Protein 6LWT (pdb70)

Radius of gyration: 25.43 Å; Cα contacts (8 Å, |Δi|>4): 835; chains: 2; bounding box: 43×64×79 Å

InterPro domains:
  IPR006123 Staphylococcal/Streptococcal toxin, beta-grasp domain [PF02876] (134-226)
  IPR006126 Staphylococcal enterotoxin/Streptococcal pyrogenic exotoxin, conserved site [PS00278] (155-178)
  IPR008375 Staphylococcus aureus exotoxin [PR01800] (18-32)
  IPR008375 Staphylococcus aureus exotoxin [PR01800] (114-125)
  IPR008375 Staphylococcus aureus exotoxin [PR01800] (154-170)
  IPR008375 Staphylococcus aureus exotoxin [PR01800] (194-209)
  IPR008992 Enterotoxin [SSF50203] (34-124)
  IPR013307 Superantigen, staphylococcal/streptococcal toxin, bacterial [PR01501] (16-34)
  IPR013307 Superantigen, staphylococcal/streptococcal toxin, bacterial [PR01501] (35-52)
  IPR013307 Superantigen, staphylococcal/streptococcal toxin, bacterial [PR01501] (58-72)
  IPR013307 Superantigen, staphylococcal/streptococcal toxin, bacterial [PR01501] (87-110)
  IPR013307 Superantigen, staphylococcal/streptococcal toxin, bacterial [PR01501] (112-132)
  IPR013307 Superantigen, staphylococcal/streptococcal toxin, bacterial [PR01501] (138-155)
  IPR013307 Superantigen, staphylococcal/streptococcal toxin, bacterial [PR01501] (163-185)
  IPR013307 Superantigen, staphylococcal/streptococcal toxin, bacterial [PR01501] (188-204)
  IPR013307 Superantigen, staphylococcal/streptococcal toxin, bacterial [PR01501] (214-227)
  IPR013307 Superantigen, staphylococcal/streptococcal toxin, bacterial [PR01898] (83-109)
  IPR013307 Superantigen, staphylococcal/streptococcal toxin, bacterial [PR01898] (112-125)
  IPR013307 Superantigen, staphylococcal/streptococcal toxin, bacterial [PR01898] (155-168)
  IPR013307 Superantigen, staphylococcal/streptococcal toxin, bacterial [PR01898] (168-182)

Solvent-accessible surface area: 19803 Å² total; per-residue (Å²): 212,71,71,90,56,5,48,159,31,1,56,40,141,45,37,93,1,124,116,13,70,3,113,50,72,59,184,75,21,0,96,16,145,50,187,56,43,81,2,20,0,62,9,9,47,99,8,143,83,88,9,153,104,200,64,8,147,31,2,11,0,4,4,1,48,48,117,141,36,186,111,67,23,25,41,2,6,2,2,6,8,58,120,36,143,99,138,22,48,8,78,0,36,6,18,75,55,160,53,181,86,88,129,70,128,42,34,60,28,122,7,133,16,69,53,5,1,0,4,3,0,2,4,56,0,3,76,41,0,9,130,117,40,9,0,2,124,108,25,46,60,28,0,54,0,73,0,18,22,119,82,30,13,24,18,27,2,5,0,59,33,68,7,62,84,66,1,3,4,38,51,2,55,1,121,55,5,116,46,0,70,0,44,5,52,73,159,104,66,93,43,8,81,157,32,2,46,28,107,44,23,68,0,97,120,13,63,4,111,43,83,59,166,45,21,0,84,22,146,22,207,68,44,82,3,20,0,56,6,6,57,144,15,73,82,147,16,160,107,215,66,10,135,19,0,4,0,4,0,2,53,44,121,144,38,185,109,72,22,19,40,1,5,1,2,12,9,83,104,18,127,35,112,54,128,65,16,48,8,35,0,24,3,25,22,12,129,49,149,22,28,8,22,27,1,37,19,27,122,6,124,8,51,59,4,1,6,4,2,0,3,6,62,0,2,70,41,0,2,120,108,30,9,0,4,110,125,12,34,67,34,0,56,0,71,0,23,25,124,117,54,54,108,50,86,8,47,0,104,59,71,15,133,83,120,111,3,8,78,65,3,55,1,123,65,6,126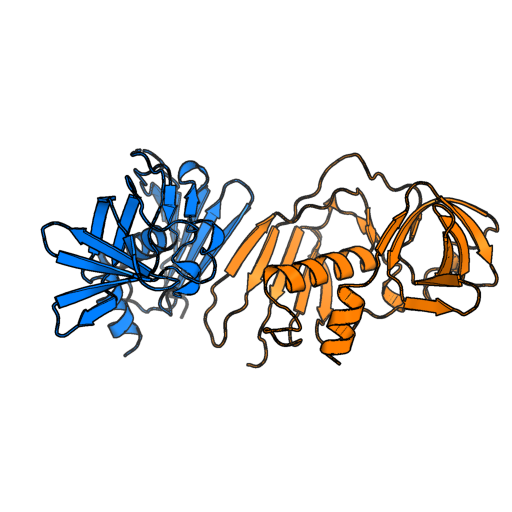,47,0,71,0,42,5,33,65,92,147

Foldseek 3Di:
DQLVVLVDQLVDDKDKDWFDKWFDDPQAWIWDADVRQTEIEGEAPVCSVVDPDTIATGKIAIAGFPDADPVRYTYGYARIDRDKDWWFWAKEKEDADAPDPRDIDIGTDTDTMQKGAPQRVVSVVVNVCCVPPNRSHPFDQQKWKWWAFQVGDIDIGRSSHDDDRNRRNHMDRRNRTHHMYMYGPPD/DLVVLVDQLVADKDWAWFDKWFDDPQAWTWDDDPNATEIEGEADVGSVVVPDGMDTGKTAIAGFPDADPVRYTYGYARIDHNKDQADDKFWAKEKEDADPDDDPDIDIDTDIDRIQKGAPQRVVSVVVNCCCVPPNDSHVFDQQKWKWWAFQVGDIDIGRSVDDPDRNRRNHMGGRNRTHHMYIYTDPPD

Organism: Staphylococcus aureus (strain NCTC 8325 / PS 47) (NCBI:txid93061)

Sequence (377 aa):
HDKEALYRYYTGKTMEMKNISALKHGKNNLRFKFRGIKIQVLLPGNDKSKFQQRSYEGLDVFFVQEKRDKHDIFYTVGGVIQNNKTVSAPILNISKEKGEDAFVKGYPYYIKKEKITLKELDYKLRKHLIEKYGLYKTISKDGRVKISLKDGSFYNLDLRSKLKFKYMGEVIESKQIKDIEVNLKLEDKEALYRYYTGKTMEMKNISALKHGKNNLRFKFRGIKIQVLLPGNDKSKFQQRSYEGLDVFFVQEKRDKHDIFYTVGGVIQNNKTSGVVSAPILNISKEKGEDAFVKGYPYYIKKEKITLKELDYKLRKHLIEKYGLYKTISKDGRVKISLKDGSFYNLDLRSKLKFKYMGEVIESKQIKDIEVNLKLEH

B-factor: mean 30.79, std 11.17, range [15.26, 84.3]

Nearest PDB structures (foldseek):
  6lwt-assembly1_A  TM=1.005E+00  e=2.176E-40  Staphylococcus aureus
  6lwt-assembly2_B  TM=9.975E-01  e=4.162E-36  Staphylococcus aureus
  6ucd-assembly2_B  TM=9.365E-01  e=5.321E-26  Staphylococcus aureus
  2rdh-assembly1_A  TM=9.069E-01  e=3.950E-19  Staphylococcus aureus
  4rh6-assembly1_A  TM=9.012E-01  e=4.430E-19  Staphylococcus aureus subsp. aureus COL

Secondary structure (DSSP, 8-state):
-HHHHHHHHHTS-EEEEEEEEEEEETTTEEEEEETTEEEEEE--GGGGGG--SSEEEEEEEEEE-SEE-TT-EEEEES-EESS----B-PEEEEE--STT----EEEE--B-SSEEEHHHHHHHHHHHHHHHH-BTTTB-S--EEEEEETTS-EEEEETTSPPPGGGTT-EEEGGGEEEEEEE----/-HHHHHHHTTS-EEEEEEEEEEEETTTEEEEEETTEEEEEE--GGGGGG--SSEEEEEEEEEE-SEE-TT-EEEEE--EEES---SSPPB-PEEEEE--STT---EEEEE--B-SSEEEHHHHHHHHHHHHHHHH-BTTTB-S--EEEEEETTS-EEEEETTSPPPGGGTT-EEEGGGEEEEEEE--TT-

Structure (mmCIF, N/CA/C/O backbone):
data_6LWT
#
_entry.id   6LWT
#
_cell.length_a   41.243
_cell.length_b   71.211
_cell.length_c   140.657
_cell.angle_alpha   90.000
_cell.angle_beta   90.000
_cell.angle_gamma   90.000
#
_symmetry.space_group_name_H-M   'P 21 21 21'
#
loop_
_entity.id
_entity.type
_entity.pdbx_description
1 polymer 'Superantigen-like protein SSL10'
2 water water
#
loop_
_atom_site.group_PDB
_atom_site.id
_atom_site.type_symbol
_atom_site.label_atom_id
_atom_site.label_alt_id
_atom_site.label_comp_id
_atom_site.label_asym_id
_atom_site.label_entity_id
_atom_site.label_seq_id
_atom_site.pdbx_PDB_ins_code
_atom_site.Cartn_x
_atom_site.Cartn_y
_atom_site.Cartn_z
_atom_site.occupancy
_atom_site.B_iso_or_equiv
_atom_site.auth_seq_id
_atom_site.auth_comp_id
_atom_site.auth_asym_id
_atom_site.auth_atom_id
_atom_site.pdbx_PDB_model_num
ATOM 1 N N . HIS A 1 13 ? 9.465 22.569 -27.355 1.00 58.23 40 HIS A N 1
ATOM 2 C CA . HIS A 1 13 ? 9.439 21.284 -28.136 1.00 56.82 40 HIS A CA 1
ATOM 3 C C . HIS A 1 13 ? 8.332 20.324 -27.677 1.00 49.48 40 HIS A C 1
ATOM 4 O O . HIS A 1 13 ? 7.483 19.936 -28.486 1.00 46.23 40 HIS A O 1
ATOM 11 N N . ASP A 1 14 ? 8.351 19.940 -26.398 1.00 44.14 41 ASP A N 1
ATOM 12 C CA . ASP A 1 14 ? 7.349 19.004 -25.878 1.00 41.47 41 ASP A CA 1
ATOM 13 C C . ASP A 1 14 ? 5.962 19.651 -25.824 1.00 33.96 41 ASP A C 1
ATOM 14 O O . ASP A 1 14 ? 4.979 19.023 -26.192 1.00 32.28 41 ASP A O 1
ATOM 19 N N . LYS A 1 15 ? 5.901 20.908 -25.405 1.00 31.15 42 LYS A N 1
ATOM 20 C CA . LYS A 1 15 ? 4.657 21.677 -25.464 1.00 30.38 42 LYS A CA 1
ATOM 21 C C . LYS A 1 15 ? 4.057 21.721 -26.871 1.00 29.32 42 LYS A C 1
ATOM 22 O O . LYS A 1 15 ? 2.853 21.523 -27.027 1.00 26.77 42 LYS A O 1
ATOM 28 N N . GLU A 1 16 ? 4.882 21.970 -27.892 1.00 27.21 43 GLU A N 1
ATOM 29 C CA . GLU A 1 16 ? 4.401 21.961 -29.271 1.00 26.85 43 GLU A CA 1
ATOM 30 C C . GLU A 1 16 ? 3.948 20.556 -29.714 1.00 25.03 43 GLU A C 1
ATOM 31 O O . GLU A 1 16 ? 2.938 20.412 -30.390 1.00 23.98 43 GLU A O 1
ATOM 37 N N . ALA A 1 17 ? 4.690 19.532 -29.313 1.00 25.68 44 ALA A N 1
ATOM 38 C CA . ALA A 1 17 ? 4.312 18.157 -29.614 1.00 27.31 44 ALA A CA 1
ATOM 39 C C . ALA A 1 17 ? 2.947 17.811 -28.999 1.00 25.07 44 ALA A C 1
ATOM 40 O O . ALA A 1 17 ? 2.139 17.144 -29.628 1.00 25.08 44 ALA A O 1
ATOM 42 N N . LEU A 1 18 ? 2.691 18.291 -27.788 1.00 25.03 45 LEU A N 1
ATOM 43 C CA . LEU A 1 18 ? 1.381 18.080 -27.146 1.00 23.64 45 LEU A CA 1
ATOM 44 C C . LEU A 1 18 ? 0.266 18.806 -27.875 1.00 24.82 45 LEU A C 1
ATOM 45 O O . LEU A 1 18 ? -0.801 18.237 -28.096 1.00 24.80 45 LEU A O 1
ATOM 50 N N . TYR A 1 19 ? 0.533 20.050 -28.293 1.00 25.41 46 TYR A N 1
ATOM 51 C CA . TYR A 1 19 ? -0.429 20.823 -29.056 1.00 24.91 46 TYR A CA 1
ATOM 52 C C . TYR A 1 19 ? -0.833 20.096 -30.340 1.00 25.64 46 TYR A C 1
ATOM 53 O O . TYR A 1 19 ? -2.020 19.972 -30.670 1.00 25.85 46 TYR A O 1
ATOM 62 N N . ARG A 1 20 ? 0.172 19.615 -31.064 1.00 26.29 47 ARG A N 1
ATOM 63 C CA . ARG A 1 20 ? -0.077 18.913 -32.310 1.00 27.75 47 ARG A CA 1
ATOM 64 C C . ARG A 1 20 ? -0.830 17.598 -32.065 1.00 24.73 47 ARG A C 1
ATOM 65 O O . ARG A 1 20 ? -1.799 17.326 -32.760 1.00 24.01 47 ARG A O 1
ATOM 73 N N . TYR A 1 21 ? -0.413 16.822 -31.064 1.00 23.96 48 TYR A N 1
ATOM 74 C CA . TYR A 1 21 ? -1.058 15.530 -30.809 1.00 22.62 48 TYR A CA 1
ATOM 75 C C . TYR A 1 21 ? -2.530 15.677 -30.469 1.00 22.14 48 TYR A C 1
ATOM 76 O O . TYR A 1 21 ? -3.382 14.990 -31.032 1.00 21.70 48 TYR A O 1
ATOM 85 N N . TYR A 1 22 ? -2.818 16.606 -29.558 1.00 22.59 49 TYR A N 1
ATOM 86 C CA . TYR A 1 22 ? -4.162 16.803 -29.030 1.00 21.25 49 TYR A CA 1
ATOM 87 C C . TYR A 1 22 ? -5.061 17.697 -29.886 1.00 23.53 49 TYR A C 1
ATOM 88 O O . TYR A 1 22 ? -6.210 17.926 -29.522 1.00 23.84 49 TYR A O 1
ATOM 97 N N . THR A 1 23 ? -4.566 18.168 -31.039 1.00 24.76 50 THR A N 1
ATOM 98 C CA . THR A 1 23 ? -5.421 18.776 -32.076 1.00 26.99 50 THR A CA 1
ATOM 99 C C . THR A 1 23 ? -5.314 18.002 -33.409 1.00 29.78 50 THR A C 1
ATOM 100 O O . THR A 1 23 ? -5.610 18.551 -34.467 1.00 31.37 50 THR A O 1
ATOM 104 N N . GLY A 1 24 ? -4.905 16.731 -33.349 1.00 31.22 51 GLY A N 1
ATOM 105 C CA . GLY A 1 24 ? -4.665 15.912 -34.556 1.00 31.41 51 GLY A CA 1
ATOM 106 C C . GLY A 1 24 ? -5.921 15.244 -35.090 1.00 31.20 51 GLY A C 1
ATOM 107 O O . GLY A 1 24 ? -7.047 15.640 -34.760 1.00 29.64 51 GLY A O 1
ATOM 108 N N . LYS A 1 25 ? -5.728 14.243 -35.948 1.00 32.08 52 LYS A N 1
ATOM 109 C CA . LYS A 1 25 ? -6.842 13.517 -36.563 1.00 33.55 52 LYS A CA 1
ATOM 110 C C . LYS A 1 25 ? -7.461 12.566 -35.559 1.00 29.53 52 LYS A C 1
ATOM 111 O O . LYS A 1 25 ? -6.739 11.752 -34.955 1.00 26.04 52 LYS A O 1
ATOM 117 N N . THR A 1 26 ? -8.781 12.660 -35.404 1.00 27.85 53 THR A N 1
ATOM 118 C CA . THR A 1 26 ? -9.554 11.726 -34.586 1.00 28.73 53 THR A CA 1
ATOM 119 C C . THR A 1 26 ? -10.838 11.349 -35.292 1.00 30.81 53 THR A C 1
ATOM 120 O O . THR A 1 26 ? -11.364 12.128 -36.079 1.00 31.39 53 THR A O 1
ATOM 124 N N . MET A 1 27 ? -11.357 10.166 -34.998 1.00 30.76 54 MET A N 1
ATOM 125 C CA . MET A 1 27 ? -12.657 9.740 -35.513 1.00 31.53 54 MET A CA 1
ATOM 126 C C . MET A 1 27 ? -13.332 8.886 -34.470 1.00 30.61 54 MET A C 1
ATOM 127 O O . MET A 1 27 ? -12.674 8.053 -33.838 1.00 24.30 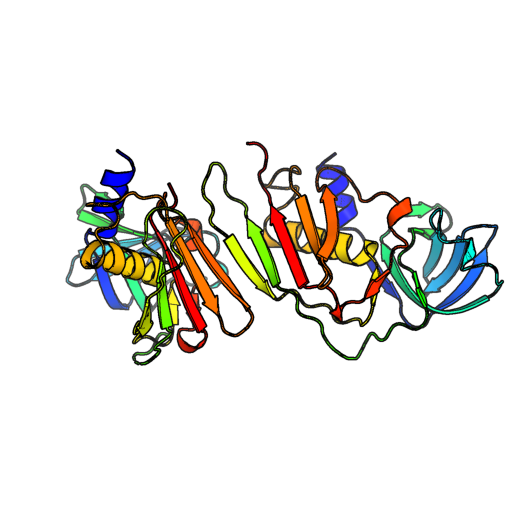54 MET A O 1
ATOM 132 N N . GLU A 1 28 ? -14.635 9.102 -34.281 1.00 29.73 55 GLU A N 1
ATOM 133 C CA . GLU A 1 28 ? -15.461 8.208 -33.478 1.00 32.48 55 GLU A CA 1
ATOM 134 C C . GLU A 1 28 ? -16.134 7.247 -34.427 1.00 33.79 55 GLU A C 1
ATOM 135 O O . GLU A 1 28 ? -16.867 7.665 -35.330 1.00 32.46 55 GLU A O 1
ATOM 141 N N . MET A 1 29 ? -15.866 5.961 -34.245 1.00 33.67 56 MET A N 1
ATOM 142 C CA . MET A 1 29 ? -16.388 4.936 -35.139 1.00 34.51 56 MET A CA 1
ATOM 143 C C . MET A 1 29 ? -17.221 3.987 -34.320 1.00 34.64 56 MET A C 1
ATOM 144 O O . MET A 1 29 ? -16.735 3.356 -33.372 1.00 31.17 56 MET A O 1
ATOM 149 N N . LYS A 1 30 ? -18.492 3.913 -34.692 1.00 34.60 57 LYS A N 1
ATOM 150 C CA . LYS A 1 30 ? -19.490 3.162 -33.957 1.00 36.86 57 LYS A CA 1
ATOM 151 C C . LYS A 1 30 ? -19.789 1.843 -34.700 1.00 37.09 57 LYS A C 1
ATOM 152 O O . LYS A 1 30 ? -19.725 1.780 -35.941 1.00 36.42 57 LYS A O 1
ATOM 158 N N . ASN A 1 31 ? -20.079 0.791 -33.938 1.00 37.92 58 ASN A N 1
ATOM 159 C CA . ASN A 1 31 ? -20.580 -0.473 -34.494 1.00 41.84 58 ASN A CA 1
ATOM 160 C C . ASN A 1 31 ? -19.603 -1.132 -35.500 1.00 39.70 58 ASN A C 1
ATOM 161 O O . ASN A 1 31 ? -19.989 -1.547 -36.603 1.00 39.10 58 ASN A O 1
ATOM 166 N N . ILE A 1 32 ? -18.334 -1.202 -35.094 1.00 34.63 59 ILE A N 1
ATOM 167 C CA . ILE A 1 32 ? -17.228 -1.687 -35.933 1.00 33.97 59 ILE A CA 1
ATOM 168 C C . ILE A 1 32 ? -17.065 -3.203 -35.810 1.00 31.68 59 ILE A C 1
ATOM 169 O O . ILE A 1 32 ? -17.122 -3.734 -34.704 1.00 30.80 59 ILE A O 1
ATOM 174 N N . SER A 1 33 ? -16.873 -3.878 -36.953 1.00 32.27 60 SER A N 1
ATOM 175 C CA . SER A 1 33 ? -16.397 -5.270 -37.002 1.00 32.45 60 SER A CA 1
ATOM 176 C C . SER A 1 33 ? -14.899 -5.271 -37.255 1.00 30.08 60 SER A C 1
ATOM 177 O O . SER A 1 33 ? -14.410 -4.506 -38.083 1.00 31.04 60 SER A O 1
ATOM 180 N N . ALA A 1 34 ? -14.173 -6.137 -36.553 1.00 29.68 61 ALA A N 1
ATOM 181 C CA . ALA A 1 34 ? -12.712 -6.153 -36.622 1.00 28.03 61 ALA A CA 1
ATOM 182 C C . ALA A 1 34 ? -12.147 -7.545 -36.363 1.00 27.17 61 ALA A C 1
ATOM 183 O O . ALA A 1 34 ? -12.810 -8.375 -35.756 1.00 29.32 61 ALA A O 1
ATOM 185 N N . LEU A 1 35 ? -10.931 -7.783 -36.845 1.00 27.61 62 LEU A N 1
ATOM 186 C CA . LEU A 1 35 ? -10.223 -9.054 -36.645 1.00 28.43 62 LEU A CA 1
ATOM 187 C C . LEU A 1 35 ? -8.958 -8.806 -35.857 1.00 26.27 62 LEU A C 1
ATOM 188 O O . LEU A 1 35 ? -8.270 -7.795 -36.047 1.00 24.18 62 LEU A O 1
ATOM 193 N N . LYS A 1 36 ? -8.611 -9.772 -35.025 1.00 25.51 63 LYS A N 1
ATOM 194 C CA . LYS A 1 36 ? -7.322 -9.788 -34.357 1.00 27.89 63 LYS A CA 1
ATOM 195 C C . LYS A 1 36 ? -6.213 -9.840 -35.410 1.00 28.46 63 LYS A C 1
ATOM 196 O O . LYS A 1 36 ? -6.351 -10.544 -36.416 1.00 26.20 63 LYS A O 1
ATOM 202 N N . HIS A 1 37 ? -5.138 -9.100 -35.165 1.00 27.75 64 HIS A N 1
ATOM 203 C CA . HIS A 1 37 ? -3.908 -9.190 -35.937 1.00 29.92 64 HIS A CA 1
ATOM 204 C C . HIS A 1 37 ? -2.748 -9.376 -34.961 1.00 29.76 64 HIS A C 1
ATOM 205 O O . HIS A 1 37 ? -2.555 -8.572 -34.043 1.00 28.10 64 HIS A O 1
ATOM 212 N N . GLY A 1 38 ? -1.990 -10.457 -35.141 1.00 30.43 65 GLY A N 1
ATOM 213 C CA . GLY A 1 38 ? -0.958 -10.845 -34.171 1.00 30.68 65 GLY A CA 1
ATOM 214 C C . GLY A 1 38 ? -1.618 -11.073 -32.820 1.00 32.15 65 GLY A C 1
ATOM 215 O O . GLY A 1 38 ? -2.818 -11.340 -32.759 1.00 31.91 65 GLY A O 1
ATOM 216 N N . LYS A 1 39 ? -0.848 -10.925 -31.746 1.00 35.68 66 LYS A N 1
ATOM 217 C CA . LYS A 1 39 ? -1.369 -11.165 -30.404 1.00 40.72 66 LYS A CA 1
ATOM 218 C C . LYS A 1 39 ? -2.154 -9.984 -29.831 1.00 39.07 66 LYS A C 1
ATOM 219 O O . LYS A 1 39 ? -3.138 -10.198 -29.142 1.00 40.22 66 LYS A O 1
ATOM 225 N N . ASN A 1 40 ? -1.752 -8.754 -30.145 1.00 37.78 67 ASN A N 1
ATOM 226 C CA . ASN A 1 40 ? -2.316 -7.567 -29.474 1.00 37.64 67 ASN A CA 1
ATOM 227 C C . ASN A 1 40 ? -2.710 -6.395 -30.377 1.00 32.09 67 ASN A C 1
ATOM 228 O O . ASN A 1 40 ? -2.599 -5.233 -29.969 1.00 31.14 67 ASN A O 1
ATOM 233 N N . ASN A 1 41 ? -3.244 -6.700 -31.558 1.00 28.75 68 ASN A N 1
ATOM 234 C CA . ASN A 1 41 ? -3.837 -5.659 -32.405 1.00 26.93 68 ASN A CA 1
ATOM 235 C C . ASN A 1 41 ? -5.196 -6.081 -32.925 1.00 26.25 68 ASN A C 1
ATOM 236 O O . ASN A 1 41 ? -5.537 -7.280 -32.957 1.00 26.93 68 ASN A O 1
ATOM 241 N N . LEU A 1 42 ? -5.969 -5.086 -33.329 1.00 21.91 69 LEU A N 1
ATOM 242 C CA . LEU A 1 42 ? -7.164 -5.288 -34.097 1.00 22.63 69 LEU A CA 1
ATOM 243 C C . LEU A 1 42 ? -6.981 -4.558 -35.409 1.00 23.29 69 LEU A C 1
ATOM 244 O O . LEU A 1 42 ? -6.313 -3.510 -35.447 1.00 22.97 69 LEU A O 1
ATOM 249 N N . ARG A 1 43 ? -7.588 -5.106 -36.463 1.00 22.57 70 ARG A N 1
ATOM 250 C CA . ARG A 1 43 ? -7.626 -4.462 -37.765 1.00 23.29 70 ARG A CA 1
ATOM 251 C C . ARG A 1 43 ? -9.016 -4.384 -38.330 1.00 22.72 70 ARG A C 1
ATOM 252 O O . ARG A 1 43 ? -9.804 -5.330 -38.261 1.00 23.33 70 ARG A O 1
ATOM 260 N N . PHE A 1 44 ? -9.311 -3.249 -38.939 1.00 22.84 71 PHE A N 1
ATOM 261 C CA . PHE A 1 44 ? -10.525 -3.110 -39.705 1.00 23.73 71 PHE A CA 1
ATOM 262 C C . PHE A 1 44 ? -10.386 -1.998 -40.735 1.00 24.27 71 PHE A C 1
ATOM 263 O O . PHE A 1 44 ? -9.383 -1.282 -40.771 1.00 24.25 71 PHE A O 1
ATOM 271 N N . LYS A 1 45 ? -11.396 -1.886 -41.581 1.00 25.66 72 LYS A N 1
ATOM 272 C CA . LYS A 1 45 ? -11.493 -0.775 -42.515 1.00 29.62 72 LYS A CA 1
ATOM 273 C C . LYS A 1 45 ? -12.715 0.059 -42.196 1.00 29.64 72 LYS A C 1
ATOM 274 O O . LYS A 1 45 ? -13.766 -0.477 -41.867 1.00 31.73 72 LYS A O 1
ATOM 280 N N . PHE A 1 46 ? -12.552 1.372 -42.251 1.00 30.26 73 PHE A N 1
ATOM 281 C CA . PHE A 1 46 ? -13.648 2.289 -42.015 1.00 32.23 73 PHE A CA 1
ATOM 282 C C . PHE A 1 46 ? -13.644 3.318 -43.117 1.00 30.64 73 PHE A C 1
ATOM 283 O O . PHE A 1 46 ? -12.668 4.061 -43.265 1.00 27.54 73 PHE A O 1
ATOM 291 N N . ARG A 1 47 ? -14.729 3.353 -43.892 1.00 32.06 74 ARG A N 1
ATOM 292 C CA . ARG A 1 47 ? -14.836 4.268 -45.033 1.00 34.72 74 ARG A CA 1
ATOM 293 C C . ARG A 1 47 ? -13.634 3.985 -45.958 1.00 32.96 74 ARG A C 1
ATOM 294 O O . ARG A 1 47 ? -13.068 4.884 -46.574 1.00 34.23 74 ARG A O 1
ATOM 302 N N . GLY A 1 48 ? -13.244 2.708 -46.014 1.00 33.17 75 GLY A N 1
ATOM 303 C CA . GLY A 1 48 ? -12.081 2.258 -46.764 1.00 33.96 75 GLY A CA 1
ATOM 304 C C . GLY A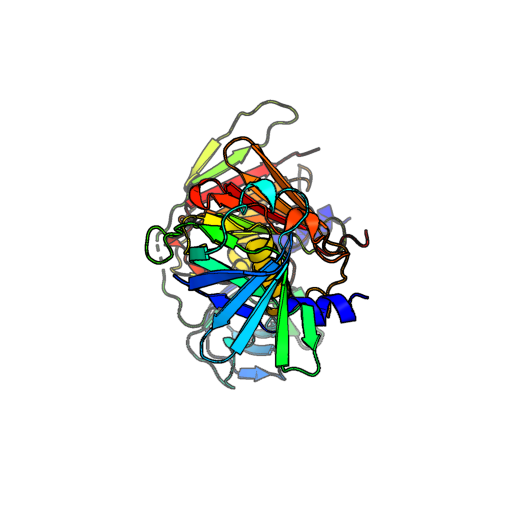 1 48 ? -10.701 2.538 -46.178 1.00 31.37 75 GLY A C 1
ATOM 305 O O . GLY A 1 48 ? -9.710 2.177 -46.784 1.00 32.69 75 GLY A O 1
ATOM 306 N N . ILE A 1 49 ? -10.617 3.187 -45.026 1.00 28.86 76 ILE A N 1
ATOM 307 C CA . ILE A 1 49 ? -9.328 3.509 -44.423 1.00 29.92 76 ILE A CA 1
ATOM 308 C C . ILE A 1 49 ? -8.887 2.315 -43.585 1.00 27.39 76 ILE A C 1
ATOM 309 O O . ILE A 1 49 ? -9.665 1.806 -42.783 1.00 26.02 76 ILE A O 1
ATOM 314 N N . LYS A 1 50 ? -7.639 1.906 -43.757 1.00 26.68 77 LYS A N 1
ATOM 315 C CA . LYS A 1 50 ? -7.062 0.798 -43.005 1.00 27.35 77 LYS A CA 1
ATOM 316 C C . LYS A 1 50 ? -6.663 1.272 -41.615 1.00 25.68 77 LYS A C 1
ATOM 317 O O . LYS A 1 50 ? -5.780 2.104 -41.488 1.00 23.69 77 LYS A O 1
ATOM 323 N N . ILE A 1 51 ? -7.318 0.718 -40.589 1.00 24.73 78 ILE A N 1
ATOM 324 C CA . ILE A 1 51 ? -7.073 1.077 -39.194 1.00 23.43 78 ILE A CA 1
ATOM 325 C C . ILE A 1 51 ? -6.511 -0.126 -38.433 1.00 22.16 78 ILE A C 1
ATOM 326 O O . ILE A 1 51 ? -7.098 -1.207 -38.482 1.00 21.66 78 ILE A O 1
ATOM 331 N N . GLN A 1 52 ? -5.377 0.071 -37.772 1.00 20.74 79 GLN A N 1
ATOM 332 C CA . GLN A 1 52 ? -4.814 -0.890 -36.846 1.00 20.96 79 GLN A CA 1
ATOM 333 C C . GLN A 1 52 ? -4.795 -0.300 -35.434 1.00 20.08 79 GLN A C 1
ATOM 334 O O . GLN A 1 52 ? -4.226 0.779 -35.191 1.00 19.17 79 GLN A O 1
ATOM 340 N N . VAL A 1 53 ? -5.408 -1.028 -34.505 1.00 20.01 80 VAL A N 1
ATOM 341 C CA . VAL A 1 53 ? -5.515 -0.626 -33.115 1.00 20.68 80 VAL A CA 1
ATOM 342 C C . VAL A 1 53 ? -4.589 -1.524 -32.298 1.00 22.16 80 VAL A C 1
ATOM 343 O O . VAL A 1 53 ? -4.727 -2.752 -32.367 1.00 23.33 80 VAL A O 1
ATOM 347 N N . LEU A 1 54 ? -3.663 -0.912 -31.562 1.00 22.39 81 LEU A N 1
ATOM 348 C CA . LEU A 1 54 ? -2.865 -1.582 -30.552 1.00 23.24 81 LEU A CA 1
ATOM 349 C C . LEU A 1 54 ? -3.684 -1.728 -29.279 1.00 24.55 81 LEU A C 1
ATOM 350 O O . LEU A 1 54 ? -4.210 -0.730 -28.756 1.00 24.39 81 LEU A O 1
ATOM 355 N N . LEU A 1 55 ? -3.800 -2.964 -28.798 1.00 24.22 82 LEU A N 1
ATOM 356 C CA . LEU A 1 55 ? -4.450 -3.260 -27.534 1.00 26.59 82 LEU A CA 1
ATOM 357 C C . LEU A 1 55 ? -3.383 -3.222 -26.419 1.00 27.20 82 LEU A C 1
ATOM 358 O O . LEU A 1 55 ? -2.519 -4.090 -26.387 1.00 26.03 82 LEU A O 1
ATOM 363 N N . PRO A 1 56 ? -3.428 -2.214 -25.514 1.00 28.56 83 PRO A N 1
ATOM 364 C CA . PRO A 1 56 ? -2.489 -2.156 -24.369 1.00 30.64 83 PRO A CA 1
ATOM 365 C C . PRO A 1 56 ? -2.502 -3.429 -23.508 1.00 32.00 83 PRO A C 1
ATOM 366 O O . PRO A 1 56 ? -3.552 -4.070 -23.378 1.00 31.21 83 PRO A O 1
ATOM 370 N N . GLY A 1 57 ? -1.350 -3.777 -22.929 1.00 33.43 84 GLY A N 1
ATOM 371 C CA . GLY A 1 57 ? -1.192 -5.033 -22.173 1.00 35.33 84 GLY A CA 1
ATOM 372 C C . GLY A 1 57 ? -2.233 -5.239 -21.082 1.00 37.90 84 GLY A C 1
ATOM 373 O O . GLY A 1 57 ? -2.671 -6.369 -20.843 1.00 36.78 84 GLY A O 1
ATOM 374 N N . ASN A 1 58 ? -2.635 -4.140 -20.435 1.00 39.92 85 ASN A N 1
ATOM 375 C CA . ASN A 1 58 ? -3.669 -4.150 -19.380 1.00 42.50 85 ASN A CA 1
ATOM 376 C C . ASN A 1 58 ? -5.051 -4.665 -19.797 1.00 46.02 85 ASN A C 1
ATOM 377 O O . ASN A 1 58 ? -5.817 -5.117 -18.935 1.00 47.96 85 ASN A O 1
ATOM 382 N N . ASP A 1 59 ? -5.367 -4.596 -21.094 1.00 45.10 86 ASP A N 1
ATOM 383 C CA . ASP A 1 59 ? -6.711 -4.916 -21.598 1.00 49.82 86 ASP A CA 1
ATOM 384 C C . ASP A 1 59 ? -6.834 -6.280 -22.294 1.00 47.55 86 ASP A C 1
ATOM 385 O O . ASP A 1 59 ? -7.891 -6.578 -22.872 1.00 46.34 86 ASP A O 1
ATOM 390 N N . LYS A 1 60 ? -5.779 -7.101 -22.227 1.00 48.74 87 LYS A N 1
ATOM 391 C CA . LYS A 1 60 ? -5.753 -8.414 -22.908 1.00 50.33 87 LYS A CA 1
ATOM 392 C C . LYS A 1 60 ? -6.926 -9.330 -22.556 1.00 47.06 87 LYS A C 1
ATOM 393 O O . LYS A 1 60 ? -7.466 -10.012 -23.431 1.00 43.30 87 LYS A O 1
ATOM 399 N N . SER A 1 61 ? -7.319 -9.321 -21.283 1.00 48.27 88 SER A N 1
ATOM 400 C CA . SER A 1 61 ? -8.420 -10.162 -20.788 1.00 49.25 88 SER A CA 1
ATOM 401 C C . SER A 1 61 ? -9.770 -9.906 -21.458 1.00 49.34 88 SER A C 1
ATOM 402 O O . SER A 1 61 ? -10.605 -10.813 -21.529 1.00 48.34 88 SER A O 1
ATOM 405 N N . LYS A 1 62 ? -10.000 -8.679 -21.921 1.00 45.26 89 LYS A N 1
ATOM 406 C CA . LYS A 1 62 ? -11.253 -8.357 -22.614 1.00 45.73 89 LYS A CA 1
ATOM 407 C C . LYS A 1 62 ? -11.281 -8.888 -24.051 1.00 43.93 89 LYS A C 1
ATOM 408 O O . LYS A 1 62 ? -12.364 -9.169 -24.591 1.00 44.99 89 LYS A O 1
ATOM 414 N N . PHE A 1 63 ? -10.100 -9.019 -24.659 1.00 42.82 90 PHE A N 1
ATOM 415 C CA . PHE A 1 63 ? -9.964 -9.400 -26.063 1.00 43.92 90 PHE A CA 1
ATOM 416 C C . PHE A 1 63 ? -9.317 -10.786 -26.208 1.00 46.04 90 PHE A C 1
ATOM 417 O O . PHE A 1 63 ? -8.149 -10.902 -26.521 1.00 45.33 90 PHE A O 1
ATOM 425 N N . GLN A 1 64 ? -10.120 -11.826 -25.988 1.00 50.27 91 GLN A N 1
ATOM 426 C CA . GLN A 1 64 ? -9.679 -13.231 -26.052 1.00 51.67 91 GLN A CA 1
ATOM 427 C C . GLN A 1 64 ? -10.316 -14.017 -27.217 1.00 50.43 91 GLN A C 1
ATOM 428 O O . GLN A 1 64 ? -10.425 -15.252 -27.145 1.00 50.20 91 GLN A O 1
ATOM 434 N N . GLN A 1 65 ? -10.755 -13.321 -28.268 1.00 45.60 92 GLN A N 1
ATOM 435 C CA . GLN A 1 65 ? -11.253 -13.984 -29.476 1.00 45.84 92 GLN A CA 1
ATOM 436 C C . GLN A 1 65 ? -10.639 -13.357 -30.730 1.00 45.03 92 GLN A C 1
ATOM 437 O O . GLN A 1 65 ? -9.907 -12.368 -30.638 1.00 43.14 92 GLN A O 1
ATOM 443 N N . ARG A 1 66 ? -10.924 -13.949 -31.886 1.00 44.37 93 ARG A N 1
ATOM 444 C CA . ARG A 1 66 ? -10.288 -13.553 -33.144 1.00 48.36 93 ARG A CA 1
ATOM 445 C C . ARG A 1 66 ? -11.084 -12.585 -34.022 1.00 44.83 93 ARG A C 1
ATOM 446 O O . ARG A 1 66 ? -10.482 -11.902 -34.855 1.00 46.10 93 ARG A O 1
ATOM 454 N N . SER A 1 67 ? -12.408 -12.549 -33.882 1.00 40.23 94 SER A N 1
ATOM 455 C CA . SER A 1 67 ? -13.228 -11.593 -34.623 1.00 40.52 94 SER A CA 1
ATOM 456 C C . SER A 1 67 ? -14.274 -10.929 -33.718 1.00 39.03 94 SER A C 1
ATOM 457 O O . SER A 1 67 ? -14.761 -11.542 -32.767 1.00 38.28 94 SER A O 1
ATOM 460 N N . TYR A 1 68 ? -14.586 -9.668 -34.023 1.00 34.90 95 TYR A N 1
ATOM 461 C CA . TYR A 1 68 ? -15.459 -8.831 -33.191 1.00 33.14 95 TYR A CA 1
ATOM 462 C C . TYR A 1 68 ? -16.472 -8.138 -34.064 1.00 32.10 95 TYR A C 1
ATOM 463 O O . TYR A 1 68 ? -16.181 -7.846 -35.229 1.00 29.58 95 TYR A O 1
ATOM 472 N N . GLU A 1 69 ? -17.655 -7.893 -33.494 1.00 32.60 96 GLU A N 1
ATOM 473 C CA . GLU A 1 69 ? -18.692 -7.060 -34.092 1.00 34.00 96 GLU A CA 1
ATOM 474 C C . GLU A 1 69 ? -19.172 -6.060 -33.032 1.00 32.45 96 GLU A C 1
ATOM 475 O O . GLU A 1 69 ? -19.029 -6.300 -31.835 1.00 30.12 96 GLU A O 1
ATOM 481 N N . GLY A 1 70 ? -19.732 -4.950 -33.494 1.00 32.07 97 GLY A N 1
ATOM 482 C CA . GLY A 1 70 ? -20.338 -3.934 -32.626 1.00 33.11 97 GLY A CA 1
ATOM 483 C C . GLY A 1 70 ? -19.402 -3.184 -31.695 1.00 32.28 97 GLY A C 1
ATOM 484 O O . GLY A 1 70 ? -19.828 -2.732 -30.621 1.00 32.27 97 GLY A O 1
ATOM 485 N N . LEU A 1 71 ? -18.136 -3.048 -32.093 1.00 28.87 98 LEU A N 1
ATOM 486 C CA . LEU A 1 71 ? -17.152 -2.310 -31.306 1.00 27.14 98 LEU A CA 1
ATOM 487 C C . LEU A 1 71 ? -17.386 -0.803 -31.460 1.00 26.98 98 LEU A C 1
ATOM 488 O O . LEU A 1 71 ? -17.841 -0.317 -32.511 1.00 26.42 98 LEU A O 1
ATOM 493 N N . ASP A 1 72 ? -17.065 -0.078 -30.404 1.00 26.55 99 ASP A N 1
ATOM 494 C CA . ASP A 1 72 ? -17.038 1.361 -30.419 1.00 26.55 99 ASP A CA 1
ATOM 495 C C . ASP A 1 72 ? -15.560 1.704 -30.321 1.00 23.10 99 ASP A C 1
ATOM 496 O O . ASP A 1 72 ? -14.914 1.275 -29.393 1.00 22.49 99 ASP A O 1
ATOM 501 N N . VAL A 1 73 ? -15.041 2.464 -31.283 1.00 22.48 100 VAL A N 1
ATOM 502 C CA . VAL A 1 73 ? -13.615 2.803 -31.359 1.00 21.32 100 VAL A CA 1
ATOM 503 C C . VAL A 1 73 ? -13.438 4.319 -31.399 1.00 21.71 100 VAL A C 1
ATOM 504 O O . VAL A 1 73 ? -14.032 5.001 -32.259 1.00 22.64 100 VAL A O 1
ATOM 508 N N . PHE A 1 74 ? -12.651 4.843 -30.455 1.00 20.65 101 PHE A N 1
ATOM 509 C CA . PHE A 1 74 ? -12.218 6.237 -30.492 1.00 19.48 101 PHE A CA 1
ATOM 510 C C . PHE A 1 74 ? -10.805 6.249 -31.044 1.00 19.47 101 PHE A C 1
ATOM 511 O O . PHE A 1 74 ? -9.838 5.895 -30.354 1.00 18.95 101 PHE A O 1
ATOM 519 N N . PHE A 1 75 ? -10.704 6.651 -32.302 1.00 19.16 102 PHE A N 1
ATOM 520 C CA . PHE A 1 75 ? -9.432 6.652 -33.040 1.00 20.06 102 PHE A CA 1
ATOM 521 C C . PHE A 1 75 ? -8.704 7.968 -32.827 1.00 20.53 102 PHE A C 1
ATOM 522 O O . PHE A 1 75 ? -9.317 9.037 -32.969 1.00 21.51 102 PHE A O 1
ATOM 530 N N . VAL A 1 76 ? -7.415 7.887 -32.482 1.00 20.53 103 VAL A N 1
ATOM 531 C CA . VAL A 1 76 ? -6.507 9.033 -32.494 1.00 20.97 103 VAL A CA 1
ATOM 532 C C . VAL A 1 76 ? -5.275 8.617 -33.295 1.00 21.68 103 VAL A C 1
ATOM 533 O O . VAL A 1 76 ? -4.635 7.618 -32.981 1.00 20.52 103 VAL A O 1
ATOM 537 N N .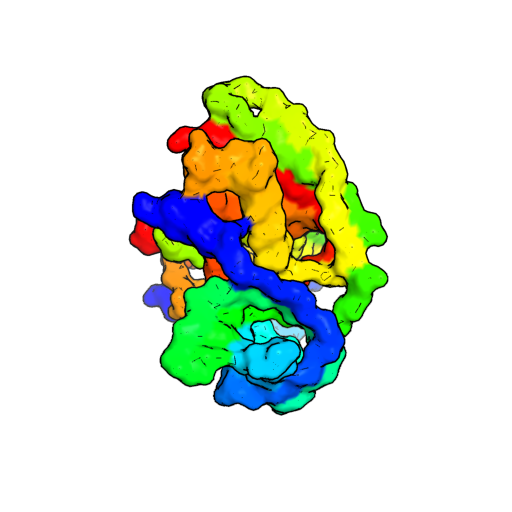 GLN A 1 77 ? -4.926 9.385 -34.316 1.00 23.05 104 GLN A N 1
ATOM 538 C CA . GLN A 1 77 ? -3.767 9.028 -35.148 1.00 25.09 104 GLN A CA 1
ATOM 539 C C . GLN A 1 77 ? -2.444 9.135 -34.392 1.00 25.16 104 GLN A C 1
ATOM 540 O O . GLN A 1 77 ? -2.062 10.210 -33.953 1.00 28.42 104 GLN A O 1
ATOM 546 N N . GLU A 1 78 ? -1.768 8.009 -34.210 1.00 25.56 105 GLU A N 1
ATOM 547 C CA . GLU A 1 78 ? -0.382 7.998 -33.748 1.00 26.54 105 GLU A CA 1
ATOM 548 C C . GLU A 1 78 ? 0.582 8.108 -34.927 1.00 28.42 105 GLU A C 1
ATOM 549 O O . GLU A 1 78 ? 1.634 8.757 -34.819 1.00 29.89 105 GLU A O 1
ATOM 555 N N . LYS A 1 79 ? 0.238 7.439 -36.025 1.00 29.58 106 LYS A N 1
ATOM 556 C CA . LYS A 1 79 ? 1.003 7.521 -37.275 1.00 32.52 106 LYS A CA 1
ATOM 557 C C . LYS A 1 79 ? 0.239 6.930 -38.446 1.00 31.07 106 LYS A C 1
ATOM 558 O O . LYS A 1 79 ? -0.770 6.229 -38.280 1.00 28.15 106 LYS A O 1
ATOM 564 N N . ARG A 1 80 ? 0.732 7.237 -39.641 1.00 32.75 107 ARG A N 1
ATOM 565 C CA . ARG A 1 80 ? 0.250 6.660 -40.891 1.00 32.79 107 ARG A CA 1
ATOM 566 C C . ARG A 1 80 ? 1.503 6.180 -41.624 1.00 34.52 107 ARG A C 1
ATOM 567 O O . ARG A 1 80 ? 2.428 6.960 -41.818 1.00 35.52 107 ARG A O 1
ATOM 575 N N . ASP A 1 81 ? 1.550 4.904 -42.003 1.00 33.41 108 ASP A N 1
ATOM 576 C CA . ASP A 1 81 ? 2.761 4.346 -42.648 1.00 33.87 108 ASP A CA 1
ATOM 577 C C . ASP A 1 81 ? 2.661 4.415 -44.181 1.00 34.36 108 ASP A C 1
ATOM 578 O O . ASP A 1 81 ? 1.640 4.869 -44.728 1.00 32.37 108 ASP A O 1
ATOM 583 N N . LYS A 1 82 ? 3.728 3.950 -44.841 1.00 36.93 109 LYS A N 1
ATOM 584 C CA . LYS A 1 82 ? 3.831 3.849 -46.318 1.00 38.03 109 LYS A CA 1
ATOM 585 C C . LYS A 1 82 ? 2.661 3.170 -47.006 1.00 39.08 109 LYS A C 1
ATOM 586 O O . LYS A 1 82 ? 2.324 3.515 -48.128 1.00 39.88 109 LYS A O 1
ATOM 592 N N . HIS A 1 83 ? 2.080 2.168 -46.351 1.00 35.45 110 HIS A N 1
ATOM 593 C CA . HIS A 1 83 ? 0.980 1.403 -46.923 1.00 35.44 110 HIS A CA 1
ATOM 594 C C . HIS A 1 83 ? -0.388 2.019 -46.645 1.00 32.83 110 HIS A C 1
ATOM 595 O O . HIS A 1 83 ? -1.391 1.393 -46.931 1.00 32.14 110 HIS A O 1
ATOM 602 N N . ASP A 1 84 ? -0.422 3.241 -46.111 1.00 32.47 111 ASP A N 1
ATOM 603 C CA . ASP A 1 84 ? -1.656 3.923 -45.702 1.00 32.58 111 ASP A CA 1
ATOM 604 C C . ASP A 1 84 ? -2.440 3.143 -44.630 1.00 29.01 111 ASP A C 1
ATOM 605 O O . ASP A 1 84 ? -3.671 3.108 -44.629 1.00 26.78 111 ASP A O 1
ATOM 610 N N . ILE A 1 85 ? -1.699 2.515 -43.726 1.00 27.43 112 ILE A N 1
ATOM 611 C CA . ILE A 1 85 ? -2.289 1.962 -42.505 1.00 26.50 112 ILE A CA 1
ATOM 612 C C . ILE A 1 85 ? -2.234 3.084 -41.461 1.00 23.98 112 ILE A C 1
ATOM 613 O O . ILE A 1 85 ? -1.193 3.692 -41.255 1.00 22.96 112 ILE A O 1
ATOM 618 N N . PHE A 1 86 ? -3.366 3.343 -40.814 1.00 23.32 113 PHE A N 1
ATOM 619 C CA . PHE A 1 86 ? -3.472 4.398 -39.805 1.00 22.45 113 PHE A CA 1
ATOM 620 C C . PHE A 1 86 ? -3.491 3.713 -38.440 1.00 21.90 113 PHE A C 1
ATOM 621 O O . PHE A 1 86 ? -4.325 2.848 -38.217 1.00 22.50 113 PHE A O 1
ATOM 629 N N . TYR A 1 87 ? -2.574 4.097 -37.549 1.00 21.12 114 TYR A N 1
ATOM 630 C CA . TYR A 1 87 ? -2.385 3.403 -36.274 1.00 22.75 114 TYR A CA 1
ATOM 631 C C . TYR A 1 87 ? -2.975 4.203 -35.125 1.00 21.02 114 TYR A C 1
ATOM 632 O O . TYR A 1 87 ? -2.776 5.421 -35.038 1.00 20.71 114 TYR A O 1
ATOM 641 N N . THR A 1 88 ? -3.642 3.492 -34.224 1.00 19.84 115 THR A N 1
ATOM 642 C CA . THR A 1 88 ? -4.230 4.101 -33.023 1.00 20.04 115 THR A CA 1
ATOM 643 C C . THR A 1 88 ? -3.984 3.136 -31.853 1.00 20.39 115 THR A C 1
ATOM 644 O O . THR A 1 88 ? -3.658 1.954 -32.063 1.00 18.29 115 THR A O 1
ATOM 648 N N . VAL A 1 89 ? -4.128 3.634 -30.624 1.00 20.05 116 VAL A N 1
ATOM 649 C CA . VAL A 1 89 ? -3.860 2.825 -29.429 1.00 18.94 116 VAL A CA 1
ATOM 650 C C . VAL A 1 89 ? -5.098 2.835 -28.529 1.00 19.35 116 VAL A C 1
ATOM 651 O O . VAL A 1 89 ? -5.598 3.892 -28.182 1.00 16.81 116 VAL A O 1
ATOM 655 N N . GLY A 1 90 ? -5.552 1.652 -28.130 1.00 18.41 117 GLY A N 1
ATOM 656 C CA . GLY A 1 90 ? -6.686 1.505 -27.200 1.00 18.88 117 GLY A CA 1
ATOM 657 C C . GLY A 1 90 ? -7.972 2.067 -27.748 1.00 18.18 117 GLY A C 1
ATOM 658 O O . GLY A 1 90 ? -8.228 2.018 -28.941 1.00 18.48 117 GLY A O 1
ATOM 659 N N . GLY A 1 91 ? -8.776 2.648 -26.867 1.00 18.28 118 GLY A N 1
ATOM 660 C CA . GLY A 1 91 ? -9.967 3.356 -27.305 1.00 18.33 118 GLY A CA 1
ATOM 661 C C . GLY A 1 91 ? -11.118 2.472 -27.740 1.00 18.36 118 GLY A C 1
ATOM 662 O O . GLY A 1 91 ? -12.003 2.963 -28.393 1.00 19.19 118 GLY A O 1
ATOM 663 N N . VAL A 1 92 ? -11.120 1.188 -27.359 1.00 18.23 119 VAL A N 1
ATOM 664 C CA . VAL A 1 92 ? -12.121 0.217 -27.813 1.00 20.71 119 VAL A CA 1
ATOM 665 C C . VAL A 1 92 ? -13.036 -0.197 -26.663 1.00 20.11 119 VAL A C 1
ATOM 666 O O . VAL A 1 92 ? -12.547 -0.593 -25.609 1.00 21.35 119 VAL A O 1
ATOM 670 N N . ILE A 1 93 ? -14.338 -0.124 -26.903 1.00 22.17 120 ILE A N 1
ATOM 671 C CA . ILE A 1 93 ? -15.373 -0.628 -25.990 1.00 23.33 120 ILE A CA 1
ATOM 672 C C . ILE A 1 93 ? -16.282 -1.618 -26.733 1.00 25.18 120 ILE A C 1
ATOM 673 O O . ILE A 1 93 ? -16.798 -1.311 -27.818 1.00 26.48 120 ILE A O 1
ATOM 678 N N . GLN A 1 94 ? -16.498 -2.790 -26.140 1.00 27.39 121 GLN A N 1
ATOM 679 C CA . GLN A 1 94 ? -17.257 -3.859 -26.806 1.00 31.63 121 GLN A CA 1
ATOM 680 C C . GLN A 1 94 ? -18.764 -3.656 -26.812 1.00 36.98 121 GLN A C 1
ATOM 681 O O . GLN A 1 94 ? -19.408 -3.954 -27.814 1.00 42.50 121 GLN A O 1
ATOM 687 N N . ASN A 1 95 ? -19.350 -3.162 -25.734 1.00 38.09 122 ASN A N 1
ATOM 688 C CA . ASN A 1 95 ? -20.811 -2.964 -25.754 1.00 44.46 122 ASN A CA 1
ATOM 689 C C . ASN A 1 95 ? -21.172 -1.601 -25.250 1.00 42.27 122 ASN A C 1
ATOM 690 O O . ASN A 1 95 ? -21.485 -1.424 -24.077 1.00 45.89 122 ASN A O 1
ATOM 695 N N . ASN A 1 96 ? -21.090 -0.630 -26.150 1.00 40.08 123 ASN A N 1
ATOM 696 C CA . ASN A 1 96 ? -21.409 0.730 -25.801 1.00 38.69 123 ASN A CA 1
ATOM 697 C C . ASN A 1 96 ? -22.756 1.134 -26.379 1.00 41.73 123 ASN A C 1
ATOM 698 O O . ASN A 1 96 ? -23.245 0.550 -27.345 1.00 42.09 123 ASN A O 1
ATOM 703 N N . LYS A 1 97 ? -23.329 2.159 -25.770 1.00 44.16 124 LYS A N 1
ATOM 704 C CA . LYS A 1 97 ? -24.674 2.620 -26.055 1.00 47.00 124 LYS A CA 1
ATOM 705 C C . LYS A 1 97 ? -24.608 4.132 -25.937 1.00 48.51 124 LYS A C 1
ATOM 706 O O . LYS A 1 97 ? -23.839 4.640 -25.113 1.00 42.48 124 LYS A O 1
ATOM 712 N N . THR A 1 98 ? -25.353 4.858 -26.771 1.00 51.16 125 THR A N 1
ATOM 713 C CA . THR A 1 98 ? -25.426 6.327 -26.637 1.00 54.74 125 THR A CA 1
ATOM 714 C C . THR A 1 98 ? -26.826 6.795 -26.211 1.00 55.97 125 THR A C 1
ATOM 715 O O . THR A 1 98 ? -27.810 6.631 -26.936 1.00 56.52 125 THR A O 1
ATOM 719 N N . VAL A 1 102 ? -27.617 11.104 -20.805 1.00 37.55 129 VAL A N 1
ATOM 720 C CA . VAL A 1 102 ? -26.505 12.026 -21.012 1.00 37.24 129 VAL A CA 1
ATOM 721 C C . VAL A 1 102 ? -25.911 12.392 -19.661 1.00 35.28 129 VAL A C 1
ATOM 722 O O . VAL A 1 102 ? -26.591 12.987 -18.811 1.00 35.16 129 VAL A O 1
ATOM 726 N N . SER A 1 103 ? -24.639 12.048 -19.476 1.00 29.56 130 SER A N 1
ATOM 727 C CA . SER A 1 103 ? -23.933 12.349 -18.245 1.00 26.83 130 SER A CA 1
ATOM 728 C C . SER A 1 103 ? -23.392 13.765 -18.259 1.00 24.84 130 SER A C 1
ATOM 729 O O . SER A 1 103 ? -22.805 14.193 -19.247 1.00 25.55 130 SER A O 1
ATOM 732 N N . ALA A 1 104 ? -23.578 14.489 -17.148 1.00 24.19 131 ALA A N 1
ATOM 733 C CA . ALA A 1 104 ? -23.166 15.886 -17.048 1.00 24.21 131 ALA A CA 1
ATOM 734 C C . ALA A 1 104 ? -22.375 16.175 -15.756 1.00 24.37 131 ALA A C 1
ATOM 735 O O . ALA A 1 104 ? -22.779 17.024 -14.947 1.00 23.10 131 ALA A O 1
ATOM 737 N N . PRO A 1 105 ? -21.222 15.497 -15.566 1.00 22.24 132 PRO A N 1
ATOM 738 C CA . PRO A 1 105 ? -20.379 15.901 -14.427 1.00 21.06 132 PRO A CA 1
ATOM 739 C C . PRO A 1 105 ? -19.981 17.357 -14.513 1.00 18.84 132 PRO A C 1
ATOM 740 O O . PRO A 1 105 ? -19.884 17.916 -15.608 1.00 18.62 132 PRO A O 1
ATOM 744 N N . ILE A 1 106 ? -19.697 17.947 -13.363 1.00 18.44 133 ILE A N 1
ATOM 745 C CA . ILE A 1 106 ? -19.236 19.316 -13.326 1.00 18.65 133 ILE A CA 1
ATOM 746 C C . ILE A 1 106 ? -17.728 19.366 -13.538 1.00 18.71 133 ILE A C 1
ATOM 747 O O . ILE A 1 106 ? -16.971 18.753 -12.794 1.00 18.96 133 ILE A O 1
ATOM 752 N N . LEU A 1 107 ? -17.333 20.135 -14.547 1.00 18.67 134 LEU A N 1
ATOM 753 C CA . LEU A 1 107 ? -15.943 20.452 -14.820 1.00 19.19 134 LEU A CA 1
ATOM 754 C C . LEU A 1 107 ? -15.628 21.770 -14.128 1.00 19.06 134 LEU A C 1
ATOM 755 O O . LEU A 1 107 ? -16.332 22.761 -14.352 1.00 19.40 134 LEU A O 1
ATOM 760 N N . ASN A 1 108 ? -14.590 21.801 -13.304 1.00 16.98 135 ASN A N 1
ATOM 761 C CA . ASN A 1 108 ? -14.191 23.058 -12.682 1.00 18.69 135 ASN A CA 1
ATOM 762 C C . ASN A 1 108 ? -12.747 23.388 -13.009 1.00 19.63 135 ASN A C 1
ATOM 763 O O . ASN A 1 108 ? -11.885 22.497 -12.961 1.00 19.40 135 ASN A O 1
ATOM 768 N N . ILE A 1 109 ? -12.507 24.661 -13.329 1.00 19.86 136 ILE A N 1
ATOM 769 C CA . ILE A 1 109 ? -11.224 25.127 -13.828 1.00 21.42 136 ILE A CA 1
ATOM 770 C C . ILE A 1 109 ? -10.654 26.181 -12.877 1.00 21.12 136 ILE A C 1
ATOM 771 O O . ILE A 1 109 ? -11.353 27.161 -12.508 1.00 18.21 136 ILE A O 1
ATOM 776 N N . SER A 1 110 ? -9.389 25.982 -12.509 1.00 20.97 137 SER A N 1
ATOM 777 C CA . SER A 1 110 ? -8.610 26.980 -11.801 1.00 22.98 137 SER A CA 1
ATOM 778 C C . SER A 1 110 ? -7.451 27.361 -12.724 1.00 24.12 137 SER A C 1
ATOM 779 O O . SER A 1 110 ? -6.619 26.504 -13.058 1.00 21.65 137 SER A O 1
ATOM 782 N N . LYS A 1 111 ? -7.418 28.622 -13.162 1.00 25.13 138 LYS A N 1
ATOM 783 C CA . LYS A 1 111 ? -6.425 29.066 -14.139 1.00 27.23 138 LYS A CA 1
ATOM 784 C C . LYS A 1 111 ? -5.836 30.456 -13.873 1.00 29.20 138 LYS A C 1
ATOM 785 O O . LYS A 1 111 ? -5.373 31.089 -14.813 1.00 30.87 138 LYS A O 1
ATOM 791 N N . GLU A 1 112 ? -5.851 30.924 -12.624 1.00 28.64 139 GLU A N 1
ATOM 792 C CA . GLU A 1 112 ? -5.202 32.188 -12.261 1.00 29.87 139 GLU A CA 1
ATOM 793 C C . GLU A 1 112 ? -3.723 31.956 -11.940 1.00 33.25 139 GLU A C 1
ATOM 794 O O . GLU A 1 112 ? -3.365 30.965 -11.306 1.00 31.13 139 GLU A O 1
ATOM 800 N N . LYS A 1 113 ? -2.859 32.866 -12.384 1.00 36.59 140 LYS A N 1
ATOM 801 C CA . LYS A 1 113 ? -1.454 32.840 -11.944 1.00 40.12 140 LYS A CA 1
ATOM 802 C C . LYS A 1 113 ? -1.364 33.098 -10.427 1.00 41.08 140 LYS A C 1
ATOM 803 O O . LYS A 1 113 ? -2.089 33.933 -9.880 1.00 40.36 140 LYS A O 1
ATOM 809 N N . GLY A 1 114 ? -0.486 32.366 -9.753 1.00 41.80 141 GLY A N 1
ATOM 810 C CA . GLY A 1 114 ? -0.277 32.555 -8.316 1.00 43.81 141 GLY A CA 1
ATOM 811 C C . GLY A 1 114 ? -1.377 31.987 -7.430 1.00 44.18 141 GLY A C 1
ATOM 812 O O . GLY A 1 114 ? -2.010 30.982 -7.778 1.00 43.37 141 GLY A O 1
ATOM 813 N N . GLU A 1 115 ? -1.603 32.650 -6.293 1.00 43.25 142 GLU A N 1
ATOM 814 C CA . GLU A 1 115 ? -2.447 32.130 -5.214 1.00 43.95 142 GLU A CA 1
ATOM 815 C C . GLU A 1 115 ? -3.950 32.179 -5.500 1.00 38.94 142 GLU A C 1
ATOM 816 O O . GLU A 1 115 ? -4.675 31.330 -4.993 1.00 40.02 142 GLU A O 1
ATOM 822 N N . ASP A 1 116 ? -4.409 33.193 -6.241 1.00 35.75 143 ASP A N 1
ATOM 823 C CA . ASP A 1 116 ? -5.858 33.462 -6.462 1.00 33.16 143 ASP A CA 1
ATOM 824 C C . ASP A 1 116 ? -6.612 32.154 -6.738 1.00 29.48 143 ASP A C 1
ATOM 825 O O . ASP A 1 116 ? -6.385 31.502 -7.751 1.00 28.18 143 ASP A O 1
ATOM 830 N N . ALA A 1 117 ? -7.491 31.799 -5.804 1.00 27.43 144 ALA A N 1
ATOM 831 C CA . ALA A 1 117 ? -8.256 30.557 -5.822 1.00 26.32 144 ALA A CA 1
ATOM 832 C C . ALA A 1 117 ? -9.564 30.646 -6.610 1.00 23.71 144 ALA A C 1
ATOM 833 O O . ALA A 1 117 ? -10.410 29.763 -6.462 1.00 22.73 144 ALA A O 1
ATOM 835 N N . PHE A 1 118 ? -9.741 31.676 -7.440 1.00 22.41 145 PHE A N 1
ATOM 836 C CA . PHE A 1 118 ? -10.952 31.794 -8.250 1.00 21.84 145 PHE A CA 1
ATOM 837 C C . PHE A 1 118 ? -11.154 30.536 -9.125 1.00 21.46 145 PHE A C 1
ATOM 838 O O . PHE A 1 118 ? -10.224 30.079 -9.782 1.00 18.95 145 PHE A O 1
ATOM 846 N N . VAL A 1 119 ? -12.358 29.976 -9.101 1.00 19.17 146 VAL A N 1
ATOM 847 C CA . VAL A 1 119 ? -12.680 28.776 -9.865 1.00 19.39 146 VAL A CA 1
ATOM 848 C C . VAL A 1 119 ? -14.056 28.962 -10.506 1.00 20.16 146 VAL A C 1
ATOM 849 O O . VAL A 1 119 ? -14.954 29.538 -9.885 1.00 18.89 146 VAL A O 1
ATOM 853 N N . LYS A 1 120 ? -14.222 28.468 -11.731 1.00 19.81 147 LYS A N 1
ATOM 854 C CA . LYS A 1 120 ? -15.537 28.404 -12.363 1.00 21.77 147 LYS A CA 1
ATOM 855 C C . LYS A 1 120 ? -15.830 26.944 -12.688 1.00 21.01 147 LYS A C 1
ATOM 856 O O . LYS A 1 120 ? -14.970 26.251 -13.261 1.00 18.69 147 LYS A O 1
ATOM 862 N N . GLY A 1 121 ? -17.026 26.486 -12.306 1.00 19.08 148 GLY A N 1
ATOM 863 C CA . GLY A 1 121 ? -17.489 25.143 -12.605 1.00 18.82 148 GLY A CA 1
ATOM 864 C C . GLY A 1 121 ? -18.670 25.173 -13.552 1.00 18.43 148 GLY A C 1
ATOM 865 O O . GLY A 1 121 ? -19.542 26.036 -13.428 1.00 17.02 148 GLY A O 1
ATOM 866 N N . TYR A 1 122 ? -18.730 24.213 -14.464 1.00 17.63 149 TYR A N 1
ATOM 867 C CA . TYR A 1 122 ? -19.853 24.102 -15.400 1.00 19.04 149 TYR A CA 1
ATOM 868 C C . TYR A 1 122 ? -20.001 22.658 -15.887 1.00 19.64 149 TYR A C 1
ATOM 869 O O . TYR A 1 122 ? -19.042 21.875 -15.806 1.00 18.62 149 TYR A O 1
ATOM 878 N N . PRO A 1 123 ? -21.208 22.280 -16.364 1.00 20.65 150 PRO A N 1
ATOM 879 C CA . PRO A 1 123 ? -21.381 20.917 -16.831 1.00 20.03 150 PRO A CA 1
ATOM 880 C C . PRO A 1 123 ? -20.570 20.584 -18.084 1.00 19.11 150 PRO A C 1
ATOM 881 O O . PRO A 1 123 ? -20.416 21.410 -18.981 1.00 17.41 150 PRO A O 1
ATOM 885 N N . TYR A 1 124 ? -20.045 19.367 -18.093 1.00 19.28 151 TYR A N 1
ATOM 886 C CA . TYR A 1 124 ? -19.278 18.822 -19.204 1.00 20.18 151 TYR A CA 1
ATOM 887 C C . TYR A 1 124 ? -20.010 17.566 -19.627 1.00 20.64 151 TYR A C 1
ATOM 888 O O . TYR A 1 124 ? -20.162 16.656 -18.825 1.00 20.98 151 TYR A O 1
ATOM 897 N N . TYR A 1 125 ? -20.498 17.540 -20.868 1.00 22.48 152 TYR A N 1
ATOM 898 C CA . TYR A 1 125 ? -21.436 16.514 -21.296 1.00 23.95 152 TYR A CA 1
ATOM 899 C C . TYR A 1 125 ? -20.725 15.328 -21.934 1.00 23.80 152 TYR A C 1
ATOM 900 O O . TYR A 1 125 ? -19.774 15.501 -22.694 1.00 25.29 152 TYR A O 1
ATOM 909 N N . ILE A 1 126 ? -21.180 14.135 -21.566 1.00 25.02 153 ILE A N 1
ATOM 910 C CA . ILE A 1 126 ? -20.720 12.876 -22.123 1.00 26.90 153 ILE A CA 1
ATOM 911 C C . ILE A 1 126 ? -21.956 12.080 -22.570 1.00 29.34 153 ILE A C 1
ATOM 912 O O . ILE A 1 126 ? -22.796 11.718 -21.728 1.00 28.79 153 ILE A O 1
ATOM 917 N N . LYS A 1 127 ? -22.038 11.793 -23.871 1.00 32.50 154 LYS A N 1
ATOM 918 C CA . LYS A 1 127 ? -23.240 11.167 -24.472 1.00 37.27 154 LYS A CA 1
ATOM 919 C C . LYS A 1 127 ? -23.239 9.640 -24.303 1.00 36.14 154 LYS A C 1
ATOM 920 O O . LYS A 1 127 ? -24.295 9.033 -24.133 1.00 39.17 154 LYS A O 1
ATOM 926 N N . LYS A 1 128 ? -22.059 9.030 -24.336 1.00 33.90 155 LYS A N 1
ATOM 927 C CA . LYS A 1 128 ? -21.935 7.574 -24.248 1.00 32.97 155 LYS A CA 1
ATOM 928 C C . LYS A 1 128 ? -22.148 7.040 -22.832 1.00 30.24 155 LYS A C 1
ATOM 929 O O . LYS A 1 128 ? -21.822 7.697 -21.852 1.00 27.37 155 LYS A O 1
ATOM 935 N N . GLU A 1 129 ? -22.659 5.820 -22.739 1.00 27.08 156 GLU A N 1
ATOM 936 C CA . GLU A 1 129 ? -22.761 5.102 -21.470 1.00 28.32 156 GLU A CA 1
ATOM 937 C C . GLU A 1 129 ? -21.392 4.756 -20.894 1.00 24.07 156 GLU A C 1
ATOM 938 O O . GLU A 1 129 ? -21.227 4.709 -19.673 1.00 24.11 156 GLU A O 1
ATOM 944 N N . LYS A 1 130 ? -20.450 4.423 -21.770 1.00 23.33 157 LYS A N 1
ATOM 945 C CA . LYS A 1 130 ? -19.078 4.111 -21.364 1.00 23.25 157 LYS A CA 1
ATOM 946 C C . LYS A 1 130 ? -18.125 4.960 -22.168 1.00 21.88 157 LYS A C 1
ATOM 947 O O . LYS A 1 130 ? -18.420 5.317 -23.294 1.00 21.70 157 LYS A O 1
ATOM 953 N N . ILE A 1 131 ? -16.977 5.292 -21.570 1.00 20.60 158 ILE A N 1
ATOM 954 C CA . ILE A 1 131 ? -15.992 6.119 -22.239 1.00 19.93 158 ILE A CA 1
ATOM 955 C C . ILE A 1 131 ? -14.623 5.644 -21.789 1.00 19.60 158 ILE A C 1
ATOM 956 O O . ILE A 1 131 ? -14.404 5.431 -20.585 1.00 19.41 158 ILE A O 1
ATOM 961 N N . THR A 1 132 ? -13.712 5.423 -22.742 1.00 18.04 159 THR A N 1
ATOM 962 C CA . THR A 1 132 ? -12.341 5.129 -22.361 1.00 17.55 159 THR A CA 1
ATOM 963 C C . THR A 1 132 ? -11.690 6.344 -21.718 1.00 17.10 159 THR A C 1
ATOM 964 O O . THR A 1 132 ? -12.009 7.505 -22.044 1.00 16.61 159 THR A O 1
ATOM 968 N N . LEU A 1 133 ? -10.743 6.080 -20.831 1.00 17.02 160 LEU A N 1
ATOM 969 C CA . LEU A 1 133 ? -9.859 7.146 -20.351 1.00 17.06 160 LEU A CA 1
ATOM 970 C C . LEU A 1 133 ? -9.156 7.859 -21.494 1.00 16.26 160 LEU A C 1
ATOM 971 O O . LEU A 1 133 ? -8.961 9.070 -21.429 1.00 16.15 160 LEU A O 1
ATOM 976 N N . LYS A 1 134 ? -8.811 7.128 -22.558 1.00 16.85 161 LYS A N 1
ATOM 977 C CA . LYS A 1 134 ? -8.253 7.725 -23.764 1.00 16.93 161 LYS A CA 1
ATOM 978 C C . LYS A 1 134 ? -9.120 8.849 -24.350 1.00 17.46 161 LYS A C 1
ATOM 979 O O . LYS A 1 134 ? -8.627 9.947 -24.634 1.00 16.34 161 LYS A O 1
ATOM 985 N N . GLU A 1 135 ? -10.403 8.549 -24.558 1.00 16.86 162 GLU A N 1
ATOM 986 C CA . GLU A 1 135 ? -11.323 9.508 -25.178 1.00 17.31 162 GLU A CA 1
ATOM 987 C C . GLU A 1 135 ? -11.592 10.687 -24.249 1.00 17.44 162 GLU A C 1
ATOM 988 O O . GLU A 1 135 ? -11.650 11.837 -24.696 1.00 16.57 162 GLU A O 1
ATOM 994 N N . LEU A 1 136 ? -11.742 10.400 -22.960 1.00 17.11 163 LEU A N 1
ATOM 995 C CA . LEU A 1 136 ? -11.991 11.448 -21.979 1.00 18.53 163 LEU A CA 1
ATOM 996 C C . LEU A 1 136 ? -10.779 12.373 -21.868 1.00 18.33 163 LEU A C 1
ATOM 997 O O . LEU A 1 136 ? -10.913 13.590 -21.946 1.00 17.21 163 LEU A O 1
ATOM 1002 N N . ASP A 1 137 ? -9.595 11.779 -21.769 1.00 17.48 164 ASP A N 1
ATOM 1003 C CA . ASP A 1 137 ? -8.346 12.540 -21.765 1.00 17.83 164 ASP A CA 1
ATOM 1004 C C . ASP A 1 137 ? -8.249 13.448 -22.987 1.00 16.59 164 ASP A C 1
ATOM 1005 O O . ASP A 1 137 ? -8.058 14.664 -22.854 1.00 15.26 164 ASP A O 1
ATOM 1010 N N . TYR A 1 138 ? -8.394 12.854 -24.159 1.00 17.19 165 TYR A N 1
ATOM 1011 C CA . TYR A 1 138 ? -8.268 13.599 -25.409 1.00 18.18 165 TYR A CA 1
ATOM 1012 C C . TYR A 1 138 ? -9.262 14.749 -25.519 1.00 18.07 165 TYR A C 1
ATOM 1013 O O . TYR A 1 138 ? -8.875 15.880 -25.822 1.00 17.65 165 TYR A O 1
ATOM 1022 N N . LYS A 1 139 ? -10.535 14.455 -25.298 1.00 17.48 166 LYS A N 1
ATOM 1023 C CA . LYS A 1 139 ? -11.556 15.467 -25.467 1.00 19.47 166 LYS A CA 1
ATOM 1024 C C . LYS A 1 139 ? -11.460 16.567 -24.404 1.00 19.32 166 LYS A C 1
ATOM 1025 O O . LYS A 1 139 ? -11.729 17.723 -24.712 1.00 17.02 166 LYS A O 1
ATOM 1031 N N . LEU A 1 140 ? -11.094 16.202 -23.174 1.00 18.68 167 LEU A N 1
ATOM 1032 C CA . LEU A 1 140 ? -10.845 17.211 -22.143 1.00 18.79 167 LEU A CA 1
ATOM 1033 C C . LEU A 1 140 ? -9.681 18.136 -22.550 1.00 19.36 167 LEU A C 1
ATOM 1034 O O . LEU A 1 140 ? -9.791 19.364 -22.419 1.00 17.90 167 LEU A O 1
ATOM 1039 N N . ARG A 1 141 ? -8.593 17.574 -23.075 1.00 17.86 168 ARG A N 1
ATOM 1040 C CA . ARG A 1 141 ? -7.482 18.426 -23.484 1.00 18.32 168 ARG A CA 1
ATOM 1041 C C . ARG A 1 141 ? -7.829 19.317 -24.656 1.00 19.25 168 ARG A C 1
ATOM 1042 O O . ARG A 1 141 ? -7.479 20.504 -24.646 1.00 19.14 168 ARG A O 1
ATOM 1050 N N . LYS A 1 142 ? -8.538 18.777 -25.635 1.00 20.08 169 LYS A N 1
ATOM 1051 C CA . LYS A 1 142 ? -8.988 19.588 -26.774 1.00 23.27 169 LYS A CA 1
ATOM 1052 C C . LYS A 1 142 ? -9.872 20.748 -26.333 1.00 21.43 169 LYS A C 1
ATOM 1053 O O . LYS A 1 142 ? -9.711 21.885 -26.820 1.00 21.99 169 LYS A O 1
ATOM 1059 N N . HIS A 1 143 ? -10.787 20.462 -25.407 1.00 20.99 170 HIS A N 1
ATOM 1060 C CA . HIS A 1 143 ? -11.596 21.501 -24.742 1.00 20.52 170 HIS A CA 1
ATOM 1061 C C . HIS A 1 143 ? -10.740 22.592 -24.100 1.00 19.07 170 HIS A C 1
ATOM 1062 O O . HIS A 1 143 ? -10.995 23.786 -24.313 1.00 18.45 170 HIS A O 1
ATOM 1069 N N . LEU A 1 144 ? -9.700 22.200 -23.363 1.00 19.08 171 LEU A N 1
ATOM 1070 C CA . LEU A 1 144 ? -8.841 23.161 -22.695 1.00 18.64 171 LEU A CA 1
ATOM 1071 C C . LEU A 1 144 ? -7.964 23.915 -23.688 1.00 19.68 171 LEU A C 1
ATOM 1072 O O . LEU A 1 144 ? -7.655 25.085 -23.464 1.00 19.61 171 LEU A O 1
ATOM 1077 N N . ILE A 1 145 ? -7.573 23.253 -24.776 1.00 19.91 172 ILE A N 1
ATOM 1078 C CA . ILE A 1 145 ? -6.802 23.914 -25.848 1.00 21.27 172 ILE A CA 1
ATOM 1079 C C . ILE A 1 145 ? -7.657 25.003 -26.493 1.00 21.64 172 ILE A C 1
ATOM 1080 O O . ILE A 1 145 ? -7.232 26.164 -26.580 1.00 20.54 172 ILE A O 1
ATOM 1085 N N . GLU A 1 146 ? -8.857 24.618 -26.917 1.00 23.12 173 GLU A N 1
ATOM 1086 C CA . GLU A 1 146 ? -9.765 25.517 -27.610 1.00 26.48 173 GLU A CA 1
ATOM 1087 C C . GLU A 1 146 ? -10.297 26.637 -26.725 1.00 27.20 173 GLU A C 1
ATOM 1088 O O . GLU A 1 146 ? -10.399 27.769 -27.180 1.00 25.83 173 GLU A O 1
ATOM 1094 N N . LYS A 1 147 ? -10.657 26.331 -25.482 1.00 25.73 174 LYS A N 1
ATOM 1095 C CA . LYS A 1 147 ? -11.267 27.354 -24.605 1.00 27.42 174 LYS A CA 1
ATOM 1096 C C . LYS A 1 147 ? -10.273 28.236 -23.880 1.00 24.24 174 LYS A C 1
ATOM 1097 O O . LYS A 1 147 ? -10.501 29.438 -23.735 1.00 22.99 174 LYS A O 1
ATOM 1103 N N . TYR A 1 148 ? -9.185 27.652 -23.397 1.00 22.21 175 TYR A N 1
ATOM 1104 C CA . TYR A 1 148 ? -8.256 28.357 -22.505 1.00 23.04 175 TYR A CA 1
ATOM 1105 C C . TYR A 1 148 ? -6.832 28.484 -23.035 1.00 22.45 175 TYR A C 1
ATOM 1106 O O . TYR A 1 148 ? -5.956 29.037 -22.341 1.00 22.83 175 TYR A O 1
ATOM 1115 N N . GLY A 1 149 ? -6.587 27.960 -24.232 1.00 21.50 176 GLY A N 1
ATOM 1116 C CA . GLY A 1 149 ? -5.268 28.078 -24.865 1.00 21.31 176 GLY A CA 1
ATOM 1117 C C . GLY A 1 149 ? -4.221 27.123 -24.346 1.00 21.62 176 GLY A C 1
ATOM 1118 O O . GLY A 1 149 ? -3.015 27.378 -24.525 1.00 21.49 176 GLY A O 1
ATOM 1119 N N . LEU A 1 150 ? -4.636 26.004 -23.724 1.00 20.22 177 LEU A N 1
ATOM 1120 C CA . LEU A 1 150 ? -3.660 25.030 -23.243 1.00 20.44 177 LEU A CA 1
ATOM 1121 C C . LEU A 1 150 ? -2.711 24.655 -24.381 1.00 20.61 177 LEU A C 1
ATOM 1122 O O . LEU A 1 150 ? -3.173 24.374 -25.479 1.00 20.85 177 LEU A O 1
ATOM 1127 N N . TYR A 1 151 ? -1.411 24.657 -24.086 1.00 22.50 178 TYR A N 1
ATOM 1128 C CA . TYR A 1 151 ? -0.319 24.361 -25.049 1.00 24.05 178 TYR A CA 1
ATOM 1129 C C . TYR A 1 151 ? -0.154 25.384 -26.193 1.00 26.42 178 TYR A C 1
ATOM 1130 O O . TYR A 1 151 ? 0.738 25.229 -27.026 1.00 27.36 178 TYR A O 1
ATOM 1139 N N . LYS A 1 152 ? -1.015 26.389 -26.259 1.00 28.65 179 LYS A N 1
ATOM 1140 C CA . LYS A 1 152 ? -1.028 27.347 -27.359 1.00 31.49 179 LYS A CA 1
ATOM 1141 C C . LYS A 1 152 ? -0.567 28.685 -26.814 1.00 31.88 179 LYS A C 1
ATOM 1142 O O . LYS A 1 152 ? 0.420 29.229 -27.272 1.00 33.38 179 LYS A O 1
ATOM 1148 N N . THR A 1 153 ? -1.286 29.210 -25.830 1.00 29.01 180 THR A N 1
ATOM 1149 C CA . THR A 1 153 ? -0.978 30.502 -25.243 1.00 29.06 180 THR A CA 1
ATOM 1150 C C . THR A 1 153 ? -0.647 30.424 -23.750 1.00 29.49 180 THR A C 1
ATOM 1151 O O . THR A 1 153 ? -0.205 31.407 -23.172 1.00 30.01 180 THR A O 1
ATOM 1155 N N . ILE A 1 154 ? -0.866 29.266 -23.117 1.00 28.00 181 ILE A N 1
ATOM 1156 C CA . ILE A 1 154 ? -0.486 29.051 -21.734 1.00 28.44 181 ILE A CA 1
ATOM 1157 C C . ILE A 1 154 ? 0.357 27.787 -21.659 1.00 27.97 181 ILE A C 1
ATOM 1158 O O . ILE A 1 154 ? 0.400 26.999 -22.606 1.00 28.99 181 ILE A O 1
ATOM 1163 N N . SER A 1 155 ? 0.997 27.587 -20.526 1.00 27.29 182 SER A N 1
ATOM 1164 C CA . SER A 1 155 ? 1.943 26.492 -20.372 1.00 29.21 182 SER A CA 1
ATOM 1165 C C . SER A 1 155 ? 1.277 25.110 -20.305 1.00 28.89 182 SER A C 1
ATOM 1166 O O . SER A 1 155 ? 0.069 24.987 -20.109 1.00 26.58 182 SER A O 1
ATOM 1169 N N . LYS A 1 156 ? 2.113 24.082 -20.429 1.00 26.35 183 LYS A N 1
ATOM 1170 C CA . LYS A 1 156 ? 1.679 22.704 -20.241 1.00 26.33 183 LYS A CA 1
ATOM 1171 C C . LYS A 1 156 ? 1.609 22.281 -18.771 1.00 24.79 183 LYS A C 1
ATOM 1172 O O . LYS A 1 156 ? 1.224 21.150 -18.502 1.00 23.77 183 LYS A O 1
ATOM 1178 N N . ASP A 1 157 ? 1.976 23.152 -17.820 1.00 24.55 184 ASP A N 1
ATOM 1179 C CA . ASP A 1 157 ? 1.998 22.769 -16.408 1.00 25.24 184 ASP A CA 1
ATOM 1180 C C . ASP A 1 157 ? 0.578 22.841 -15.809 1.00 24.36 184 ASP A C 1
ATOM 1181 O O . ASP A 1 157 ? 0.126 23.884 -15.336 1.00 24.62 184 ASP A O 1
ATOM 1186 N N . GLY A 1 158 ? -0.110 21.712 -15.847 1.00 22.26 185 GLY A N 1
ATOM 1187 C CA . GLY A 1 158 ? -1.433 21.608 -15.249 1.00 21.01 185 GLY A CA 1
ATOM 1188 C C . GLY A 1 158 ? -1.788 20.166 -14.977 1.00 21.28 185 GLY A C 1
ATOM 1189 O O . GLY A 1 158 ? -1.069 19.235 -15.396 1.00 19.41 185 GLY A O 1
ATOM 1190 N N . ARG A 1 159 ? -2.898 19.977 -14.271 1.00 20.71 186 ARG A N 1
ATOM 1191 C CA . ARG A 1 159 ? -3.378 18.650 -13.939 1.00 21.49 186 ARG A CA 1
ATOM 1192 C C . ARG A 1 159 ? -4.870 18.580 -14.162 1.00 21.25 186 ARG A C 1
ATOM 1193 O O . ARG A 1 159 ? -5.566 19.597 -14.107 1.00 19.49 186 ARG A O 1
ATOM 1201 N N . VAL A 1 160 ? -5.354 17.373 -14.426 1.00 19.49 187 VAL A N 1
ATOM 1202 C CA . VAL A 1 160 ? -6.788 17.144 -14.524 1.00 20.20 187 VAL A CA 1
ATOM 1203 C C . VAL A 1 160 ? -7.148 15.948 -13.662 1.00 18.65 187 VAL A C 1
ATOM 1204 O O . VAL A 1 160 ? -6.642 14.879 -13.931 1.00 20.48 187 VAL A O 1
ATOM 1208 N N . LYS A 1 161 ? -8.029 16.111 -12.677 1.00 17.73 188 LYS A N 1
ATOM 1209 C CA . LYS A 1 161 ? -8.425 15.008 -11.796 1.00 18.33 188 LYS A CA 1
ATOM 1210 C C . LYS A 1 161 ? -9.881 14.645 -12.060 1.00 16.88 188 LYS A C 1
ATOM 1211 O O . LYS A 1 161 ? -10.781 15.444 -11.789 1.00 15.43 188 LYS A O 1
ATOM 1217 N N . ILE A 1 162 ? -10.085 13.440 -12.568 1.00 16.42 189 ILE A N 1
ATOM 1218 C CA . ILE A 1 162 ? -11.422 12.919 -12.821 1.00 16.47 189 ILE A CA 1
ATOM 1219 C C . ILE A 1 162 ? -11.807 12.043 -11.620 1.00 17.51 189 ILE A C 1
ATOM 1220 O O . ILE A 1 162 ? -11.188 11.000 -11.388 1.00 17.53 189 ILE A O 1
ATOM 1225 N N . SER A 1 163 ? -12.835 12.449 -10.874 1.00 16.86 190 SER A N 1
ATOM 1226 C CA . SER A 1 163 ? -13.278 11.713 -9.724 1.00 16.54 190 SER A CA 1
ATOM 1227 C C . SER A 1 163 ? -14.598 11.000 -9.997 1.00 17.50 190 SER A C 1
ATOM 1228 O O . SER A 1 163 ? -15.519 11.557 -10.636 1.00 16.62 190 SER A O 1
ATOM 1231 N N . LEU A 1 164 ? -14.678 9.777 -9.494 1.00 17.17 191 LEU A N 1
ATOM 1232 C CA . LEU A 1 164 ? -15.861 8.954 -9.606 1.00 18.07 191 LEU A CA 1
ATOM 1233 C C . LEU A 1 164 ? -16.630 8.982 -8.282 1.00 19.68 191 LEU A C 1
ATOM 1234 O O . LEU A 1 164 ? -16.079 9.311 -7.227 1.00 17.74 191 LEU A O 1
ATOM 1239 N N . LYS A 1 165 ? -17.916 8.659 -8.352 1.00 22.52 192 LYS A N 1
ATOM 1240 C CA . LYS A 1 165 ? -18.775 8.706 -7.168 1.00 24.28 192 LYS A CA 1
ATOM 1241 C C . LYS A 1 165 ? -18.308 7.843 -5.987 1.00 24.81 192 LYS A C 1
ATOM 1242 O O . LYS A 1 165 ? -18.532 8.215 -4.831 1.00 26.31 192 LYS A O 1
ATOM 1248 N N . ASP A 1 166 ? -17.637 6.729 -6.262 1.00 24.09 193 ASP A N 1
ATOM 1249 C CA . ASP A 1 166 ? -17.151 5.851 -5.202 1.00 25.62 193 ASP A CA 1
ATOM 1250 C C . ASP A 1 166 ? -15.812 6.274 -4.605 1.00 25.37 193 ASP A C 1
ATOM 1251 O O . ASP A 1 166 ? -15.278 5.569 -3.771 1.00 25.70 193 ASP A O 1
ATOM 1256 N N . GLY A 1 167 ? -15.270 7.406 -5.045 1.00 23.93 194 GLY A N 1
ATOM 1257 C CA . GLY A 1 167 ? -13.997 7.886 -4.547 1.00 23.40 194 GLY A CA 1
ATOM 1258 C C . GLY A 1 167 ? -12.801 7.539 -5.433 1.00 21.30 194 GLY A C 1
ATOM 1259 O O . GLY A 1 167 ? -11.729 8.109 -5.243 1.00 21.39 194 GLY A O 1
ATOM 1260 N N . SER A 1 168 ? -12.978 6.652 -6.405 1.00 20.31 195 SER A N 1
ATOM 1261 C CA . SER A 1 168 ? -11.929 6.373 -7.400 1.00 19.82 195 SER A CA 1
ATOM 1262 C C . SER A 1 168 ? -11.600 7.641 -8.186 1.00 19.23 195 SER A C 1
ATOM 1263 O O . SER A 1 168 ? -12.402 8.574 -8.258 1.00 17.80 195 SER A O 1
ATOM 1266 N N . PHE A 1 169 ? -10.403 7.701 -8.758 1.00 18.91 196 PHE A N 1
ATOM 1267 C CA . PHE A 1 169 ? -10.037 8.853 -9.534 1.00 17.29 196 PHE A CA 1
ATOM 1268 C C . PHE A 1 169 ? -8.882 8.556 -10.460 1.00 17.81 196 PHE A C 1
ATOM 1269 O O . PHE A 1 169 ? -8.142 7.562 -10.289 1.00 16.20 196 PHE A O 1
ATOM 1277 N N . TYR A 1 170 ? -8.748 9.444 -11.435 1.00 17.88 197 TYR A N 1
ATOM 1278 C CA . TYR A 1 170 ? -7.613 9.442 -12.351 1.00 18.79 197 TYR A CA 1
ATOM 1279 C C . TYR A 1 170 ? -7.043 10.853 -12.327 1.00 20.46 197 TYR A C 1
ATOM 1280 O O . TYR A 1 170 ? -7.758 11.806 -12.648 1.00 19.80 197 TYR A O 1
ATOM 1289 N N . ASN A 1 171 ? -5.760 10.996 -11.984 1.00 19.18 198 ASN A N 1
ATOM 1290 C CA . ASN A 1 171 ? -5.120 12.295 -12.047 1.00 19.73 198 ASN A CA 1
ATOM 1291 C C . ASN A 1 171 ? -4.204 12.322 -13.272 1.00 20.01 198 ASN A C 1
ATOM 1292 O O . ASN A 1 171 ? -3.232 11.562 -13.334 1.00 19.27 198 ASN A O 1
ATOM 1297 N N . LEU A 1 172 ? -4.544 13.167 -14.237 1.00 18.58 199 LEU A N 1
ATOM 1298 C CA . LEU A 1 172 ? -3.803 13.298 -15.497 1.00 20.51 199 LEU A CA 1
ATOM 1299 C C . LEU A 1 172 ? -2.831 14.459 -15.456 1.00 19.68 199 LEU A C 1
ATOM 1300 O O . LEU A 1 172 ? -3.174 15.558 -14.999 1.00 19.50 199 LEU A O 1
ATOM 1305 N N . ASP A 1 173 ? -1.610 14.205 -15.923 1.00 18.68 200 ASP A N 1
ATOM 1306 C CA . ASP A 1 173 ? -0.576 15.225 -15.975 1.00 18.49 200 ASP A CA 1
ATOM 1307 C C . ASP A 1 173 ? -0.561 15.856 -17.373 1.00 17.52 200 ASP A C 1
ATOM 1308 O O . ASP A 1 173 ? -0.216 15.206 -18.356 1.00 18.03 200 ASP A O 1
ATOM 1313 N N . LEU A 1 174 ? -0.910 17.135 -17.458 1.00 17.28 201 LEU A N 1
ATOM 1314 C CA . LEU A 1 174 ? -0.925 17.841 -18.738 1.00 17.57 201 LEU A CA 1
ATOM 1315 C C . LEU A 1 174 ? 0.485 18.111 -19.298 1.00 18.70 201 LEU A C 1
ATOM 1316 O O . LEU A 1 174 ? 0.607 18.440 -20.46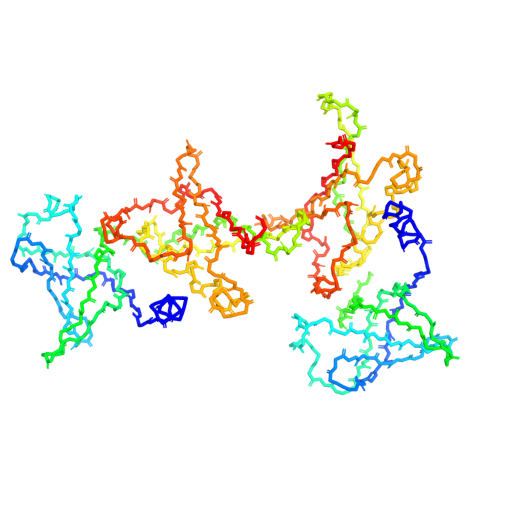7 1.00 19.37 201 LEU A O 1
ATOM 1321 N N . ARG A 1 175 ? 1.527 17.907 -18.500 1.00 20.76 202 ARG A N 1
ATOM 1322 C CA . ARG A 1 175 ? 2.899 18.066 -18.989 1.00 23.07 202 ARG A CA 1
ATOM 1323 C C . ARG A 1 175 ? 3.378 16.927 -19.901 1.00 25.15 202 ARG A C 1
ATOM 1324 O O . ARG A 1 175 ? 4.417 17.061 -20.533 1.00 26.51 202 ARG A O 1
ATOM 1332 N N . SER A 1 176 ? 2.646 15.822 -19.972 1.00 25.29 203 SER A N 1
ATOM 1333 C CA . SER A 1 176 ? 2.970 14.784 -20.939 1.00 27.87 203 SER A CA 1
ATOM 1334 C C . SER A 1 176 ? 1.751 14.138 -21.560 1.00 26.07 203 SER A C 1
ATOM 1335 O O . SER A 1 176 ? 0.600 14.321 -21.110 1.00 23.37 203 SER A O 1
ATOM 1338 N N . LYS A 1 177 ? 2.019 13.356 -22.597 1.00 24.68 204 LYS A N 1
ATOM 1339 C CA . LYS A 1 177 ? 0.963 12.601 -23.270 1.00 25.77 204 LYS A CA 1
ATOM 1340 C C . LYS A 1 177 ? 0.455 11.521 -22.329 1.00 22.92 204 LYS A C 1
ATOM 1341 O O . LYS A 1 177 ? 1.222 10.976 -21.541 1.00 20.25 204 LYS A O 1
ATOM 1347 N N . LEU A 1 178 ? -0.836 11.195 -22.397 1.00 21.88 205 LEU A N 1
ATOM 1348 C CA . LEU A 1 178 ? -1.322 10.010 -21.682 1.00 21.37 205 LEU A CA 1
ATOM 1349 C C . LEU A 1 178 ? -0.515 8.804 -22.170 1.00 20.79 205 LEU A C 1
ATOM 1350 O O . LEU A 1 178 ? -0.268 8.683 -23.354 1.00 18.82 205 LEU A O 1
ATOM 1355 N N . LYS A 1 179 ? -0.093 7.931 -21.258 1.00 21.24 206 LYS A N 1
ATOM 1356 C CA . LYS A 1 179 ? 0.640 6.734 -21.670 1.00 22.11 206 LYS A CA 1
ATOM 1357 C C . LYS A 1 179 ? -0.229 5.715 -22.350 1.00 23.19 206 LYS A C 1
ATOM 1358 O O . LYS A 1 179 ? -1.407 5.544 -21.988 1.00 20.01 206 LYS A O 1
ATOM 1364 N N . PHE A 1 180 ? 0.371 4.989 -23.304 1.00 22.01 207 PHE A N 1
ATOM 1365 C CA . PHE A 1 180 ? -0.357 3.972 -24.070 1.00 22.94 207 PHE A CA 1
ATOM 1366 C C . PHE A 1 180 ? -1.005 2.942 -23.161 1.00 22.02 207 PHE A C 1
ATOM 1367 O O . PHE A 1 180 ? -2.153 2.550 -23.388 1.00 20.49 207 PHE A O 1
ATOM 1375 N N . LYS A 1 181 ? -0.300 2.559 -22.097 1.00 23.14 208 LYS A N 1
ATOM 1376 C CA . LYS A 1 181 ? -0.775 1.509 -21.192 1.00 23.97 208 LYS A CA 1
ATOM 1377 C C . LYS A 1 181 ? -2.123 1.824 -20.522 1.00 23.65 208 LYS A C 1
ATOM 1378 O O . LYS A 1 181 ? -2.788 0.900 -20.044 1.00 22.28 208 LYS A O 1
ATOM 1384 N N . TYR A 1 182 ? -2.511 3.109 -20.484 1.00 20.88 209 TYR A N 1
ATOM 1385 C CA . TYR A 1 182 ? -3.779 3.532 -19.877 1.00 21.42 209 TYR A CA 1
ATOM 1386 C C . TYR A 1 182 ? -4.903 3.826 -20.864 1.00 21.44 209 TYR A C 1
ATOM 1387 O O . TYR A 1 182 ? -6.006 4.178 -20.436 1.00 19.96 209 TYR A O 1
ATOM 1396 N N . MET A 1 183 ? -4.651 3.658 -22.161 1.00 20.14 210 MET A N 1
ATOM 1397 C CA . MET A 1 183 ? -5.617 4.060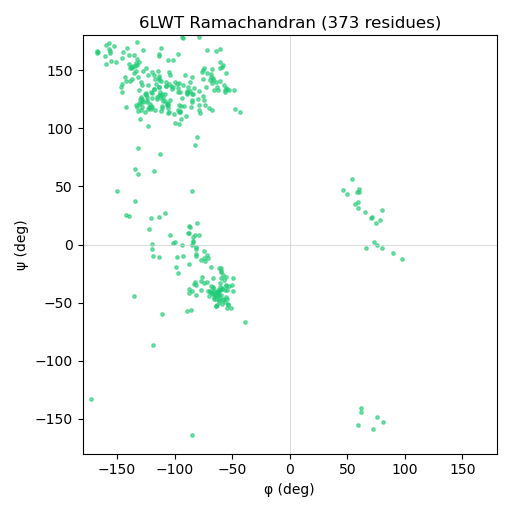 -23.180 1.00 20.26 210 MET A CA 1
ATOM 1398 C C . MET A 1 183 ? -6.730 3.048 -23.423 1.00 20.76 210 MET A C 1
ATOM 1399 O O . MET A 1 183 ? -7.644 3.325 -24.195 1.00 22.93 210 MET A O 1
ATOM 1404 N N . GLY A 1 184 ? -6.673 1.901 -22.761 1.00 21.21 211 GLY A N 1
ATOM 1405 C CA . GLY A 1 184 ? -7.741 0.928 -22.851 1.00 23.98 211 GLY A CA 1
ATOM 1406 C C . GLY A 1 184 ? -8.738 0.937 -21.712 1.00 24.76 211 GLY A C 1
ATOM 1407 O O . GLY A 1 184 ? -9.815 0.384 -21.895 1.00 25.24 211 GLY A O 1
ATOM 1408 N N . GLU A 1 185 ? -8.372 1.528 -20.561 1.00 25.44 212 GLU A N 1
ATOM 1409 C CA . GLU A 1 185 ? -9.242 1.665 -19.360 1.00 27.68 212 GLU A CA 1
ATOM 1410 C C . GLU A 1 185 ? -10.621 2.199 -19.739 1.00 24.48 212 GLU A C 1
ATOM 1411 O O . GLU A 1 185 ? -10.685 3.213 -20.421 1.00 22.15 212 GLU A O 1
ATOM 1417 N N . VAL A 1 186 ? -11.691 1.583 -19.240 1.00 22.66 213 VAL A N 1
ATOM 1418 C CA . VAL A 1 186 ? -13.070 1.987 -19.577 1.00 23.49 213 VAL A CA 1
ATOM 1419 C C . VAL A 1 186 ? -13.733 2.563 -18.335 1.00 23.53 213 VAL A C 1
ATOM 1420 O O . VAL A 1 186 ? -13.658 1.962 -17.269 1.00 24.76 213 VAL A O 1
ATOM 1424 N N . ILE A 1 187 ? -14.357 3.733 -18.472 1.00 22.31 214 ILE A N 1
ATOM 1425 C CA . ILE A 1 187 ? -15.018 4.405 -17.370 1.00 22.54 214 ILE A CA 1
ATOM 1426 C C . ILE A 1 187 ? -16.516 4.407 -17.671 1.00 22.69 214 ILE A C 1
ATOM 1427 O O . ILE A 1 187 ? -16.939 4.699 -18.782 1.00 22.23 214 ILE A O 1
ATOM 1432 N N . GLU A 1 188 ? -17.303 4.087 -16.658 1.00 23.25 215 GLU A N 1
ATOM 1433 C CA . GLU A 1 188 ? -18.752 4.179 -16.707 1.00 25.22 215 GLU A CA 1
ATOM 1434 C C . GLU A 1 188 ? -19.148 5.650 -16.531 1.00 22.05 215 GLU A C 1
ATOM 1435 O O . GLU A 1 188 ? -18.942 6.228 -15.472 1.00 22.15 215 GLU A O 1
ATOM 1441 N N . SER A 1 189 ? -19.712 6.246 -17.566 1.00 20.92 216 SER A N 1
ATOM 1442 C CA . SER A 1 189 ? -19.885 7.700 -17.657 1.00 21.84 216 SER A CA 1
ATOM 1443 C C . SER A 1 189 ? -20.710 8.321 -16.521 1.00 23.13 216 SER A C 1
ATOM 1444 O O . SER A 1 189 ? -20.415 9.420 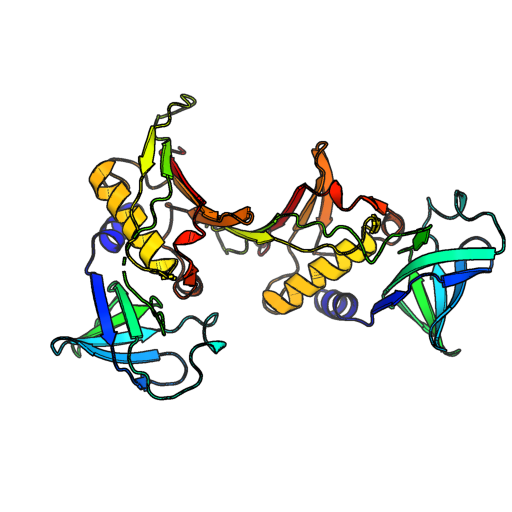-16.075 1.00 22.02 216 SER A O 1
ATOM 1447 N N . LYS A 1 190 ? -21.748 7.604 -16.086 1.00 25.29 217 LYS A N 1
ATOM 1448 C CA . LYS A 1 190 ? -22.631 8.037 -14.982 1.00 27.26 217 LYS A CA 1
ATOM 1449 C C . LYS A 1 190 ? -21.951 8.044 -13.608 1.00 25.90 217 LYS A C 1
ATOM 1450 O O . LYS A 1 190 ? -22.459 8.663 -12.679 1.00 25.22 217 LYS A O 1
ATOM 1456 N N . GLN A 1 191 ? -20.842 7.313 -13.474 1.00 23.54 218 GLN A N 1
ATOM 1457 C CA . GLN A 1 191 ? -20.043 7.316 -12.268 1.00 23.42 218 GLN A CA 1
ATOM 1458 C C . GLN A 1 191 ? -19.161 8.531 -12.080 1.00 20.63 218 GLN A C 1
ATOM 1459 O O . GLN A 1 191 ? -18.690 8.755 -10.972 1.00 20.72 218 GLN A O 1
ATOM 1465 N N . ILE A 1 192 ? -18.970 9.345 -13.117 1.00 20.30 219 ILE A N 1
ATOM 1466 C CA . ILE A 1 192 ? -18.079 10.488 -13.002 1.00 20.45 219 ILE A CA 1
ATOM 1467 C C . ILE A 1 192 ? -18.797 11.545 -12.161 1.00 21.02 219 ILE A C 1
ATOM 1468 O O . ILE A 1 192 ? -19.913 11.961 -12.484 1.00 20.57 219 ILE A O 1
ATOM 1473 N N . LYS A 1 193 ? -18.154 11.961 -11.084 1.00 22.44 220 LYS A N 1
ATOM 1474 C CA . LYS A 1 193 ? -18.718 12.945 -10.146 1.00 24.84 220 LYS A CA 1
ATOM 1475 C C . LYS A 1 193 ? -18.319 14.329 -10.609 1.00 23.82 220 LYS A C 1
ATOM 1476 O O . LYS A 1 193 ? -19.165 15.176 -10.861 1.00 23.50 220 LYS A O 1
ATOM 1482 N N . ASP A 1 194 ? -17.016 14.565 -10.738 1.00 21.49 221 ASP A N 1
ATOM 1483 C CA . ASP A 1 194 ? -16.522 15.865 -11.163 1.00 21.46 221 ASP A CA 1
ATOM 1484 C C . ASP A 1 194 ? -15.141 15.740 -11.789 1.00 18.98 221 ASP A C 1
ATOM 1485 O O . ASP A 1 194 ? -14.498 14.694 -11.674 1.00 18.47 221 ASP A O 1
ATOM 1490 N N . ILE A 1 195 ? -14.733 16.810 -12.456 1.00 17.54 222 ILE A N 1
ATOM 1491 C CA . ILE A 1 195 ? -13.465 16.904 -13.159 1.00 17.62 222 ILE A CA 1
ATOM 1492 C C . ILE A 1 195 ? -12.820 18.223 -12.737 1.00 18.00 222 ILE A C 1
ATOM 1493 O O . ILE A 1 195 ? -13.349 19.290 -13.046 1.00 19.22 222 ILE A O 1
ATOM 1498 N N . GLU A 1 196 ? -11.691 18.143 -12.045 1.00 17.50 223 GLU A N 1
ATOM 1499 C CA . GLU A 1 196 ? -11.006 19.309 -11.498 1.00 18.76 223 GLU A CA 1
ATOM 1500 C C . GLU A 1 196 ? -9.778 19.582 -12.350 1.00 18.04 223 GLU A C 1
ATOM 1501 O O . GLU A 1 196 ? -8.920 18.718 -12.461 1.00 19.36 223 GLU A O 1
ATOM 1507 N N . VAL A 1 197 ? -9.710 20.770 -12.945 1.00 17.84 224 VAL A N 1
ATOM 1508 C CA . VAL A 1 197 ? -8.582 21.177 -13.793 1.00 17.84 224 VAL A CA 1
ATOM 1509 C C . VAL A 1 197 ? -7.835 22.295 -13.073 1.00 19.55 224 VAL A C 1
ATOM 1510 O O . VAL A 1 197 ? -8.437 23.294 -12.677 1.00 18.66 224 VAL A O 1
ATOM 1514 N N . ASN A 1 198 ? -6.529 22.115 -12.889 1.00 19.04 225 ASN A N 1
ATOM 1515 C CA . ASN A 1 198 ? -5.666 23.161 -12.337 1.00 20.76 225 ASN A CA 1
ATOM 1516 C C . ASN A 1 198 ? -4.593 23.518 -13.355 1.00 22.08 225 ASN A C 1
ATOM 1517 O O . ASN A 1 198 ? -3.820 22.649 -13.742 1.00 20.14 225 ASN A O 1
ATOM 1522 N N . LEU A 1 199 ? -4.587 24.772 -13.810 1.00 21.55 226 LEU A N 1
ATOM 1523 C CA . LEU A 1 199 ? -3.686 25.251 -14.872 1.00 22.66 226 LEU A CA 1
ATOM 1524 C C . LEU A 1 199 ? -2.700 26.276 -14.323 1.00 24.76 226 LEU A C 1
ATOM 1525 O O . LEU A 1 199 ? -2.886 26.792 -13.239 1.00 23.15 226 LEU A O 1
ATOM 1530 N N . LYS A 1 200 ? -1.642 26.534 -15.084 1.00 27.31 227 LYS A N 1
ATOM 1531 C CA . LYS A 1 200 ? -0.616 27.538 -14.752 1.00 29.08 227 LYS A CA 1
ATOM 1532 C C . LYS A 1 200 ? 0.051 27.212 -13.431 1.00 31.20 227 LYS A C 1
ATOM 1533 O O . LYS A 1 200 ? 0.265 28.090 -12.603 1.00 32.54 227 LYS A O 1
ATOM 1539 N N . LEU A 1 201 ? 0.409 25.947 -13.246 1.00 31.97 228 LEU A N 1
ATOM 1540 C CA . LEU A 1 201 ? 1.007 25.512 -11.998 1.00 33.95 228 LEU A CA 1
ATOM 1541 C C . LEU A 1 201 ? 2.500 25.872 -11.871 1.00 37.24 228 LEU A C 1
ATOM 1542 O O . LEU A 1 201 ? 3.153 25.430 -10.937 1.00 36.23 228 LEU A O 1
ATOM 1547 N N . GLU A 1 202 ? 3.018 26.660 -12.815 1.00 41.18 229 GLU A N 1
ATOM 1548 C CA . GLU A 1 202 ? 4.269 27.443 -12.691 1.00 47.70 229 GLU A CA 1
ATOM 1549 C C . GLU A 1 202 ? 5.398 26.697 -13.351 1.00 48.33 229 GLU A C 1
ATOM 1550 O O . GLU A 1 202 ? 5.632 26.899 -14.541 1.00 54.92 229 GLU A O 1
ATOM 1556 N N . ASP B 1 14 ? 17.724 -9.785 -2.171 1.00 46.93 41 ASP B N 1
ATOM 1557 C CA . ASP B 1 14 ? 16.841 -9.210 -1.119 1.00 45.65 41 ASP B CA 1
ATOM 1558 C C . ASP B 1 14 ? 15.417 -8.970 -1.626 1.00 41.22 41 ASP B C 1
ATOM 1559 O O . ASP B 1 14 ? 14.458 -9.349 -0.950 1.00 39.60 41 ASP B O 1
ATOM 1564 N N . LYS B 1 15 ? 15.264 -8.359 -2.802 1.00 37.76 42 LYS B N 1
ATOM 1565 C CA . LYS B 1 15 ? 13.904 -8.181 -3.361 1.00 36.19 42 LYS B CA 1
ATOM 1566 C C . LYS B 1 15 ? 13.244 -9.541 -3.589 1.00 32.54 42 LYS B C 1
ATOM 1567 O O . LYS B 1 15 ? 12.043 -9.687 -3.381 1.00 30.21 42 LYS B O 1
ATOM 1573 N N . GLU B 1 16 ? 14.047 -10.553 -3.936 1.00 30.64 43 GLU B N 1
ATOM 1574 C CA . GLU B 1 16 ? 13.560 -11.931 -4.013 1.00 29.91 43 GLU B CA 1
ATOM 1575 C C . GLU B 1 16 ? 13.098 -12.480 -2.649 1.00 27.08 43 GLU B C 1
ATOM 1576 O O . GLU B 1 16 ? 12.085 -13.175 -2.572 1.00 25.43 43 GLU B O 1
ATOM 1582 N N . ALA B 1 17 ? 13.840 -12.170 -1.589 1.00 28.57 44 ALA B N 1
ATOM 1583 C CA . ALA B 1 17 ? 13.440 -12.501 -0.211 1.00 29.01 44 ALA B CA 1
ATOM 1584 C C . ALA B 1 17 ? 12.124 -11.795 0.219 1.00 28.82 44 ALA B C 1
ATOM 1585 O O . ALA B 1 17 ? 11.274 -12.402 0.880 1.00 26.45 44 ALA B O 1
ATOM 1587 N N . LEU B 1 18 ? 11.985 -10.522 -0.157 1.00 28.48 45 LEU B N 1
ATOM 1588 C CA . LEU B 1 18 ? 10.745 -9.767 0.071 1.00 27.82 45 LEU B CA 1
ATOM 1589 C C . LEU B 1 18 ? 9.583 -10.369 -0.710 1.00 26.79 45 LEU B C 1
ATOM 1590 O O . LEU B 1 18 ? 8.495 -10.543 -0.165 1.00 25.51 45 LEU B O 1
ATOM 1595 N N . TYR B 1 19 ? 9.814 -10.744 -1.973 1.00 27.05 46 TYR B N 1
ATOM 1596 C CA . TYR B 1 19 ? 8.768 -11.382 -2.749 1.00 28.03 46 TYR B CA 1
ATOM 1597 C C . TYR B 1 19 ? 8.277 -12.657 -2.055 1.00 28.24 46 TYR B C 1
ATOM 1598 O O . TYR B 1 19 ? 7.076 -12.864 -1.924 1.00 26.99 46 TYR B O 1
ATOM 1607 N N . ARG B 1 20 ? 9.215 -13.488 -1.599 1.00 29.16 47 ARG B N 1
ATOM 1608 C CA . ARG B 1 20 ? 8.874 -14.749 -0.949 1.00 31.37 47 ARG B CA 1
ATOM 1609 C C . ARG B 1 20 ? 8.062 -14.521 0.317 1.00 28.74 47 ARG B C 1
ATOM 1610 O O . ARG B 1 20 ? 7.017 -15.132 0.507 1.00 29.89 47 ARG B O 1
ATOM 1618 N N . TYR B 1 21 ? 8.541 -13.627 1.168 1.00 28.17 48 TYR B N 1
ATOM 1619 C CA . TYR B 1 21 ? 7.882 -13.353 2.444 1.00 26.38 48 TYR B CA 1
ATOM 1620 C C . TYR B 1 21 ? 6.466 -12.815 2.251 1.00 25.69 48 TYR B C 1
ATOM 1621 O O . TYR B 1 21 ? 5.515 -13.302 2.892 1.00 23.48 48 TYR B O 1
ATOM 1630 N N . TYR B 1 22 ? 6.327 -11.846 1.339 1.00 24.79 49 TYR B N 1
ATOM 1631 C CA . TYR B 1 22 ? 5.047 -11.148 1.130 1.00 23.81 49 TYR B CA 1
ATOM 1632 C C . TYR B 1 22 ? 4.083 -11.878 0.182 1.00 25.48 49 TYR B C 1
ATOM 1633 O O . TYR B 1 22 ? 2.994 -11.373 -0.120 1.00 23.68 49 TYR B O 1
ATOM 1642 N N . THR B 1 23 ? 4.451 -13.103 -0.227 1.00 27.52 50 THR B N 1
ATOM 1643 C CA . THR B 1 23 ? 3.504 -14.032 -0.847 1.00 28.44 50 THR B CA 1
ATOM 1644 C C . THR B 1 23 ? 3.394 -15.375 -0.085 1.00 31.29 50 THR B C 1
ATOM 1645 O O . THR B 1 23 ? 2.792 -16.326 -0.599 1.00 34.00 50 THR B O 1
ATOM 1649 N N . GLY B 1 24 ? 3.923 -15.430 1.142 1.00 31.18 51 GLY B N 1
ATOM 1650 C CA . GLY B 1 24 ? 3.960 -16.652 1.960 1.00 32.42 51 GLY B CA 1
ATOM 1651 C C . GLY B 1 24 ? 2.632 -16.962 2.623 1.00 32.30 51 GLY B C 1
ATOM 1652 O O . GLY B 1 24 ? 1.655 -16.184 2.494 1.00 31.33 51 GLY B O 1
ATOM 1653 N N . LYS B 1 25 ? 2.583 -18.075 3.349 1.00 29.19 52 LYS B N 1
ATOM 1654 C CA . LYS B 1 25 ? 1.323 -18.536 3.932 1.00 29.98 52 LYS B CA 1
ATOM 1655 C C . LYS B 1 25 ? 0.808 -17.576 4.994 1.00 28.37 52 LYS B C 1
ATOM 1656 O O . LYS B 1 25 ? 1.559 -17.156 5.860 1.00 27.15 52 LYS B O 1
ATOM 1662 N N . THR B 1 26 ? -0.482 -17.259 4.912 1.00 28.14 53 THR B N 1
ATOM 1663 C CA . THR B 1 26 ? -1.157 -16.449 5.898 1.00 27.75 53 THR B CA 1
ATOM 1664 C C . THR B 1 26 ? -2.508 -17.020 6.223 1.00 28.65 53 THR B C 1
ATOM 1665 O O . THR B 1 26 ? -3.139 -17.679 5.380 1.00 28.04 53 THR B O 1
ATOM 1669 N N . MET B 1 27 ? -2.958 -16.766 7.449 1.00 28.13 54 MET B N 1
ATOM 1670 C CA . MET B 1 27 ? -4.288 -17.157 7.886 1.00 29.30 54 MET B CA 1
ATOM 1671 C C . MET B 1 27 ? -4.893 -16.103 8.779 1.00 29.60 54 MET B C 1
ATOM 1672 O O . MET B 1 27 ? -4.201 -15.526 9.621 1.00 27.62 54 MET B O 1
ATOM 1677 N N . GLU B 1 28 ? -6.188 -15.870 8.597 1.00 30.89 55 GLU B N 1
ATOM 1678 C CA . GLU B 1 28 ? -6.962 -15.028 9.493 1.00 34.20 55 GLU B CA 1
ATOM 1679 C C . GLU B 1 28 ? -7.618 -15.954 10.514 1.00 35.53 55 GLU B C 1
ATOM 1680 O O . GLU B 1 28 ? -8.530 -16.726 10.187 1.00 34.03 55 GLU B O 1
ATOM 1686 N N . MET B 1 29 ? -7.116 -15.905 11.743 1.00 31.50 56 MET B N 1
ATOM 1687 C CA . MET B 1 29 ? -7.535 -16.840 12.779 1.00 30.54 56 MET B CA 1
ATOM 1688 C C . MET B 1 29 ? -8.435 -16.087 13.744 1.00 32.03 56 MET B C 1
ATOM 1689 O O . MET B 1 29 ? -7.974 -15.189 14.463 1.00 29.10 56 MET B O 1
ATOM 1694 N N . LYS B 1 30 ? -9.715 -16.463 13.762 1.00 31.49 57 LYS B N 1
ATOM 1695 C CA . LYS B 1 30 ? -10.735 -15.723 14.495 1.00 34.17 57 LYS B CA 1
ATOM 1696 C C . LYS B 1 30 ? -11.140 -16.424 15.777 1.00 34.17 57 LYS B C 1
ATOM 1697 O O . LYS B 1 30 ? -11.083 -17.652 15.862 1.00 33.37 57 LYS B O 1
ATOM 1703 N N . ASN B 1 31 ? -11.515 -15.626 16.775 1.00 34.03 58 ASN B N 1
ATOM 1704 C CA . ASN B 1 31 ? -12.056 -16.104 18.064 1.00 37.64 58 ASN B CA 1
ATOM 1705 C C . ASN B 1 31 ? -11.232 -17.177 18.730 1.00 37.00 58 ASN B C 1
ATOM 1706 O O . ASN B 1 31 ? -11.785 -18.161 19.225 1.00 33.42 58 ASN B O 1
ATOM 1711 N N . ILE B 1 32 ? -9.914 -17.014 18.731 1.00 36.90 59 ILE B N 1
ATOM 1712 C CA . ILE B 1 32 ? -9.063 -18.087 19.202 1.00 37.15 59 ILE B CA 1
ATOM 1713 C C . ILE B 1 32 ? -8.768 -17.965 20.704 1.00 37.01 59 ILE B C 1
ATOM 1714 O O . ILE B 1 32 ? -8.676 -16.857 21.280 1.00 34.55 59 ILE B O 1
ATOM 1719 N N . SER B 1 33 ? -8.654 -19.131 21.330 1.00 33.61 60 SER B N 1
ATOM 1720 C CA . SER B 1 33 ? -8.180 -19.259 22.693 1.00 34.51 60 SER B CA 1
ATOM 1721 C C . SER B 1 33 ? -6.692 -19.576 22.647 1.00 32.05 60 SER B C 1
ATOM 1722 O O . SER B 1 33 ? -6.241 -20.370 21.821 1.00 31.95 60 SER B O 1
ATOM 1725 N N . ALA B 1 34 ? -5.920 -18.963 23.530 1.00 32.58 61 ALA B N 1
ATOM 1726 C CA . ALA B 1 34 ? -4.486 -19.239 23.567 1.00 32.82 61 ALA B CA 1
ATOM 1727 C C . ALA B 1 34 ? -3.918 -19.185 24.973 1.00 32.92 61 ALA B C 1
ATOM 1728 O O . ALA B 1 34 ? -4.502 -18.584 25.878 1.00 34.86 61 ALA B O 1
ATOM 1730 N N . LEU B 1 35 ? -2.758 -19.810 25.133 1.00 32.68 62 LEU B N 1
ATOM 1731 C CA . LEU B 1 35 ? -2.038 -19.802 26.391 1.00 33.73 62 LEU B CA 1
ATOM 1732 C C . LEU B 1 35 ? -0.760 -19.048 26.238 1.00 31.35 62 LEU B C 1
ATOM 1733 O O . LEU B 1 35 ? -0.081 -19.184 25.230 1.00 32.54 62 LEU B O 1
ATOM 1738 N N . LYS B 1 36 ? -0.402 -18.291 27.263 1.00 32.44 63 LYS B N 1
ATOM 1739 C CA . LYS B 1 36 ? 0.923 -17.705 27.359 1.00 34.58 63 LYS B CA 1
ATOM 1740 C C . LYS B 1 36 ? 1.979 -18.820 27.457 1.00 35.16 63 LYS B C 1
ATOM 1741 O O . LYS B 1 36 ? 1.772 -19.805 28.160 1.00 35.91 63 LYS B O 1
ATOM 1747 N N . HIS B 1 37 ? 3.072 -18.678 26.712 1.00 33.69 64 HIS B N 1
ATOM 1748 C CA . HIS B 1 37 ? 4.195 -19.614 26.742 1.00 36.35 64 HIS B CA 1
ATOM 1749 C C . HIS B 1 37 ? 5.468 -18.803 26.931 1.00 36.37 64 HIS B C 1
ATOM 1750 O O . HIS B 1 37 ? 5.892 -18.070 26.043 1.00 37.21 64 HIS B O 1
ATOM 1757 N N . GLY B 1 38 ? 6.055 -18.895 28.120 1.00 36.83 65 GLY B N 1
ATOM 1758 C CA . GLY B 1 38 ? 7.207 -18.086 28.459 1.00 35.88 65 GLY B CA 1
ATOM 1759 C C . GLY B 1 38 ? 6.791 -16.643 28.677 1.00 36.20 65 GLY B C 1
ATOM 1760 O O . GLY B 1 38 ? 5.625 -16.347 28.926 1.00 37.15 65 GLY B O 1
ATOM 1761 N N . LYS B 1 39 ? 7.756 -15.752 28.554 1.00 37.21 66 LYS B N 1
ATOM 1762 C CA . LYS B 1 39 ? 7.559 -14.333 28.858 1.00 41.40 66 LYS B CA 1
ATOM 1763 C C . LYS B 1 39 ? 6.808 -13.584 27.760 1.00 43.09 66 LYS B C 1
ATOM 1764 O O . LYS B 1 39 ? 6.072 -12.638 28.045 1.00 43.05 66 LYS B O 1
ATOM 1770 N N . ASN B 1 40 ? 6.990 -14.021 26.514 1.00 42.58 67 ASN B N 1
ATOM 1771 C CA . ASN B 1 40 ? 6.638 -13.203 25.352 1.00 43.62 67 ASN B CA 1
ATOM 1772 C C . ASN B 1 40 ? 6.043 -13.947 24.159 1.00 39.06 67 ASN B C 1
ATOM 1773 O O . ASN B 1 40 ? 6.142 -13.475 23.030 1.00 37.44 67 ASN B O 1
ATOM 1778 N N . ASN B 1 41 ? 5.420 -15.093 24.407 1.00 35.39 68 ASN B N 1
ATOM 1779 C CA . ASN B 1 41 ? 4.766 -15.847 23.360 1.00 32.93 68 ASN B CA 1
ATOM 1780 C C . ASN B 1 41 ? 3.383 -16.302 23.760 1.00 32.24 68 ASN B C 1
ATOM 1781 O O . ASN B 1 41 ? 3.078 -16.433 24.956 1.00 31.00 68 ASN B O 1
ATOM 1786 N N . LEU B 1 42 ? 2.554 -16.537 22.743 1.00 29.02 69 LEU B N 1
ATOM 1787 C CA . LEU B 1 42 ? 1.307 -17.260 22.882 1.00 28.72 69 LEU B CA 1
ATOM 1788 C C . LEU B 1 42 ? 1.453 -18.537 22.076 1.00 27.61 69 LEU B C 1
ATOM 1789 O O . LEU B 1 42 ? 2.203 -18.576 21.088 1.00 27.62 69 LEU B O 1
ATOM 1794 N N . ARG B 1 43 ? 0.768 -19.574 22.531 1.00 28.93 70 ARG B N 1
ATOM 1795 C CA . ARG B 1 43 ? 0.655 -20.846 21.829 1.00 28.82 70 ARG B CA 1
ATOM 1796 C C . ARG B 1 43 ? -0.796 -21.281 21.792 1.00 28.84 70 ARG B C 1
ATOM 1797 O O . ARG B 1 43 ? -1.550 -21.046 22.728 1.00 33.23 70 ARG B O 1
ATOM 1805 N N . PHE B 1 44 ? -1.167 -21.895 20.674 1.00 29.45 71 PHE B N 1
ATOM 1806 C CA . PHE B 1 44 ? -2.479 -22.492 20.457 1.00 29.46 71 PHE B CA 1
ATOM 1807 C C . PHE B 1 44 ? -2.410 -23.367 19.205 1.00 30.23 71 PHE B C 1
ATOM 1808 O O . PHE B 1 44 ? -1.451 -23.274 18.435 1.00 27.84 71 PHE B O 1
ATOM 1816 N N . LYS B 1 45 ? -3.421 -24.208 19.015 1.00 32.68 72 LYS B N 1
ATOM 1817 C CA . LYS B 1 45 ? -3.642 -24.889 17.742 1.00 34.47 72 LYS B CA 1
ATOM 1818 C C . LYS B 1 45 ? -4.785 -24.241 16.966 1.00 33.73 72 LYS B C 1
ATOM 1819 O O . LYS B 1 45 ? -5.829 -23.904 17.535 1.00 33.18 72 LYS B O 1
ATOM 1825 N N . PHE B 1 46 ? -4.573 -24.063 15.666 1.00 32.46 73 PHE B N 1
ATOM 1826 C CA . PHE B 1 46 ? -5.603 -23.548 14.777 1.00 32.38 73 PHE B CA 1
ATOM 1827 C C . PHE B 1 46 ? -5.816 -24.568 13.675 1.00 31.73 73 PHE B C 1
ATOM 1828 O O . PHE B 1 46 ? -4.882 -24.867 12.909 1.00 29.49 73 PHE B O 1
ATOM 1836 N N . ARG B 1 47 ? -7.021 -25.133 13.623 1.00 31.76 74 ARG B N 1
ATOM 1837 C CA . ARG B 1 47 ? -7.366 -26.168 12.648 1.00 32.13 74 ARG B CA 1
ATOM 1838 C C . ARG B 1 47 ? -6.284 -27.253 12.549 1.00 33.76 74 ARG B C 1
ATOM 1839 O O . ARG B 1 47 ? -5.827 -27.599 11.457 1.00 33.85 74 ARG B O 1
ATOM 1847 N N . GLY B 1 48 ? -5.839 -27.731 13.714 1.00 32.95 75 GLY B N 1
ATOM 1848 C CA . GLY B 1 48 ? -4.815 -28.761 13.809 1.00 35.33 75 GLY B CA 1
ATOM 1849 C C . GLY B 1 48 ? -3.369 -28.328 13.644 1.00 37.20 75 GLY B C 1
ATOM 1850 O O . GLY B 1 48 ? -2.461 -29.155 13.779 1.00 38.88 75 GLY B O 1
ATOM 1851 N N . ILE B 1 49 ? -3.137 -27.045 13.367 1.00 34.49 76 ILE B N 1
ATOM 1852 C CA . ILE B 1 49 ? -1.789 -26.522 13.150 1.00 33.26 76 ILE B CA 1
ATOM 1853 C C . ILE B 1 49 ? -1.274 -25.888 14.452 1.00 31.25 76 ILE B C 1
ATOM 1854 O O . ILE B 1 49 ? -1.967 -25.083 15.075 1.00 29.53 76 ILE B O 1
ATOM 1859 N N . LYS B 1 50 ? -0.057 -26.246 14.843 1.00 30.39 77 LYS B N 1
ATOM 1860 C CA . LYS B 1 50 ? 0.592 -25.681 16.018 1.00 30.56 77 LYS B CA 1
ATOM 1861 C C . LYS B 1 50 ? 1.158 -24.295 15.713 1.00 27.65 77 LYS B C 1
ATOM 1862 O O . LYS B 1 50 ? 2.012 -24.138 14.846 1.00 26.44 77 LYS B O 1
ATOM 1868 N N . ILE B 1 51 ? 0.674 -23.296 16.441 1.00 26.23 78 ILE B N 1
ATOM 1869 C CA . ILE B 1 51 ? 1.061 -21.899 16.223 1.00 26.41 78 ILE B CA 1
ATOM 1870 C C . ILE B 1 51 ? 1.759 -21.346 17.462 1.00 26.75 78 ILE B C 1
ATOM 1871 O O . ILE B 1 51 ? 1.263 -21.518 18.586 1.00 27.93 78 ILE B O 1
ATOM 1876 N N . GLN B 1 52 ? 2.883 -20.670 17.254 1.00 26.55 79 GLN B N 1
ATOM 1877 C CA . GLN B 1 52 ? 3.513 -19.860 18.289 1.00 25.39 79 GLN B CA 1
ATOM 1878 C C . GLN B 1 52 ? 3.580 -18.408 17.819 1.00 24.37 79 GLN B C 1
ATOM 1879 O O . GLN B 1 52 ? 4.134 -18.125 16.757 1.00 21.78 79 GLN B O 1
ATOM 1885 N N . VAL B 1 53 ? 3.046 -17.505 18.645 1.00 24.38 80 VAL B N 1
ATOM 1886 C CA . VAL B 1 53 ? 3.017 -16.070 18.337 1.00 25.96 80 VAL B CA 1
ATOM 1887 C C . VAL B 1 53 ? 4.039 -15.361 19.216 1.00 26.99 80 VAL B C 1
ATOM 1888 O O . VAL B 1 53 ? 3.941 -15.433 20.425 1.00 29.43 80 VAL B O 1
ATOM 1892 N N . LEU B 1 54 ? 5.007 -14.678 18.615 1.00 26.36 81 LEU B N 1
ATOM 1893 C CA . LEU B 1 54 ? 5.881 -13.767 19.360 1.00 27.04 81 LEU B CA 1
ATOM 1894 C C . LEU B 1 54 ? 5.126 -12.454 19.590 1.00 29.98 81 LEU B C 1
ATOM 1895 O O . LEU B 1 54 ? 4.565 -11.893 18.642 1.00 29.02 81 LEU B O 1
ATOM 1900 N N . LEU B 1 55 ? 5.145 -11.957 20.829 1.00 28.97 82 LEU B N 1
ATOM 1901 C CA . LEU B 1 55 ? 4.566 -10.665 21.171 1.00 31.62 82 LEU B CA 1
ATOM 1902 C C . LEU B 1 55 ? 5.705 -9.641 21.115 1.00 33.37 82 LEU B C 1
ATOM 1903 O O . LEU B 1 55 ? 6.657 -9.762 21.893 1.00 33.92 82 LEU B O 1
ATOM 1908 N N . PRO B 1 56 ? 5.651 -8.672 20.169 1.00 33.71 83 PRO B N 1
ATOM 1909 C CA . PRO B 1 56 ? 6.742 -7.685 20.022 1.00 37.30 83 PRO B CA 1
ATOM 1910 C C . PRO B 1 56 ? 6.981 -6.830 21.263 1.00 40.90 83 PRO B C 1
ATOM 1911 O O . PRO B 1 56 ? 6.162 -6.832 22.177 1.00 43.46 83 PRO B O 1
ATOM 1915 N N . GLY B 1 57 ? 8.094 -6.098 21.269 1.00 50.21 84 GLY B N 1
ATOM 1916 C CA . GLY B 1 57 ? 8.588 -5.373 22.457 1.00 53.24 84 GLY B CA 1
ATOM 1917 C C . GLY B 1 57 ? 7.536 -4.710 23.333 1.00 57.19 84 GLY B C 1
ATOM 1918 O O . GLY B 1 57 ? 7.307 -5.145 24.471 1.00 60.65 84 GLY B O 1
ATOM 1919 N N . ASN B 1 58 ? 6.864 -3.692 22.791 1.00 60.13 85 ASN B N 1
ATOM 1920 C CA . ASN B 1 58 ? 5.854 -2.925 23.543 1.00 63.43 85 ASN B CA 1
ATOM 1921 C C . ASN B 1 58 ? 4.457 -3.566 23.527 1.00 64.12 85 ASN B C 1
ATOM 1922 O O . ASN B 1 58 ? 3.439 -2.875 23.347 1.00 63.48 85 ASN B O 1
ATOM 1927 N N . ASP B 1 59 ? 4.417 -4.880 23.772 1.00 63.44 86 ASP B N 1
ATOM 1928 C CA . ASP B 1 59 ? 3.170 -5.665 23.710 1.00 62.51 86 ASP B CA 1
ATOM 1929 C C . ASP B 1 59 ? 2.969 -6.640 24.873 1.00 61.15 86 ASP B C 1
ATOM 1930 O O . ASP B 1 59 ? 1.856 -6.722 25.402 1.00 62.78 86 ASP B O 1
ATOM 1935 N N . LYS B 1 60 ? 4.017 -7.376 25.260 1.00 59.78 87 LYS B N 1
ATOM 1936 C CA . LYS B 1 60 ? 3.947 -8.314 26.404 1.00 60.45 87 LYS B CA 1
ATOM 1937 C C . LYS B 1 60 ? 3.345 -7.747 27.704 1.00 58.68 87 LYS B C 1
ATOM 1938 O O . LYS B 1 60 ? 2.760 -8.501 28.482 1.00 56.50 87 LYS B O 1
ATOM 1944 N N . SER B 1 61 ? 3.484 -6.437 27.931 1.00 59.61 88 SER B N 1
ATOM 1945 C CA . SER B 1 61 ? 2.860 -5.763 29.084 1.00 61.10 88 SER B CA 1
ATOM 1946 C C . SER B 1 61 ? 1.322 -5.897 29.127 1.00 61.00 88 SER B C 1
ATOM 1947 O O . SER B 1 61 ? 0.750 -6.064 30.202 1.00 62.63 88 SER B O 1
ATOM 1950 N N . LYS B 1 62 ? 0.670 -5.838 27.962 1.00 60.59 89 LYS B N 1
ATOM 1951 C CA . LYS B 1 62 ? -0.792 -6.044 27.854 1.00 58.85 89 LYS B CA 1
ATOM 1952 C C . LYS B 1 62 ? -1.204 -7.529 27.841 1.00 56.82 89 LYS B C 1
ATOM 1953 O O . LYS B 1 62 ? -2.403 -7.838 27.886 1.00 50.50 89 LYS B O 1
ATOM 1959 N N . PHE B 1 63 ? -0.216 -8.431 27.765 1.00 51.83 90 PHE B N 1
ATOM 1960 C CA . PHE B 1 63 ? -0.430 -9.877 27.814 1.00 50.51 90 PHE B CA 1
ATOM 1961 C C . PHE B 1 63 ? 0.266 -10.491 29.038 1.00 52.50 90 PHE B C 1
ATOM 1962 O O . PHE B 1 63 ? 1.168 -11.319 28.903 1.00 47.39 90 PHE B O 1
ATOM 1970 N N . GLN B 1 64 ? -0.163 -10.094 30.236 1.00 55.40 91 GLN B N 1
ATOM 1971 C CA . GLN B 1 64 ? 0.400 -10.650 31.474 1.00 57.78 91 GLN B CA 1
ATOM 1972 C C . GLN B 1 64 ? -0.567 -11.584 32.203 1.00 57.21 91 GLN B C 1
ATOM 1973 O O . GLN B 1 64 ? -0.469 -11.765 33.416 1.00 60.82 91 GLN B O 1
ATOM 1979 N N . GLN B 1 65 ? -1.478 -12.208 31.460 1.00 56.60 92 GLN B N 1
ATOM 1980 C CA . GLN B 1 65 ? -2.323 -13.277 32.005 1.00 56.01 92 GLN B CA 1
ATOM 1981 C C . GLN B 1 65 ? -1.966 -14.588 31.311 1.00 53.07 92 GLN B C 1
ATOM 1982 O O . GLN B 1 65 ? -1.337 -14.581 30.248 1.00 54.16 92 GLN B O 1
ATOM 1988 N N . ARG B 1 66 ? -2.352 -15.706 31.921 1.00 51.51 93 ARG B N 1
ATOM 1989 C CA . ARG B 1 66 ? -1.925 -17.038 31.454 1.00 51.66 93 ARG B CA 1
ATOM 1990 C C . ARG B 1 66 ? -2.749 -17.603 30.284 1.00 45.48 93 ARG B C 1
ATOM 1991 O O . ARG B 1 66 ? -2.198 -18.334 29.451 1.00 38.18 93 ARG B O 1
ATOM 1999 N N . SER B 1 67 ? -4.045 -17.275 30.219 1.00 40.98 94 SER B N 1
ATOM 2000 C CA . SER B 1 67 ? -4.913 -17.749 29.131 1.00 40.79 94 SER B CA 1
ATOM 2001 C C . SER B 1 67 ? -5.757 -16.614 28.527 1.00 39.43 94 SER B C 1
ATOM 2002 O O . SER B 1 67 ? -6.034 -15.614 29.195 1.00 37.65 94 SER B O 1
ATOM 2005 N N . TYR B 1 68 ? -6.152 -16.786 27.265 1.00 36.47 95 TYR B N 1
ATOM 2006 C CA . TYR B 1 68 ? -6.912 -15.775 26.520 1.00 35.98 95 TYR B CA 1
ATOM 2007 C C . TYR B 1 68 ? -8.000 -16.420 25.716 1.00 35.80 95 TYR B C 1
ATOM 2008 O O . TYR B 1 68 ? -7.867 -17.560 25.290 1.00 35.11 95 TYR B O 1
ATOM 2017 N N . GLU B 1 69 ? -9.065 -15.663 25.494 1.00 35.96 96 GLU B N 1
ATOM 2018 C CA . GLU B 1 69 ? -10.170 -16.068 24.640 1.00 38.45 96 GLU B CA 1
ATOM 2019 C C . GLU B 1 69 ? -10.527 -14.896 23.750 1.00 33.39 96 GLU B C 1
ATOM 2020 O O . GLU B 1 69 ? -10.293 -13.743 24.123 1.00 33.51 96 GLU B O 1
ATOM 2026 N N . GLY B 1 70 ? -11.097 -15.191 22.586 1.00 31.51 97 GLY B N 1
ATOM 2027 C CA . GLY B 1 70 ? -11.598 -14.148 21.676 1.00 30.37 97 GLY B CA 1
ATOM 2028 C C . GLY B 1 70 ? -10.521 -13.317 20.976 1.00 29.05 97 GLY B C 1
ATOM 2029 O O . GLY B 1 70 ? -10.791 -12.195 20.556 1.00 29.45 97 GLY B O 1
ATOM 2030 N N . LEU B 1 71 ? -9.311 -13.861 20.834 1.00 27.41 98 LEU B N 1
ATOM 2031 C CA . LEU B 1 71 ? -8.263 -13.185 20.049 1.00 26.44 98 LEU B CA 1
ATOM 2032 C C . LEU B 1 71 ? -8.491 -13.297 18.542 1.00 26.99 98 LEU B C 1
ATOM 2033 O O . LEU B 1 71 ? -8.922 -14.343 18.031 1.00 28.83 98 LEU B O 1
ATOM 2038 N N . ASP B 1 72 ? -8.178 -12.221 17.828 1.00 27.49 99 ASP B N 1
ATOM 2039 C CA . ASP B 1 72 ? -8.118 -12.218 16.367 1.00 28.00 99 ASP B CA 1
ATOM 2040 C C . ASP B 1 72 ? -6.642 -12.176 15.996 1.00 25.96 99 ASP B C 1
ATOM 2041 O O . ASP B 1 72 ? -5.942 -11.244 16.370 1.00 24.82 99 ASP B O 1
ATOM 2046 N N . VAL B 1 73 ? -6.162 -13.188 15.266 1.00 24.87 100 VAL B N 1
ATOM 2047 C CA . VAL B 1 73 ? -4.730 -13.302 14.947 1.00 24.75 100 VAL B CA 1
ATOM 2048 C C . VAL B 1 73 ? -4.528 -13.374 13.439 1.00 25.68 100 VAL B C 1
ATOM 2049 O O . VAL B 1 73 ? -5.055 -14.272 12.783 1.00 25.26 100 VAL B O 1
ATOM 2053 N N . PHE B 1 74 ? -3.739 -12.440 12.908 1.00 25.14 101 PHE B N 1
ATOM 2054 C CA . PHE B 1 74 ? -3.320 -12.487 11.536 1.00 24.17 101 PHE B CA 1
ATOM 2055 C C . PHE B 1 74 ? -1.943 -13.132 11.458 1.00 23.92 101 PHE B C 1
ATOM 2056 O O . PHE B 1 74 ? -0.939 -12.522 11.805 1.00 22.08 101 PHE B O 1
ATOM 2064 N N . PHE B 1 75 ? -1.938 -14.394 11.024 1.00 23.15 102 PHE B N 1
ATOM 2065 C CA . PHE B 1 75 ? -0.744 -15.219 10.919 1.00 22.64 102 PHE B CA 1
ATOM 2066 C C . PHE B 1 75 ? -0.046 -14.945 9.603 1.00 22.22 102 PHE B C 1
ATOM 2067 O O . PHE B 1 75 ? -0.689 -14.974 8.548 1.00 23.14 102 PHE B O 1
ATOM 2075 N N . VAL B 1 76 ? 1.261 -14.680 9.674 1.00 22.09 103 VAL B N 1
ATOM 2076 C CA . VAL B 1 76 ? 2.168 -14.706 8.544 1.00 22.55 103 VAL B CA 1
ATOM 2077 C C . VAL B 1 76 ? 3.362 -15.578 8.927 1.00 23.52 103 VAL B C 1
ATOM 2078 O O . VAL B 1 76 ? 3.988 -15.365 9.967 1.00 21.54 103 VAL B O 1
ATOM 2082 N N . GLN B 1 77 ? 3.686 -16.568 8.097 1.00 24.09 104 GLN B N 1
ATOM 2083 C CA . GLN B 1 77 ? 4.753 -17.510 8.454 1.00 26.55 104 GLN B CA 1
ATOM 2084 C C . GLN B 1 77 ? 6.162 -16.890 8.434 1.00 26.40 104 GLN B C 1
ATOM 2085 O O . GLN B 1 77 ? 6.617 -16.439 7.392 1.00 27.95 104 GLN B O 1
ATOM 2091 N N . GLU B 1 78 ? 6.830 -16.861 9.588 1.00 26.35 105 GLU B N 1
ATOM 2092 C CA . GLU B 1 78 ? 8.236 -16.495 9.682 1.00 28.10 105 GLU B CA 1
ATOM 2093 C C . GLU B 1 78 ? 9.096 -17.715 9.474 1.00 30.97 105 GLU B C 1
ATOM 2094 O O . GLU B 1 78 ? 10.134 -17.632 8.832 1.00 32.28 105 GLU B O 1
ATOM 2100 N N . LYS B 1 79 ? 8.675 -18.828 10.068 1.00 32.43 106 LYS B N 1
ATOM 2101 C CA . LYS B 1 79 ? 9.380 -20.102 9.939 1.00 34.50 106 LYS B CA 1
ATOM 2102 C C . LYS B 1 79 ? 8.507 -21.247 10.459 1.00 34.61 106 LYS B C 1
ATOM 2103 O O . LYS B 1 79 ? 7.491 -21.029 11.140 1.00 29.84 106 LYS B O 1
ATOM 2109 N N . ARG B 1 80 ? 8.925 -22.457 10.094 1.00 36.08 107 ARG B N 1
ATOM 2110 C CA . ARG B 1 80 ? 8.326 -23.709 10.533 1.00 40.16 107 ARG B CA 1
ATOM 2111 C C . ARG B 1 80 ? 9.496 -24.561 11.008 1.00 40.15 107 ARG B C 1
ATOM 2112 O O . ARG B 1 80 ? 10.425 -24.790 10.237 1.00 37.37 107 ARG B O 1
ATOM 2120 N N . ASP B 1 81 ? 9.471 -24.998 12.267 1.00 38.26 108 ASP B N 1
ATOM 2121 C CA . ASP B 1 81 ? 10.587 -25.773 12.828 1.00 37.12 108 ASP B CA 1
ATOM 2122 C C . ASP B 1 81 ? 10.352 -27.279 12.675 1.00 37.26 108 ASP B C 1
ATOM 2123 O O . ASP B 1 81 ? 9.297 -27.722 12.174 1.00 34.47 108 ASP B O 1
ATOM 2128 N N . LYS B 1 82 ? 11.342 -28.048 13.120 1.00 38.93 109 LYS B N 1
ATOM 2129 C CA . LYS B 1 82 ? 11.328 -29.511 13.000 1.00 42.38 109 LYS B CA 1
ATOM 2130 C C . LYS B 1 82 ? 10.147 -30.188 13.716 1.00 42.66 109 LYS B C 1
ATOM 2131 O O . LYS B 1 82 ? 9.742 -31.287 13.344 1.00 43.36 109 LYS B O 1
ATOM 2137 N N . HIS B 1 83 ? 9.577 -29.509 14.711 1.00 39.55 110 HIS B N 1
ATOM 2138 C CA . HIS B 1 83 ? 8.435 -30.015 15.471 1.00 37.68 110 HIS B CA 1
ATOM 2139 C C . HIS B 1 83 ? 7.076 -29.652 14.863 1.00 36.05 110 HIS B C 1
ATOM 2140 O O . HIS B 1 83 ? 6.044 -29.866 15.500 1.00 36.51 110 HIS B O 1
ATOM 2147 N N . ASP B 1 84 ? 7.077 -29.119 13.642 1.00 36.72 111 ASP B N 1
ATOM 2148 C CA . ASP B 1 84 ? 5.869 -28.611 12.969 1.00 37.94 111 ASP B CA 1
ATOM 2149 C C . ASP B 1 84 ? 5.176 -27.493 13.748 1.00 35.44 111 ASP B C 1
ATOM 2150 O O . ASP B 1 84 ? 3.953 -27.354 13.695 1.00 33.66 111 ASP B O 1
ATOM 2155 N N . ILE B 1 85 ? 5.970 -26.706 14.473 1.00 32.68 112 ILE B N 1
ATOM 2156 C CA . ILE B 1 85 ? 5.483 -25.480 15.088 1.00 31.01 112 ILE B CA 1
ATOM 2157 C C . ILE B 1 85 ? 5.688 -24.394 14.051 1.00 27.65 112 ILE B C 1
ATOM 2158 O O . ILE B 1 85 ? 6.782 -24.260 13.503 1.00 25.62 112 ILE B O 1
ATOM 2163 N N . PHE B 1 86 ? 4.631 -23.627 13.810 1.00 27.70 113 PHE B N 1
ATOM 2164 C CA . PHE B 1 86 ? 4.616 -22.540 12.829 1.00 27.57 113 PHE B CA 1
ATOM 2165 C C . PHE B 1 86 ? 4.668 -21.184 13.551 1.00 26.03 113 PHE B C 1
ATOM 2166 O O . PHE B 1 86 ? 3.790 -20.897 14.365 1.00 25.13 113 PHE B O 1
ATOM 2174 N N . TYR B 1 87 ? 5.684 -20.372 13.259 1.00 26.50 114 TYR B N 1
ATOM 2175 C CA . TYR B 1 87 ? 5.951 -19.137 14.020 1.00 26.39 114 TYR B CA 1
ATOM 2176 C C . TYR B 1 87 ? 5.451 -17.901 13.286 1.00 25.66 114 TYR B C 1
ATOM 2177 O O . TYR B 1 87 ? 5.677 -17.752 12.073 1.00 25.15 114 TYR B O 1
ATOM 2186 N N . THR B 1 88 ? 4.800 -17.018 14.036 1.00 23.49 115 THR B N 1
ATOM 2187 C CA . THR B 1 88 ? 4.358 -15.727 13.536 1.00 22.26 115 THR B CA 1
ATOM 2188 C C . THR B 1 88 ? 4.695 -14.654 14.568 1.00 22.56 115 THR B C 1
ATOM 2189 O O . THR B 1 88 ? 4.997 -14.977 15.726 1.00 20.24 115 THR B O 1
ATOM 2193 N N . VAL B 1 89 ? 4.688 -13.390 14.140 1.00 22.26 116 VAL B N 1
ATOM 2194 C CA . VAL B 1 89 ? 5.040 -12.269 15.030 1.00 22.79 116 VAL B CA 1
ATOM 2195 C C . VAL B 1 89 ? 3.914 -11.244 15.079 1.00 22.52 116 VAL B C 1
ATOM 2196 O O . VAL B 1 89 ? 3.489 -10.744 14.032 1.00 22.03 116 VAL B O 1
ATOM 2200 N N . GLY B 1 90 ? 3.465 -10.903 16.287 1.00 21.87 117 GLY B N 1
ATOM 2201 C CA . GLY B 1 90 ? 2.413 -9.893 16.473 1.00 21.68 117 GLY B CA 1
ATOM 2202 C C . GLY B 1 90 ? 1.100 -10.295 15.829 1.00 22.03 117 GLY B C 1
ATOM 2203 O O . GLY B 1 90 ? 0.698 -11.462 15.879 1.00 21.88 117 GLY B O 1
ATOM 2204 N N . GLY B 1 91 ? 0.420 -9.328 15.229 1.00 21.57 118 GLY B N 1
ATOM 2205 C CA . GLY B 1 91 ? -0.844 -9.575 14.553 1.00 21.15 118 GLY B CA 1
ATOM 2206 C C . GLY B 1 91 ? -2.024 -9.882 15.442 1.00 21.71 118 GLY B C 1
ATOM 2207 O O . GLY B 1 91 ? -2.991 -10.446 14.954 1.00 21.61 118 GLY B O 1
ATOM 2208 N N . VAL B 1 92 ? -1.984 -9.474 16.725 1.00 20.96 119 VAL B N 1
ATOM 2209 C CA . VAL B 1 92 ? -2.992 -9.904 17.713 1.00 20.80 119 VAL B CA 1
ATOM 2210 C C . VAL B 1 92 ? -3.906 -8.763 18.123 1.00 21.67 119 VAL B C 1
ATOM 2211 O O . VAL B 1 92 ? -3.439 -7.709 18.514 1.00 22.10 119 VAL B O 1
ATOM 2215 N N . ILE B 1 93 ? -5.210 -8.999 18.016 1.00 22.52 120 ILE B N 1
ATOM 2216 C CA . ILE B 1 93 ? -6.230 -8.071 18.478 1.00 24.27 120 ILE B CA 1
ATOM 2217 C C . ILE B 1 93 ? -7.204 -8.815 19.384 1.00 24.43 120 ILE B C 1
ATOM 2218 O O . ILE B 1 93 ? -7.613 -9.921 19.069 1.00 22.70 120 ILE B O 1
ATOM 2223 N N . GLN B 1 94 ? -7.580 -8.179 20.493 1.00 26.05 121 GLN B N 1
ATOM 2224 C CA . GLN B 1 94 ? -8.617 -8.688 21.405 1.00 27.04 121 GLN B CA 1
ATOM 2225 C C . GLN B 1 94 ? -10.017 -8.271 20.939 1.00 28.26 121 GLN B C 1
ATOM 2226 O O . GLN B 1 94 ? -10.250 -7.094 20.661 1.00 29.18 121 GLN B O 1
ATOM 2232 N N . ASN B 1 95 ? -10.949 -9.221 20.844 1.00 29.40 122 ASN B N 1
ATOM 2233 C CA . ASN B 1 95 ? -12.361 -8.912 20.551 1.00 29.96 122 ASN B CA 1
ATOM 2234 C C . ASN B 1 95 ? -12.565 -8.062 19.270 1.00 30.81 122 ASN B C 1
ATOM 2235 O O . ASN B 1 95 ? -13.153 -6.974 19.292 1.00 29.99 122 ASN B O 1
ATOM 2240 N N . ASN B 1 96 ? -12.066 -8.557 18.147 1.00 29.75 123 ASN B N 1
ATOM 2241 C CA . ASN B 1 96 ? -12.248 -7.847 16.877 1.00 32.54 123 ASN B CA 1
ATOM 2242 C C . ASN B 1 96 ? -13.593 -8.225 16.258 1.00 35.11 123 ASN B C 1
ATOM 2243 O O . ASN B 1 96 ? -14.015 -9.378 16.380 1.00 37.75 123 ASN B O 1
ATOM 2248 N N . LYS B 1 97 ? -14.256 -7.266 15.607 1.00 35.52 124 LYS B N 1
ATOM 2249 C CA . LYS B 1 97 ? -15.458 -7.542 14.818 1.00 38.33 124 LYS B CA 1
ATOM 2250 C C . LYS B 1 97 ? -14.990 -7.734 13.400 1.00 39.77 124 LYS B C 1
ATOM 2251 O O . LYS B 1 97 ? -14.383 -6.831 12.825 1.00 36.57 124 LYS B O 1
ATOM 2257 N N . THR B 1 98 ? -15.237 -8.924 12.860 1.00 40.19 125 THR B N 1
ATOM 2258 C CA . THR B 1 98 ? -14.748 -9.323 11.539 1.00 43.13 125 THR B CA 1
ATOM 2259 C C . THR B 1 98 ? -15.871 -9.526 10.518 1.00 47.72 125 THR B C 1
ATOM 2260 O O . THR B 1 98 ? -15.594 -9.708 9.336 1.00 46.77 125 THR B O 1
ATOM 2264 N N . SER B 1 99 ? -17.120 -9.539 10.987 1.00 51.89 126 SER B N 1
ATOM 2265 C CA . SER B 1 99 ? -18.306 -9.427 10.144 1.00 55.54 126 SER B CA 1
ATOM 2266 C C . SER B 1 99 ? -19.045 -8.231 10.692 1.00 56.76 126 SER B C 1
ATOM 2267 O O . SER B 1 99 ? -19.679 -8.319 11.742 1.00 66.62 126 SER B O 1
ATOM 2270 N N . GLY B 1 100 ? -18.923 -7.103 10.013 1.00 54.66 127 GLY B N 1
ATOM 2271 C CA . GLY B 1 100 ? -19.567 -5.875 10.458 1.00 55.46 127 GLY B CA 1
ATOM 2272 C C . GLY B 1 100 ? -19.412 -4.795 9.410 1.00 50.62 127 GLY B C 1
ATOM 2273 O O . GLY B 1 100 ? -19.605 -5.051 8.232 1.00 52.23 127 GLY B O 1
ATOM 2274 N N . VAL B 1 101 ? -19.023 -3.603 9.843 1.00 48.01 128 VAL B N 1
ATOM 2275 C CA . VAL B 1 101 ? -18.876 -2.456 8.946 1.00 45.73 128 VAL B CA 1
ATOM 2276 C C . VAL B 1 101 ? -17.620 -2.672 8.082 1.00 41.16 128 VAL B C 1
ATOM 2277 O O . VAL B 1 101 ? -16.577 -3.102 8.583 1.00 40.87 128 VAL B O 1
ATOM 2281 N N . VAL B 1 102 ? -17.751 -2.404 6.787 1.00 37.00 129 VAL B N 1
ATOM 2282 C CA . VAL B 1 102 ? -16.638 -2.434 5.852 1.00 36.70 129 VAL B CA 1
ATOM 2283 C C . VAL B 1 102 ? -16.093 -1.017 5.710 1.00 33.86 129 VAL B C 1
ATOM 2284 O O . VAL B 1 102 ? -16.848 -0.061 5.514 1.00 35.81 129 VAL B O 1
ATOM 2288 N N . SER B 1 103 ? -14.778 -0.891 5.833 1.00 29.26 130 SER B N 1
ATOM 2289 C CA . SER B 1 103 ? -14.105 0.382 5.638 1.00 28.78 130 SER B CA 1
ATOM 2290 C C . SER B 1 103 ? -13.512 0.391 4.235 1.00 27.24 130 SER B C 1
ATOM 2291 O O . SER B 1 103 ? -13.006 -0.626 3.768 1.00 28.59 130 SER B O 1
ATOM 2294 N N . ALA B 1 104 ? -13.606 1.528 3.552 1.00 27.24 131 ALA B N 1
ATOM 2295 C CA . ALA B 1 104 ? -13.155 1.605 2.163 1.00 27.80 131 ALA B CA 1
ATOM 2296 C C . ALA B 1 104 ? -12.326 2.864 1.903 1.00 25.41 131 ALA B C 1
ATOM 2297 O O . ALA B 1 104 ? -12.711 3.717 1.105 1.00 26.50 131 ALA B O 1
ATOM 2299 N N . PRO B 1 105 ? -11.156 2.968 2.548 1.00 22.76 132 PRO B N 1
ATOM 2300 C CA . PRO B 1 105 ? -10.237 4.071 2.198 1.00 22.09 132 PRO B CA 1
ATOM 2301 C C . PRO B 1 105 ? -9.814 4.050 0.729 1.00 21.03 132 PRO B C 1
ATOM 2302 O O . PRO B 1 105 ? -9.808 2.992 0.110 1.00 20.25 132 PRO B O 1
ATOM 2306 N N . ILE B 1 106 ? -9.474 5.211 0.177 1.00 20.82 133 ILE B N 1
ATOM 2307 C CA . ILE B 1 106 ? -9.014 5.264 -1.206 1.00 21.38 133 ILE B CA 1
ATOM 2308 C C . ILE B 1 106 ? -7.515 4.974 -1.268 1.00 20.26 133 ILE B C 1
ATOM 2309 O O . ILE B 1 106 ? -6.739 5.666 -0.633 1.00 20.82 133 ILE B O 1
ATOM 2314 N N . LEU B 1 107 ? -7.150 3.948 -2.029 1.00 19.74 134 LEU B N 1
ATOM 2315 C CA . LEU B 1 107 ? -5.760 3.613 -2.351 1.00 20.08 134 LEU B CA 1
ATOM 2316 C C . LEU B 1 107 ? -5.391 4.321 -3.654 1.00 21.28 134 LEU B C 1
ATOM 2317 O O . LEU B 1 107 ? -6.052 4.105 -4.687 1.00 20.17 134 LEU B O 1
ATOM 2322 N N . ASN B 1 108 ? -4.392 5.198 -3.600 1.00 19.61 135 ASN B N 1
ATOM 2323 C CA . ASN B 1 108 ? -3.888 5.810 -4.816 1.00 21.84 135 ASN B CA 1
ATOM 2324 C C . ASN B 1 108 ? -2.435 5.431 -5.073 1.00 22.55 135 ASN B C 1
ATOM 2325 O O . ASN B 1 108 ? -1.624 5.293 -4.125 1.00 23.11 135 ASN B O 1
ATOM 2330 N N . ILE B 1 109 ? -2.144 5.235 -6.362 1.00 21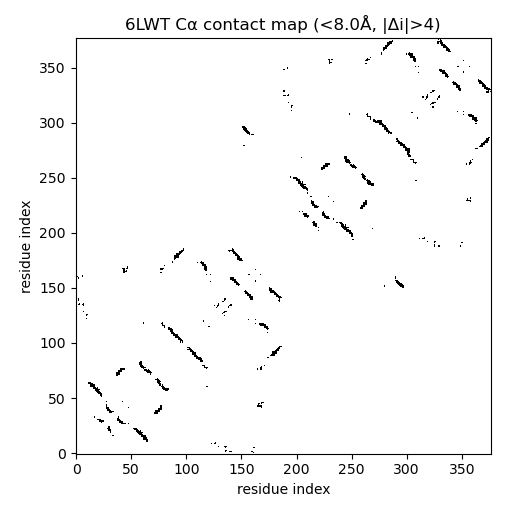.95 136 ILE B N 1
ATOM 2331 C CA . ILE B 1 109 ? -0.873 4.717 -6.800 1.00 21.94 136 ILE B CA 1
ATOM 2332 C C . ILE B 1 109 ? -0.262 5.571 -7.922 1.00 23.05 136 ILE B C 1
ATOM 2333 O O . ILE B 1 109 ? -0.908 5.944 -8.913 1.00 19.48 136 ILE B O 1
ATOM 2338 N N . SER B 1 110 ? 1.013 5.848 -7.708 1.00 22.64 137 SER B N 1
ATOM 2339 C CA . SER B 1 110 ? 1.862 6.580 -8.608 1.00 25.35 137 SER B CA 1
ATOM 2340 C C . SER B 1 110 ? 3.035 5.625 -8.933 1.00 26.19 137 SER B C 1
ATOM 2341 O O . SER B 1 110 ? 3.720 5.144 -8.025 1.00 25.53 137 SER B O 1
ATOM 2344 N N . LYS B 1 111 ? 3.218 5.310 -10.219 1.00 27.43 138 LYS B N 1
ATOM 2345 C CA . LYS B 1 111 ? 4.197 4.301 -10.654 1.00 28.65 138 LYS B CA 1
ATOM 2346 C C . LYS B 1 111 ? 4.747 4.601 -12.037 1.00 30.10 138 LYS B C 1
ATOM 2347 O O . LYS B 1 111 ? 4.811 3.706 -12.885 1.00 27.82 138 LYS B O 1
ATOM 2353 N N . GLU B 1 112 ? 5.124 5.860 -12.267 1.00 31.26 139 GLU B N 1
ATOM 2354 C CA . GLU B 1 112 ? 5.672 6.282 -13.560 1.00 33.03 139 GLU B CA 1
ATOM 2355 C C . GLU B 1 112 ? 7.174 6.537 -13.425 1.00 38.03 139 GLU B C 1
ATOM 2356 O O . GLU B 1 112 ? 7.624 7.128 -12.440 1.00 39.64 139 GLU B O 1
ATOM 2362 N N . LYS B 1 113 ? 7.937 6.065 -14.408 1.00 44.52 140 LYS B N 1
ATOM 2363 C CA . LYS B 1 113 ? 9.319 6.497 -14.588 1.00 52.19 140 LYS B CA 1
ATOM 2364 C C . LYS B 1 113 ? 9.304 7.965 -15.002 1.00 54.90 140 LYS B C 1
ATOM 2365 O O . LYS B 1 113 ? 8.468 8.383 -15.813 1.00 61.15 140 LYS B O 1
ATOM 2371 N N . GLY B 1 114 ? 10.222 8.744 -14.444 1.00 55.08 141 GLY B N 1
ATOM 2372 C CA . GLY B 1 114 ? 10.337 10.158 -14.764 1.00 53.84 141 GLY B CA 1
ATOM 2373 C C . GLY B 1 114 ? 9.328 10.990 -14.000 1.00 51.84 141 GLY B C 1
ATOM 2374 O O . GLY B 1 114 ? 8.878 10.613 -12.920 1.00 50.21 141 GLY B O 1
ATOM 2375 N N . GLU B 1 115 ? 8.953 12.116 -14.589 1.00 49.38 142 GLU B N 1
ATOM 2376 C CA . GLU B 1 115 ? 8.231 13.149 -13.875 1.00 49.60 142 GLU B CA 1
ATOM 2377 C C . GLU B 1 115 ? 6.708 12.947 -13.890 1.00 44.14 142 GLU B C 1
ATOM 2378 O O . GLU B 1 115 ? 6.009 13.552 -13.078 1.00 44.73 142 GLU B O 1
ATOM 2384 N N . ASP B 1 116 ? 6.211 12.106 -14.798 1.00 40.29 143 ASP B N 1
ATOM 2385 C CA . ASP B 1 116 ? 4.760 11.934 -15.030 1.00 36.61 143 ASP B CA 1
ATOM 2386 C C . ASP B 1 116 ? 4.003 11.764 -13.703 1.00 31.64 143 ASP B C 1
ATOM 2387 O O . ASP B 1 116 ? 4.220 10.813 -12.979 1.00 32.36 143 ASP B O 1
ATOM 2392 N N . ALA B 1 117 ? 3.121 12.715 -13.403 1.00 27.96 144 ALA B N 1
ATOM 2393 C CA . ALA B 1 117 ? 2.353 12.741 -12.167 1.00 26.12 144 ALA B CA 1
ATOM 2394 C C . ALA B 1 117 ? 1.046 11.949 -12.252 1.00 25.17 144 ALA B C 1
ATOM 2395 O O . ALA B 1 117 ? 0.180 12.145 -11.413 1.00 26.05 144 ALA B O 1
ATOM 2397 N N . PHE B 1 118 ? 0.890 11.083 -13.259 1.00 22.41 145 PHE B N 1
ATOM 2398 C CA . PHE B 1 118 ? -0.306 10.254 -13.380 1.00 21.09 145 PHE B CA 1
ATOM 2399 C C . PHE B 1 118 ? -0.544 9.459 -12.093 1.00 20.42 145 PHE B C 1
ATOM 2400 O O . PHE B 1 118 ? 0.388 8.856 -11.548 1.00 18.46 145 PHE B O 1
ATOM 2408 N N . VAL B 1 119 ? -1.792 9.456 -11.623 1.00 18.90 146 VAL B N 1
ATOM 2409 C CA . VAL B 1 119 ? -2.182 8.686 -10.441 1.00 19.33 146 VAL B CA 1
ATOM 2410 C C . VAL B 1 119 ? -3.537 8.038 -10.690 1.00 19.92 146 VAL B C 1
ATOM 2411 O O . VAL B 1 119 ? -4.414 8.648 -11.298 1.00 18.90 146 VAL B O 1
ATOM 2415 N N . LYS B 1 120 ? -3.691 6.809 -10.222 1.00 20.85 147 LYS B N 1
ATOM 2416 C CA . LYS B 1 120 ? -4.978 6.141 -10.179 1.00 22.75 147 LYS B CA 1
ATOM 2417 C C . LYS B 1 120 ? -5.335 5.846 -8.730 1.00 21.94 147 LYS B C 1
ATOM 2418 O O . LYS B 1 120 ? -4.501 5.343 -7.979 1.00 20.26 147 LYS B O 1
ATOM 2424 N N . GLY B 1 121 ? -6.577 6.146 -8.351 1.00 20.42 148 GLY B N 1
ATOM 2425 C CA . GLY B 1 121 ? -7.099 5.847 -7.022 1.00 18.37 148 GLY B CA 1
ATOM 2426 C C . GLY B 1 121 ? -8.353 4.996 -7.089 1.00 18.59 148 GLY B C 1
ATOM 2427 O O . GLY B 1 121 ? -9.152 5.114 -8.038 1.00 16.38 148 GLY B O 1
ATOM 2428 N N . TYR B 1 122 ? -8.520 4.123 -6.101 1.00 17.88 149 TYR B N 1
ATOM 2429 C CA . TYR B 1 122 ? -9.689 3.255 -6.023 1.00 19.54 149 TYR B CA 1
ATOM 2430 C C . TYR B 1 122 ? -9.869 2.745 -4.601 1.00 20.29 149 TYR B C 1
ATOM 2431 O O . TYR B 1 122 ? -8.889 2.693 -3.824 1.00 21.43 149 TYR B O 1
ATOM 2440 N N . PRO B 1 123 ? -11.111 2.378 -4.244 1.00 21.52 150 PRO B N 1
ATOM 2441 C CA . PRO B 1 123 ? -11.318 1.973 -2.854 1.00 21.91 150 PRO B CA 1
ATOM 2442 C C . PRO B 1 123 ? -10.589 0.695 -2.532 1.00 20.91 150 PRO B C 1
ATOM 2443 O O . PRO B 1 123 ? -10.476 -0.173 -3.384 1.00 20.63 150 PRO B O 1
ATOM 2447 N N . TYR B 1 124 ? -10.074 0.617 -1.314 1.00 22.16 151 TYR B N 1
ATOM 2448 C CA . TYR B 1 124 ? -9.405 -0.565 -0.808 1.00 22.65 151 TYR B CA 1
ATOM 2449 C C . TYR B 1 124 ? -10.187 -1.013 0.417 1.00 22.19 151 TYR B C 1
ATOM 2450 O O . TYR B 1 124 ? -10.252 -0.291 1.397 1.00 21.07 151 TYR B O 1
ATOM 2459 N N . TYR B 1 125 ? -10.770 -2.212 0.364 1.00 23.25 152 TYR B N 1
ATOM 2460 C CA . TYR B 1 125 ? -11.738 -2.643 1.370 1.00 24.41 152 TYR B CA 1
ATOM 2461 C C . TYR B 1 125 ? -11.101 -3.336 2.549 1.00 24.19 152 TYR B C 1
ATOM 2462 O O . TYR B 1 125 ? -10.251 -4.200 2.373 1.00 24.26 152 TYR B O 1
ATOM 2471 N N . ILE B 1 126 ? -11.506 -2.920 3.746 1.00 24.87 153 ILE B N 1
ATOM 2472 C CA . ILE B 1 126 ? -11.049 -3.519 4.992 1.00 25.42 153 ILE B CA 1
ATOM 2473 C C . ILE B 1 126 ? -12.310 -3.995 5.719 1.00 27.16 153 ILE B C 1
ATOM 2474 O O . ILE B 1 126 ? -13.177 -3.194 6.062 1.00 26.79 153 ILE B O 1
ATOM 2479 N N . LYS B 1 127 ? -12.386 -5.304 5.931 1.00 31.60 154 LYS B N 1
ATOM 2480 C CA . LYS B 1 127 ? -13.601 -5.992 6.403 1.00 36.17 154 LYS B CA 1
ATOM 2481 C C . LYS B 1 127 ? -13.670 -6.170 7.933 1.00 36.33 154 LYS B C 1
ATOM 2482 O O . LYS B 1 127 ? -14.630 -6.755 8.452 1.00 42.61 154 LYS B O 1
ATOM 2488 N N . LYS B 1 128 ? -12.649 -5.694 8.635 1.00 34.02 155 LYS B N 1
ATOM 2489 C CA . LYS B 1 128 ? -12.517 -5.828 10.081 1.00 33.20 155 LYS B CA 1
ATOM 2490 C C . LYS B 1 128 ? -12.613 -4.440 10.683 1.00 29.93 155 LYS B C 1
ATOM 2491 O O . LYS B 1 128 ? -12.121 -3.495 10.090 1.00 26.52 155 LYS B O 1
ATOM 2497 N N . GLU B 1 129 ? -13.208 -4.335 11.866 1.00 28.62 156 GLU B N 1
ATOM 2498 C CA . GLU B 1 129 ? -13.255 -3.068 12.628 1.00 30.29 156 GLU B CA 1
ATOM 2499 C C . GLU B 1 129 ? -11.873 -2.557 13.017 1.00 26.79 156 GLU B C 1
ATOM 2500 O O . GLU B 1 129 ? -11.633 -1.351 12.996 1.00 24.70 156 GLU B O 1
ATOM 2506 N N . LYS B 1 130 ? -10.991 -3.469 13.421 1.00 25.42 157 LYS B N 1
ATOM 2507 C CA . LYS B 1 130 ? -9.617 -3.139 13.729 1.00 25.70 157 LYS B CA 1
ATOM 2508 C C . LYS B 1 130 ? -8.689 -4.003 12.905 1.00 24.07 157 LYS B C 1
ATOM 2509 O O . LYS B 1 130 ? -9.023 -5.122 12.526 1.00 23.89 157 LYS B O 1
ATOM 2515 N N . ILE B 1 131 ? -7.505 -3.472 12.634 1.00 23.09 158 ILE B N 1
ATOM 2516 C CA . ILE B 1 131 ? -6.533 -4.167 11.795 1.00 20.85 158 ILE B CA 1
ATOM 2517 C C . ILE B 1 131 ? -5.154 -3.810 12.315 1.00 21.36 158 ILE B C 1
ATOM 2518 O O . ILE B 1 131 ? -4.884 -2.652 12.620 1.00 21.01 158 ILE B O 1
ATOM 2523 N N . THR B 1 132 ? -4.276 -4.800 12.441 1.00 20.57 159 THR B N 1
ATOM 2524 C CA . THR B 1 132 ? -2.907 -4.479 12.824 1.00 20.14 159 THR B CA 1
ATOM 2525 C C . THR B 1 132 ? -2.196 -3.865 11.635 1.00 20.05 159 THR B C 1
ATOM 2526 O O . THR B 1 132 ? -2.524 -4.160 10.474 1.00 18.52 159 THR B O 1
ATOM 2530 N N . LEU B 1 133 ? -1.212 -3.019 11.915 1.00 19.22 160 LEU B N 1
ATOM 2531 C CA . LEU B 1 133 ? -0.321 -2.553 10.867 1.00 19.80 160 LEU B CA 1
ATOM 2532 C C . LEU B 1 133 ? 0.334 -3.732 10.136 1.00 20.08 160 LEU B C 1
ATOM 2533 O O . LEU B 1 133 ? 0.561 -3.644 8.932 1.00 18.56 160 LEU B O 1
ATOM 2538 N N . LYS B 1 134 ? 0.634 -4.803 10.870 1.00 18.71 161 LYS B N 1
ATOM 2539 C CA . LYS B 1 134 ? 1.164 -6.042 10.277 1.00 19.91 161 LYS B CA 1
ATOM 2540 C C . LYS B 1 134 ? 0.310 -6.525 9.115 1.00 19.47 161 LYS B C 1
ATOM 2541 O O . LYS B 1 134 ? 0.815 -6.775 8.042 1.00 19.72 161 LYS B O 1
ATOM 2547 N N . GLU B 1 135 ? -0.980 -6.698 9.380 1.00 19.86 162 GLU B N 1
ATOM 2548 C CA . GLU B 1 135 ? -1.908 -7.227 8.395 1.00 20.71 162 GLU B CA 1
ATOM 2549 C C . GLU B 1 135 ? -2.055 -6.276 7.201 1.00 21.19 162 GLU B C 1
ATOM 2550 O O . GLU B 1 135 ? -2.044 -6.704 6.054 1.00 19.28 162 GLU B O 1
ATOM 2556 N N . LEU B 1 136 ? -2.163 -4.980 7.489 1.00 20.37 163 LEU B N 1
ATOM 2557 C CA . LEU B 1 136 ? -2.311 -3.990 6.461 1.00 22.01 163 LEU B CA 1
ATOM 2558 C C . LEU B 1 136 ? -1.065 -3.935 5.559 1.00 20.32 163 LEU B C 1
ATOM 2559 O O . LEU B 1 136 ? -1.174 -3.921 4.326 1.00 19.04 163 LEU B O 1
ATOM 2564 N N . ASP B 1 137 ? 0.110 -3.911 6.184 1.00 19.22 164 ASP B N 1
ATOM 2565 C CA . ASP B 1 137 ? 1.380 -3.996 5.478 1.00 19.09 164 ASP B CA 1
ATOM 2566 C C . ASP B 1 137 ? 1.413 -5.222 4.573 1.00 19.24 164 ASP B C 1
ATOM 2567 O O . ASP B 1 137 ? 1.725 -5.108 3.394 1.00 21.42 164 ASP B O 1
ATOM 2572 N N . TYR B 1 138 ? 1.087 -6.387 5.119 1.00 18.74 165 TYR B N 1
ATOM 2573 C CA . TYR B 1 138 ? 1.186 -7.608 4.335 1.00 20.55 165 TYR B CA 1
ATOM 2574 C C . TYR B 1 138 ? 0.205 -7.574 3.144 1.00 19.60 165 TYR B C 1
ATOM 2575 O O . TYR B 1 138 ? 0.614 -7.778 2.008 1.00 19.61 165 TYR B O 1
ATOM 2584 N N . LYS B 1 139 ? -1.063 -7.311 3.432 1.00 20.05 166 LYS B N 1
ATOM 2585 C CA . LYS B 1 139 ? -2.104 -7.305 2.391 1.00 21.35 166 LYS B CA 1
ATOM 2586 C C . LYS B 1 139 ? -1.864 -6.276 1.300 1.00 21.22 166 LYS B C 1
ATOM 2587 O O . LYS B 1 139 ? -2.147 -6.546 0.121 1.00 20.01 166 LYS B O 1
ATOM 2593 N N . LEU B 1 140 ? -1.336 -5.109 1.681 1.00 20.07 167 LEU B N 1
ATOM 2594 C CA . LEU B 1 140 ? -1.047 -4.057 0.709 1.00 19.47 167 LEU B CA 1
ATOM 2595 C C . LEU B 1 140 ? 0.126 -4.432 -0.183 1.00 19.23 167 LEU B C 1
ATOM 2596 O O . LEU B 1 140 ? 0.050 -4.283 -1.403 1.00 18.36 167 LEU B O 1
ATOM 2601 N N . ARG B 1 141 ? 1.186 -4.970 0.412 1.00 18.40 168 ARG B N 1
ATOM 2602 C CA . ARG B 1 141 ? 2.301 -5.439 -0.399 1.00 19.33 168 ARG B CA 1
ATOM 2603 C C . ARG B 1 141 ? 1.893 -6.575 -1.347 1.00 19.11 168 ARG B C 1
ATOM 2604 O O . ARG B 1 141 ? 2.236 -6.541 -2.523 1.00 20.13 168 ARG B O 1
ATOM 2612 N N . LYS B 1 142 ? 1.116 -7.538 -0.873 1.00 21.46 169 LYS B N 1
ATOM 2613 C CA . LYS B 1 142 ? 0.653 -8.647 -1.755 1.00 22.61 169 LYS B CA 1
ATOM 2614 C C . LYS B 1 142 ? -0.229 -8.146 -2.915 1.00 23.21 169 LYS B C 1
ATOM 2615 O O . LYS B 1 142 ? -0.117 -8.614 -4.060 1.00 21.72 169 LYS B O 1
ATOM 2621 N N . HIS B 1 143 ? -1.075 -7.178 -2.601 1.00 21.96 170 HIS B N 1
ATOM 2622 C CA . HIS B 1 143 ? -1.867 -6.469 -3.598 1.00 22.88 170 HIS B CA 1
ATOM 2623 C C . HIS B 1 143 ? -0.972 -5.846 -4.684 1.00 22.47 170 HIS B C 1
ATOM 2624 O O . HIS B 1 143 ? -1.221 -6.026 -5.887 1.00 22.89 170 HIS B O 1
ATOM 2631 N N . LEU B 1 144 ? 0.068 -5.135 -4.252 1.00 21.49 171 LEU B N 1
ATOM 2632 C CA . LEU B 1 144 ? 0.988 -4.477 -5.169 1.00 21.36 171 LEU B CA 1
ATOM 2633 C C . LEU B 1 144 ? 1.786 -5.489 -5.986 1.00 21.66 171 LEU B C 1
ATOM 2634 O O . LEU B 1 144 ? 2.014 -5.276 -7.176 1.00 21.56 171 LEU B O 1
ATOM 2639 N N . ILE B 1 145 ? 2.172 -6.598 -5.352 1.00 20.93 172 ILE B N 1
ATOM 2640 C CA . ILE B 1 145 ? 2.902 -7.670 -6.039 1.00 21.73 172 ILE B CA 1
ATOM 2641 C C . ILE B 1 145 ? 2.024 -8.284 -7.145 1.00 22.05 172 ILE B C 1
ATOM 2642 O O . ILE B 1 145 ? 2.439 -8.386 -8.310 1.00 22.65 172 ILE B O 1
ATOM 2647 N N . GLU B 1 146 ? 0.818 -8.670 -6.769 1.00 23.01 173 GLU B N 1
ATOM 2648 C CA . GLU B 1 146 ? -0.061 -9.385 -7.677 1.00 26.90 173 GLU B CA 1
ATOM 2649 C C . GLU B 1 146 ? -0.588 -8.466 -8.788 1.00 27.10 173 GLU B C 1
ATOM 2650 O O . GLU B 1 146 ? -0.644 -8.871 -9.953 1.00 27.11 173 GLU B O 1
ATOM 2656 N N . LYS B 1 147 ? -0.930 -7.228 -8.443 1.00 26.45 174 LYS B N 1
ATOM 2657 C CA . LYS B 1 147 ? -1.553 -6.310 -9.403 1.00 28.65 174 LYS B CA 1
ATOM 2658 C C . LYS B 1 147 ? -0.556 -5.622 -10.328 1.00 27.31 174 LYS B C 1
ATOM 2659 O O . LYS B 1 147 ? -0.813 -5.504 -11.521 1.00 25.95 174 LYS B O 1
ATOM 2665 N N . TYR B 1 148 ? 0.562 -5.156 -9.780 1.00 25.01 175 TYR B N 1
ATOM 2666 C CA . TYR B 1 148 ? 1.499 -4.296 -10.507 1.00 25.29 175 TYR B CA 1
ATOM 2667 C C . TYR B 1 148 ? 2.916 -4.858 -10.659 1.00 25.13 175 TYR B C 1
ATOM 2668 O O . TYR B 1 148 ? 3.738 -4.242 -11.325 1.00 26.44 175 TYR B O 1
ATOM 2677 N N . GLY B 1 149 ? 3.197 -6.011 -10.058 1.00 24.74 176 GLY B N 1
ATOM 2678 C CA . GLY B 1 149 ? 4.503 -6.645 -10.194 1.00 25.09 176 GLY B CA 1
ATOM 2679 C C . GLY B 1 149 ? 5.586 -6.065 -9.298 1.00 24.63 176 GLY B C 1
ATOM 2680 O O . GLY B 1 149 ? 6.768 -6.096 -9.667 1.00 24.55 176 GLY B O 1
ATOM 2681 N N . LEU B 1 150 ? 5.199 -5.540 -8.124 1.00 22.75 177 LEU B N 1
ATOM 2682 C CA . LEU B 1 150 ? 6.159 -5.096 -7.103 1.00 22.61 177 LEU B CA 1
ATOM 2683 C C . LEU B 1 150 ? 7.098 -6.267 -6.775 1.00 23.10 177 LEU B C 1
ATOM 2684 O O . LEU B 1 150 ? 6.648 -7.378 -6.600 1.00 21.23 177 LEU B O 1
ATOM 2689 N N . TYR B 1 151 ? 8.392 -5.974 -6.715 1.00 25.45 178 TYR B N 1
ATOM 2690 C CA . TYR B 1 151 ? 9.456 -6.963 -6.461 1.00 26.00 178 TYR B CA 1
ATOM 2691 C C . TYR B 1 151 ? 9.752 -7.895 -7.643 1.00 30.43 178 TYR B C 1
ATOM 2692 O O . TYR B 1 151 ? 10.603 -8.782 -7.517 1.00 30.81 178 TYR B O 1
ATOM 2701 N N . LYS B 1 152 ? 9.076 -7.696 -8.772 1.00 31.47 179 LYS B N 1
ATOM 2702 C CA . LYS B 1 152 ? 9.235 -8.552 -9.939 1.00 33.98 179 LYS B CA 1
ATOM 2703 C C . LYS B 1 152 ? 9.735 -7.673 -11.057 1.00 33.92 179 LYS B C 1
ATOM 2704 O O . LYS B 1 152 ? 10.952 -7.538 -11.234 1.00 31.18 179 LYS B O 1
ATOM 2710 N N . THR B 1 153 ? 8.807 -7.036 -11.769 1.00 33.65 180 THR B N 1
ATOM 2711 C CA . THR B 1 153 ? 9.138 -6.114 -12.835 1.00 34.54 180 THR B CA 1
ATOM 2712 C C . THR B 1 153 ? 9.226 -4.671 -12.331 1.00 34.79 180 THR B C 1
ATOM 2713 O O . THR B 1 153 ? 9.649 -3.790 -13.084 1.00 33.88 180 THR B O 1
ATOM 2717 N N . ILE B 1 154 ? 8.801 -4.424 -11.081 1.00 32.72 181 ILE B N 1
ATOM 2718 C CA . ILE B 1 154 ? 8.947 -3.114 -10.424 1.00 31.50 181 ILE B CA 1
ATOM 2719 C C . ILE B 1 154 ? 9.922 -3.281 -9.258 1.00 30.23 181 ILE B C 1
ATOM 2720 O O . ILE B 1 154 ? 9.791 -4.215 -8.479 1.00 29.89 181 ILE B O 1
ATOM 2725 N N . SER B 1 155 ? 10.858 -2.347 -9.122 1.00 31.27 182 SER B N 1
ATOM 2726 C CA . SER B 1 155 ? 11.887 -2.412 -8.091 1.00 33.47 182 SER B CA 1
ATOM 2727 C C . SER B 1 155 ? 11.283 -2.336 -6.689 1.00 33.12 182 SER B C 1
ATOM 2728 O O . SER B 1 155 ? 10.111 -1.973 -6.514 1.00 31.83 182 SER B O 1
ATOM 2731 N N . LYS B 1 156 ? 12.106 -2.661 -5.695 1.00 30.63 183 LYS B N 1
ATOM 2732 C CA . LYS B 1 156 ? 11.706 -2.544 -4.291 1.00 31.61 183 LYS B CA 1
ATOM 2733 C C . LYS B 1 156 ? 11.675 -1.093 -3.776 1.00 28.29 183 LYS B C 1
ATOM 2734 O O . LYS B 1 156 ? 11.263 -0.865 -2.639 1.00 26.81 183 LYS B O 1
ATOM 2740 N N . ASP B 1 157 ? 12.108 -0.137 -4.581 1.00 26.22 184 ASP B N 1
ATOM 2741 C CA . ASP B 1 157 ? 12.214 1.229 -4.138 1.00 26.59 184 ASP B CA 1
ATOM 2742 C C . ASP B 1 157 ? 10.896 1.960 -4.221 1.00 26.13 184 ASP B C 1
ATOM 2743 O O . ASP B 1 157 ? 10.622 2.612 -5.161 1.00 27.75 184 ASP B O 1
ATOM 2748 N N . GLY B 1 158 ? 10.106 1.814 -3.186 1.00 24.49 185 GLY B N 1
ATOM 2749 C CA . GLY B 1 158 ? 8.800 2.420 -3.092 1.00 22.93 185 GLY B CA 1
ATOM 2750 C C . GLY B 1 158 ? 8.381 2.677 -1.665 1.00 22.52 185 GLY B C 1
ATOM 2751 O O . GLY B 1 158 ? 9.022 2.265 -0.743 1.00 22.10 185 GLY B O 1
ATOM 2752 N N . ARG B 1 159 ? 7.291 3.393 -1.516 1.00 21.39 186 ARG B N 1
ATOM 2753 C CA . ARG B 1 159 ? 6.764 3.698 -0.218 1.00 22.22 186 ARG B CA 1
ATOM 2754 C C . ARG B 1 159 ? 5.246 3.599 -0.182 1.00 20.76 186 ARG B C 1
ATOM 2755 O O . ARG B 1 159 ? 4.616 3.736 -1.176 1.00 20.01 186 ARG B O 1
ATOM 2763 N N . VAL B 1 160 ? 4.710 3.360 0.991 1.00 20.00 187 VAL B N 1
ATOM 2764 C CA . VAL B 1 160 ? 3.281 3.304 1.190 1.00 20.14 187 VAL B CA 1
ATOM 2765 C C . VAL B 1 160 ? 2.937 4.114 2.433 1.00 21.23 187 VAL B C 1
ATOM 2766 O O . VAL B 1 160 ? 3.394 3.786 3.485 1.00 22.41 187 VAL B O 1
ATOM 2770 N N . LYS B 1 161 ? 2.119 5.137 2.289 1.00 20.98 188 LYS B N 1
ATOM 2771 C CA . LYS B 1 161 ? 1.722 5.969 3.386 1.00 20.56 188 LYS B CA 1
ATOM 2772 C C . LYS B 1 161 ? 0.257 5.774 3.707 1.00 19.71 188 LYS B C 1
ATOM 2773 O O . LYS B 1 161 ? -0.579 6.044 2.929 1.00 19.17 188 LYS B O 1
ATOM 2779 N N . ILE B 1 162 ? 0.024 5.300 4.895 1.00 18.05 189 ILE B N 1
ATOM 2780 C CA . ILE B 1 162 ? -1.335 5.058 5.401 1.00 17.44 189 ILE B CA 1
ATOM 2781 C C . ILE B 1 162 ? -1.676 6.227 6.311 1.00 18.11 189 ILE B C 1
ATOM 2782 O O . ILE B 1 162 ? -1.075 6.368 7.385 1.00 17.82 189 ILE B O 1
ATOM 2787 N N . SER B 1 163 ? -2.636 7.055 5.901 1.00 18.23 190 SER B N 1
ATOM 2788 C CA . SER B 1 163 ? -2.997 8.246 6.655 1.00 19.17 190 SER B CA 1
ATOM 2789 C C . SER B 1 163 ? -4.337 8.073 7.339 1.00 20.18 190 SER B C 1
ATOM 2790 O O . SER B 1 163 ? -5.300 7.556 6.736 1.00 19.83 190 SER B O 1
ATOM 2793 N N . LEU B 1 164 ? -4.391 8.505 8.594 1.00 19.65 191 LEU B N 1
ATOM 2794 C CA . LEU B 1 164 ? -5.616 8.479 9.397 1.00 19.88 191 LEU B CA 1
ATOM 2795 C C . LEU B 1 164 ? -6.295 9.835 9.361 1.00 20.82 191 LEU B C 1
ATOM 2796 O O . LEU B 1 164 ? -5.682 10.845 8.967 1.00 19.67 191 LEU B O 1
ATOM 2801 N N . LYS B 1 165 ? -7.562 9.857 9.765 1.00 20.88 192 LYS B N 1
ATOM 2802 C CA . LYS B 1 165 ? -8.380 11.065 9.640 1.00 23.13 192 LYS B CA 1
ATOM 2803 C C . LYS B 1 165 ? -7.900 12.211 10.525 1.00 24.64 192 LYS B C 1
ATOM 2804 O O . LYS B 1 165 ? -8.063 13.369 10.147 1.00 25.61 192 LYS B O 1
ATOM 2810 N N . ASP B 1 166 ? -7.277 11.900 11.662 1.00 25.65 193 ASP B N 1
ATOM 2811 C CA . ASP B 1 166 ? -6.693 12.955 12.506 1.00 27.96 193 ASP B CA 1
ATOM 2812 C C . ASP B 1 166 ? -5.304 13.418 12.059 1.00 28.74 193 ASP B C 1
ATOM 2813 O O . ASP B 1 166 ? -4.652 14.169 12.782 1.00 29.26 193 ASP B O 1
ATOM 2818 N N . GLY B 1 167 ? -4.835 12.965 10.895 1.00 25.75 194 GLY B N 1
ATOM 2819 C CA . GLY B 1 167 ? -3.524 13.358 10.403 1.00 24.23 194 GLY B CA 1
ATOM 2820 C C . GLY B 1 167 ? -2.390 12.445 10.855 1.00 21.70 194 GLY B C 1
ATOM 2821 O O . GLY B 1 167 ? -1.286 12.571 10.355 1.00 20.99 194 GLY B O 1
ATOM 2822 N N . SER B 1 168 ? -2.654 11.498 11.754 1.00 20.86 195 SER B N 1
ATOM 2823 C CA . SER B 1 168 ? -1.670 10.445 12.062 1.00 20.47 195 SER B CA 1
ATOM 2824 C C . SER B 1 168 ? -1.370 9.630 10.802 1.00 19.88 195 SER B C 1
ATOM 2825 O O . SER B 1 168 ? -2.210 9.533 9.896 1.00 19.36 195 SER B O 1
ATOM 2828 N N . PHE B 1 169 ? -0.172 9.059 10.715 1.00 19.37 196 PHE B N 1
ATOM 2829 C CA . PHE B 1 169 ? 0.137 8.204 9.589 1.00 17.72 196 PHE B CA 1
ATOM 2830 C C . PHE B 1 169 ? 1.248 7.218 9.893 1.00 18.71 196 PHE B C 1
ATOM 2831 O O . PHE B 1 169 ? 1.954 7.353 10.924 1.00 17.37 196 PHE B O 1
ATOM 2839 N N . TYR B 1 170 ? 1.352 6.212 9.013 1.00 19.13 197 TYR B N 1
ATOM 2840 C CA . TYR B 1 170 ? 2.465 5.279 8.988 1.00 20.23 197 TYR B CA 1
ATOM 2841 C C . TYR B 1 170 ? 3.018 5.295 7.593 1.00 20.93 197 TYR B C 1
ATOM 2842 O O . TYR B 1 170 ? 2.268 5.142 6.619 1.00 20.54 197 TYR B O 1
ATOM 2851 N N . ASN B 1 171 ? 4.331 5.472 7.475 1.00 19.98 198 ASN B N 1
ATOM 2852 C CA . ASN B 1 171 ? 4.976 5.409 6.177 1.00 20.84 198 ASN B CA 1
ATOM 2853 C C . ASN B 1 171 ? 5.827 4.155 6.137 1.00 20.58 198 ASN B C 1
ATOM 2854 O O . ASN B 1 171 ? 6.713 3.985 6.976 1.00 19.63 198 ASN B O 1
ATOM 2859 N N . LEU B 1 172 ? 5.515 3.272 5.201 1.00 20.16 199 LEU B N 1
ATOM 2860 C CA . LEU B 1 172 ? 6.140 1.966 5.093 1.00 20.42 199 LEU B CA 1
ATOM 2861 C C . LEU B 1 172 ? 7.154 2.038 3.978 1.00 20.51 199 LEU B C 1
ATOM 2862 O O . LEU B 1 172 ? 6.846 2.554 2.900 1.00 21.54 199 LEU B O 1
ATOM 2867 N N . ASP B 1 173 ? 8.351 1.526 4.231 1.00 19.08 200 ASP B N 1
ATOM 2868 C CA . ASP B 1 173 ? 9.424 1.514 3.240 1.00 20.59 200 ASP B CA 1
ATOM 2869 C C . ASP B 1 173 ? 9.400 0.159 2.559 1.00 19.12 200 ASP B C 1
ATOM 2870 O O . ASP B 1 173 ? 9.650 -0.856 3.190 1.00 19.50 200 ASP B O 1
ATOM 2875 N N . LEU B 1 174 ? 9.085 0.125 1.273 1.00 19.23 201 LEU B N 1
ATOM 2876 C CA . LEU B 1 174 ? 8.998 -1.157 0.574 1.00 20.58 201 LEU B CA 1
ATOM 2877 C C . LEU B 1 174 ? 10.353 -1.827 0.335 1.00 21.29 201 LEU B C 1
ATOM 2878 O O . LEU B 1 174 ? 10.393 -2.988 -0.093 1.00 23.29 201 LEU B O 1
ATOM 2883 N N . ARG B 1 175 ? 11.448 -1.118 0.600 1.00 22.33 202 ARG B N 1
ATOM 2884 C CA . ARG B 1 175 ? 12.792 -1.697 0.400 1.00 24.96 202 ARG B CA 1
ATOM 2885 C C . ARG B 1 175 ? 13.161 -2.728 1.447 1.00 26.95 202 ARG B C 1
ATOM 2886 O O . ARG B 1 175 ? 14.126 -3.462 1.258 1.00 26.53 202 ARG B O 1
ATOM 2894 N N . SER B 1 176 ? 12.415 -2.783 2.550 1.00 28.26 203 SER B N 1
ATOM 2895 C CA . SER B 1 176 ? 12.674 -3.776 3.578 1.00 31.45 203 SER B CA 1
ATOM 2896 C C . SER B 1 176 ? 11.391 -4.258 4.221 1.00 32.33 203 SER B C 1
ATOM 2897 O O . SER B 1 176 ? 10.310 -3.677 4.061 1.00 30.60 203 SER B O 1
ATOM 2900 N N . LYS B 1 177 ? 11.546 -5.356 4.933 1.00 30.23 204 LYS B N 1
ATOM 2901 C CA . LYS B 1 177 ? 10.475 -5.998 5.635 1.00 30.26 204 LYS B CA 1
ATOM 2902 C C . LYS B 1 177 ? 10.045 -5.093 6.795 1.00 27.06 204 LYS B C 1
ATOM 2903 O O . LYS B 1 177 ? 10.873 -4.421 7.388 1.00 25.26 204 LYS B O 1
ATOM 2909 N N . LEU B 1 178 ? 8.749 -5.057 7.100 1.00 24.82 205 LEU B N 1
ATOM 2910 C CA . LEU B 1 178 ? 8.280 -4.388 8.316 1.00 24.28 205 LEU B CA 1
ATOM 2911 C C . LEU B 1 178 ? 9.001 -5.000 9.529 1.00 24.12 205 LEU B C 1
ATOM 2912 O O . LEU B 1 178 ? 9.104 -6.225 9.653 1.00 21.36 205 LEU B O 1
ATOM 2917 N N . LYS B 1 179 ? 9.503 -4.145 10.406 1.00 23.84 206 LYS B N 1
ATOM 2918 C CA . LYS B 1 179 ? 10.180 -4.617 11.628 1.00 24.33 206 LYS B CA 1
ATOM 2919 C C . LYS B 1 179 ? 9.208 -5.262 12.616 1.00 24.28 206 LYS B C 1
ATOM 2920 O O . LYS B 1 179 ? 8.082 -4.801 12.794 1.00 21.78 206 LYS B O 1
ATOM 2926 N N . PHE B 1 180 ? 9.654 -6.338 13.265 1.00 25.09 207 PHE B N 1
ATOM 2927 C CA . PHE B 1 180 ? 8.850 -7.034 14.265 1.00 24.87 207 PHE B CA 1
ATOM 2928 C C . PHE B 1 180 ? 8.245 -6.092 15.312 1.00 24.13 207 PHE B C 1
ATOM 2929 O O . PHE B 1 180 ? 7.087 -6.255 15.697 1.00 23.90 207 PHE B O 1
ATOM 2937 N N . LYS B 1 181 ? 9.012 -5.102 15.755 1.00 25.61 208 LYS B N 1
ATOM 2938 C CA . LYS B 1 181 ? 8.582 -4.234 16.854 1.00 26.96 208 LYS B CA 1
ATOM 2939 C C . LYS B 1 181 ? 7.301 -3.441 16.575 1.00 25.95 208 LYS B C 1
ATOM 2940 O O . LYS B 1 181 ? 6.680 -2.941 17.515 1.00 24.34 208 LYS B O 1
ATOM 2946 N N . TYR B 1 182 ? 6.949 -3.288 15.291 1.00 25.23 209 TYR B N 1
ATOM 2947 C CA . TYR B 1 182 ? 5.747 -2.578 14.862 1.00 24.55 209 TYR B CA 1
ATOM 2948 C C . TYR B 1 182 ? 4.580 -3.490 14.511 1.00 25.45 209 TYR B C 1
ATOM 2949 O O . TYR B 1 182 ? 3.519 -2.988 14.127 1.00 23.53 209 TYR B O 1
ATOM 2958 N N . MET B 1 183 ? 4.758 -4.806 14.664 1.00 24.81 210 MET B N 1
ATOM 2959 C CA . MET B 1 183 ? 3.760 -5.774 14.196 1.00 25.41 210 MET B CA 1
ATOM 2960 C C . MET B 1 183 ? 2.651 -5.991 15.219 1.00 24.53 210 MET B C 1
ATOM 2961 O O . MET B 1 183 ? 1.720 -6.750 14.966 1.00 26.95 210 MET B O 1
ATOM 2966 N N . GLY B 1 184 ? 2.732 -5.318 16.363 1.00 23.87 211 GLY B N 1
ATOM 2967 C CA . GLY B 1 184 ? 1.670 -5.334 17.344 1.00 24.49 211 GLY B CA 1
ATOM 2968 C C . GLY B 1 184 ? 0.737 -4.144 17.284 1.00 25.17 211 GLY B C 1
ATOM 2969 O O . GLY B 1 184 ? -0.315 -4.164 17.920 1.00 24.12 211 GLY B O 1
ATOM 2970 N N . GLU B 1 185 ? 1.104 -3.123 16.514 1.00 25.89 212 GLU B N 1
ATOM 2971 C CA . GLU B 1 185 ? 0.319 -1.881 16.410 1.00 27.51 212 GLU B CA 1
ATOM 2972 C C . GLU B 1 185 ? -1.070 -2.175 15.836 1.00 25.10 212 GLU B C 1
ATOM 2973 O O . GLU B 1 185 ? -1.171 -2.884 14.835 1.00 21.78 212 GLU B O 1
ATOM 2979 N N . VAL B 1 186 ? -2.108 -1.631 16.467 1.00 23.55 213 VAL B N 1
ATOM 2980 C CA . VAL B 1 186 ? -3.502 -1.873 16.083 1.00 24.13 213 VAL B CA 1
ATOM 2981 C C . VAL B 1 186 ? -4.091 -0.563 15.554 1.00 24.94 213 VAL B C 1
ATOM 2982 O O . VAL B 1 186 ? -4.013 0.474 16.211 1.00 25.93 213 VAL B O 1
ATOM 2986 N N . ILE B 1 187 ? -4.689 -0.620 14.368 1.00 23.99 214 ILE B N 1
ATOM 2987 C CA . ILE B 1 187 ? -5.366 0.526 13.764 1.00 24.72 214 ILE B CA 1
ATOM 2988 C C . ILE B 1 187 ? -6.870 0.295 13.707 1.00 25.69 214 ILE B C 1
ATOM 2989 O O . ILE B 1 187 ? -7.341 -0.801 13.398 1.00 25.54 214 ILE B O 1
ATOM 2994 N N . GLU B 1 188 ? -7.618 1.358 13.973 1.00 28.21 215 GLU B N 1
ATOM 2995 C CA . GLU B 1 188 ? -9.056 1.329 13.877 1.00 30.39 215 GLU B CA 1
ATOM 2996 C C . GLU B 1 188 ? -9.402 1.621 12.416 1.00 26.94 215 GLU B C 1
ATOM 2997 O O . GLU B 1 188 ? -9.076 2.699 11.894 1.00 24.71 215 GLU B O 1
ATOM 3003 N N . SER B 1 189 ? -10.050 0.662 11.763 1.00 24.98 216 SER B N 1
ATOM 3004 C CA . SER B 1 189 ? -10.187 0.667 10.303 1.00 25.60 216 SER B CA 1
ATOM 3005 C C . SER B 1 189 ? -10.927 1.888 9.775 1.00 25.77 216 SER B C 1
ATOM 3006 O O . SER B 1 189 ? -10.551 2.461 8.742 1.00 23.03 216 SER B O 1
ATOM 3009 N N . LYS B 1 190 ? -11.956 2.287 10.516 1.00 27.27 217 LYS B N 1
ATOM 3010 C CA . LYS B 1 190 ? -12.743 3.490 10.224 1.00 29.23 217 LYS B CA 1
ATOM 3011 C C . LYS B 1 190 ? -11.919 4.793 10.181 1.00 27.30 217 LYS B C 1
ATOM 3012 O O . LYS B 1 190 ? -12.331 5.775 9.552 1.00 26.49 217 LYS B O 1
ATOM 3018 N N . GLN B 1 191 ? -10.803 4.830 10.897 1.00 26.09 218 GLN B N 1
ATOM 3019 C CA . GLN B 1 191 ? -9.952 6.033 10.925 1.00 25.35 218 GLN B CA 1
ATOM 3020 C C . GLN B 1 191 ? -9.004 6.168 9.728 1.00 23.86 218 GLN B C 1
ATOM 3021 O O . GLN B 1 191 ? -8.433 7.245 9.522 1.00 23.26 218 GLN B O 1
ATOM 3027 N N . ILE B 1 192 ? -8.880 5.133 8.899 1.00 22.10 219 ILE B N 1
ATOM 3028 C CA . ILE B 1 192 ? -7.963 5.204 7.746 1.00 22.22 219 ILE B CA 1
ATOM 3029 C C . ILE B 1 192 ? -8.584 6.115 6.695 1.00 22.92 219 ILE B C 1
ATOM 3030 O O . ILE B 1 192 ? -9.695 5.853 6.211 1.00 23.42 219 ILE B O 1
ATOM 3035 N N . LYS B 1 193 ? -7.885 7.195 6.363 1.00 23.55 220 LYS B N 1
ATOM 3036 C CA . LYS B 1 193 ? -8.390 8.157 5.382 1.00 25.91 220 LYS B CA 1
ATOM 3037 C C . LYS B 1 193 ? -8.034 7.722 3.964 1.00 25.54 220 LYS B C 1
ATOM 3038 O O . LYS B 1 193 ? -8.890 7.584 3.088 1.00 25.11 220 LYS B O 1
ATOM 3044 N N . ASP B 1 194 ? -6.750 7.535 3.718 1.00 23.73 221 ASP B N 1
ATOM 3045 C CA . ASP B 1 194 ? -6.301 7.059 2.426 1.00 23.97 221 ASP B CA 1
ATOM 3046 C C . ASP B 1 194 ? -4.948 6.418 2.545 1.00 22.69 221 ASP B C 1
ATOM 3047 O O . ASP B 1 194 ? -4.304 6.487 3.614 1.00 20.77 221 ASP B O 1
ATOM 3052 N N . ILE B 1 195 ? -4.570 5.747 1.461 1.00 20.58 222 ILE B N 1
ATOM 3053 C CA . ILE B 1 195 ? -3.320 5.023 1.360 1.00 20.47 222 ILE B CA 1
ATOM 3054 C C . ILE B 1 195 ? -2.606 5.447 0.073 1.00 20.47 222 ILE B C 1
ATOM 3055 O O . ILE B 1 195 ? -3.119 5.191 -1.041 1.00 20.77 222 ILE B O 1
ATOM 3060 N N . GLU B 1 196 ? -1.441 6.084 0.212 1.00 19.12 223 GLU B N 1
ATOM 3061 C CA . GLU B 1 196 ? -0.686 6.632 -0.917 1.00 20.28 223 GLU B CA 1
ATOM 3062 C C . GLU B 1 196 ? 0.538 5.767 -1.236 1.00 19.87 223 GLU B C 1
ATOM 3063 O O . GLU B 1 196 ? 1.430 5.627 -0.396 1.00 19.91 223 GLU B O 1
ATOM 3069 N N . VAL B 1 197 ? 0.567 5.191 -2.431 1.00 19.69 224 VAL B N 1
ATOM 3070 C CA . VAL B 1 197 ? 1.645 4.304 -2.859 1.00 20.33 224 VAL B CA 1
ATOM 3071 C C . VAL B 1 197 ? 2.475 5.027 -3.898 1.00 21.10 224 VAL B C 1
ATOM 3072 O O . VAL B 1 197 ? 1.924 5.566 -4.863 1.00 21.42 224 VAL B O 1
ATOM 3076 N N . ASN B 1 198 ? 3.792 5.044 -3.710 1.00 21.16 225 ASN B N 1
ATOM 3077 C CA . ASN B 1 198 ? 4.694 5.636 -4.699 1.00 22.73 225 ASN B CA 1
ATOM 3078 C C . ASN B 1 198 ? 5.736 4.612 -5.068 1.00 22.69 225 ASN B C 1
ATOM 3079 O O . ASN B 1 198 ? 6.523 4.222 -4.208 1.00 21.12 225 ASN B O 1
ATOM 3084 N N . LEU B 1 199 ? 5.716 4.166 -6.323 1.00 23.29 226 LEU B N 1
ATOM 3085 C CA . LEU B 1 199 ? 6.627 3.147 -6.833 1.00 25.24 226 LEU B CA 1
ATOM 3086 C C . LEU B 1 199 ? 7.593 3.741 -7.855 1.00 26.30 226 LEU B C 1
ATOM 3087 O O . LEU B 1 199 ? 7.423 4.857 -8.286 1.00 29.36 226 LEU B O 1
ATOM 3092 N N . LYS B 1 200 ? 8.604 2.967 -8.227 1.00 30.40 227 LYS B N 1
ATOM 3093 C CA . LYS B 1 200 ? 9.636 3.363 -9.208 1.00 33.13 227 LYS B CA 1
ATOM 3094 C C . LYS B 1 200 ? 10.401 4.624 -8.827 1.00 36.36 227 LYS B C 1
ATOM 3095 O O . LYS B 1 200 ? 10.658 5.488 -9.674 1.00 39.50 227 LYS B O 1
ATOM 3101 N N . LEU B 1 201 ? 10.799 4.694 -7.571 1.00 38.24 228 LEU B N 1
ATOM 3102 C CA . LEU B 1 201 ? 11.553 5.812 -7.081 1.00 41.48 228 LEU B CA 1
ATOM 3103 C C . LEU B 1 201 ? 13.049 5.758 -7.418 1.00 46.02 228 LEU B C 1
ATOM 3104 O O . LEU B 1 201 ? 13.805 6.471 -6.851 1.00 48.31 228 LEU B O 1
ATOM 3109 N N . GLU B 1 202 ? 13.429 4.961 -8.390 1.00 52.07 229 GLU B N 1
ATOM 3110 C CA . GLU B 1 202 ? 14.820 4.844 -8.827 1.00 58.89 229 GLU B CA 1
ATOM 3111 C C . GLU B 1 202 ? 15.276 6.243 -9.183 1.00 63.50 229 GLU B C 1
ATOM 3112 O O . GLU B 1 202 ? 16.440 6.514 -9.101 1.00 66.30 229 GLU B O 1
ATOM 3118 N N . HIS B 1 203 ? 14.358 7.123 -9.596 1.00 69.94 230 HIS B N 1
ATOM 3119 C CA . HIS B 1 203 ? 14.694 8.530 -9.873 1.00 72.35 230 HIS B CA 1
ATOM 3120 C C . HIS B 1 203 ? 14.336 9.475 -8.712 1.00 70.76 230 HIS B C 1
ATOM 3121 O O . HIS B 1 203 ? 15.012 9.547 -7.697 1.00 68.36 230 HIS B O 1
#